Protein AF-0000000082824047 (afdb_homodimer)

InterPro domains:
  IPR000683 Gfo/Idh/MocA-like oxidoreductase, N-terminal [PF01408] (1-114)
  IPR004104 Gfo/Idh/MocA-like oxidoreductase, C-terminal [PF02894] (126-339)
  IPR036291 NAD(P)-binding domain superfamily [SSF51735] (2-194)
  IPR051317 Gfo/Idh/MocA family oxidoreductases [PTHR43708] (1-339)

Sequence (682 aa):
MLGYGLSGSVFHAPLLSVLDEFSISKVMTSRTEEVKRDFPDAEVVHELEQIIHDPDIELVIITTPSGLHYEHAIACIQAGKHVVIEKPMTATAEEGEALQKAAKEKDILLSVYHNRRWDNDFLTIKKLIEDKSLEEINTYLVSYNRYRPEVQERWREKEGIATGTLYDLGSHIIDQTLHLFGMPKAVTANVMVQRHNAEAVDYFHIMLDYGKLQAILHGGSIVPANGPRYQIHGQQSSFIKYGIDGQEDALRAGRKPEDDSWGADDPQFYGQLTTVHGADKKTETIPSVNGSYLTYYRKLAESIRKGAALPVTAEEGIDVIRIIEAAMKSSEEKRTITLEQMLGYGLSGSVFHAPLLSVLDEFSISKVMTSRTEEVKRDFPDAEVVHELEQIIHDPDIELVIITTPSGLHYEHAIACIQAGKHVVIEKPMTATAEEGEALQKAAKEKDILLSVYHNRRWDNDFLTIKKLIEDKSLEEINTYLVSYNRYRPEVQERWREKEGIATGTLYDLGSHIIDQTLHLFGMPKAVTANVMVQRHNAEAVDYFHIMLDYGKLQAILHGGSIVPANGPRYQIHGQQSSFIKYGIDGQEDALRAGRKPEDDSWGADDPQFYGQLTTVHGADKKTETIPSVNGSYLTYYRKLAESIRKGAALPVTAEEGIDVIRIIEAAMKSSEEKRTITLEQ

Structure (mmCIF, N/CA/C/O backbone):
data_AF-0000000082824047-model_v1
#
loop_
_entity.id
_entity.type
_entity.pdbx_description
1 polymer Oxidoreductase
#
loop_
_atom_site.group_PDB
_atom_site.id
_atom_site.type_symbol
_atom_site.label_atom_id
_atom_site.label_alt_id
_atom_site.label_comp_id
_atom_site.label_asym_id
_atom_site.label_entity_id
_atom_site.label_seq_id
_atom_site.pdbx_PDB_ins_code
_atom_site.Cartn_x
_atom_site.Cartn_y
_atom_site.Cartn_z
_atom_site.occupancy
_atom_site.B_iso_or_equiv
_atom_site.auth_seq_id
_atom_site.auth_comp_id
_atom_site.auth_asym_id
_atom_site.auth_atom_id
_atom_site.pdbx_PDB_model_num
ATOM 1 N N . MET A 1 1 ? -6.023 35.844 16.734 1 97.62 1 MET A N 1
ATOM 2 C CA . MET A 1 1 ? -6.484 34.625 16.094 1 97.62 1 MET A CA 1
ATOM 3 C C . MET A 1 1 ? -7.766 34.844 15.305 1 97.62 1 MET A C 1
ATOM 5 O O . MET A 1 1 ? -8.688 35.5 15.797 1 97.62 1 MET A O 1
ATOM 9 N N . LEU A 1 2 ? -7.727 34.375 14.039 1 98.19 2 LEU A N 1
ATOM 10 C CA . LEU A 1 2 ? -8.93 34.438 13.211 1 98.19 2 LEU A CA 1
ATOM 11 C C . LEU A 1 2 ? -9.672 33.125 13.227 1 98.19 2 LEU A C 1
ATOM 13 O O . LEU A 1 2 ? -9.25 32.156 12.578 1 98.19 2 LEU A O 1
ATOM 17 N N . GLY A 1 3 ? -10.805 33.125 13.898 1 96.12 3 GLY A N 1
ATOM 18 C CA . GLY A 1 3 ? -11.578 31.891 14.031 1 96.12 3 GLY A CA 1
ATOM 19 C C . GLY A 1 3 ? -11.328 31.172 15.344 1 96.12 3 GLY A C 1
ATOM 20 O O . GLY A 1 3 ? -10.195 31.141 15.844 1 96.12 3 GLY A O 1
ATOM 21 N N . TYR A 1 4 ? -12.359 30.578 15.906 1 96.38 4 TYR A N 1
ATOM 22 C CA . TYR A 1 4 ? -12.273 29.828 17.156 1 96.38 4 TYR A CA 1
ATOM 23 C C . TYR A 1 4 ? -13.195 28.609 17.109 1 96.38 4 TYR A C 1
ATOM 25 O O . TYR A 1 4 ? -13.852 28.281 18.109 1 96.38 4 TYR A O 1
ATOM 33 N N . GLY A 1 5 ? -13.281 28.047 15.906 1 93.25 5 GLY A N 1
ATOM 34 C CA . GLY A 1 5 ? -13.898 26.75 15.781 1 93.25 5 GLY A CA 1
ATOM 35 C C . GLY A 1 5 ? -13.023 25.625 16.312 1 93.25 5 GLY A C 1
ATOM 36 O O . GLY A 1 5 ? -12.234 25.828 17.234 1 93.25 5 GLY A O 1
ATOM 37 N N . LEU A 1 6 ? -13.219 24.469 15.75 1 90.69 6 LEU A N 1
ATOM 38 C CA . LEU A 1 6 ? -12.477 23.297 16.188 1 90.69 6 LEU A CA 1
ATOM 39 C C . LEU A 1 6 ? -10.977 23.531 16.141 1 90.69 6 LEU A C 1
ATOM 41 O O . LEU A 1 6 ? -10.258 23.266 17.094 1 90.69 6 LEU A O 1
ATOM 45 N N . SER A 1 7 ? -10.508 24 15.023 1 93.06 7 SER A N 1
ATOM 46 C CA . SER A 1 7 ? -9.07 24.234 14.859 1 93.06 7 SER A CA 1
ATOM 47 C C . SER A 1 7 ? -8.555 25.234 15.891 1 93.06 7 SER A C 1
ATOM 49 O O . SER A 1 7 ? -7.582 24.953 16.594 1 93.06 7 SER A O 1
ATOM 51 N N . GLY A 1 8 ? -9.18 26.391 16.031 1 94.75 8 GLY A N 1
ATOM 52 C CA . GLY A 1 8 ? -8.734 27.406 16.953 1 94.75 8 GLY A CA 1
ATOM 53 C C . GLY A 1 8 ? -8.781 26.953 18.406 1 94.75 8 GLY A C 1
ATOM 54 O O . GLY A 1 8 ? -7.797 27.078 19.141 1 94.75 8 GLY A O 1
ATOM 55 N N . SER A 1 9 ? -9.906 26.344 18.781 1 95.06 9 SER A N 1
ATOM 56 C CA . SER A 1 9 ? -10.164 26.062 20.188 1 95.06 9 SER A CA 1
ATOM 57 C C . SER A 1 9 ? -9.469 24.781 20.641 1 95.06 9 SER A C 1
ATOM 59 O O . SER A 1 9 ? -9.102 24.641 21.797 1 95.06 9 SER A O 1
ATOM 61 N N . VAL A 1 10 ? -9.195 23.844 19.656 1 94.25 10 VAL A N 1
ATOM 62 C CA . VAL A 1 10 ? -8.68 22.547 20.047 1 94.25 10 VAL A CA 1
ATOM 63 C C . VAL A 1 10 ? -7.215 22.422 19.641 1 94.25 10 VAL A C 1
ATOM 65 O O . VAL A 1 10 ? -6.383 21.953 20.438 1 94.25 10 VAL A O 1
ATOM 68 N N . PHE A 1 11 ? -6.848 22.891 18.516 1 94.81 11 PHE A N 1
ATOM 69 C CA . PHE A 1 11 ? -5.527 22.578 17.984 1 94.81 11 PHE A CA 1
ATOM 70 C C . PHE A 1 11 ? -4.539 23.703 18.25 1 94.81 11 PHE A C 1
ATOM 72 O O . PHE A 1 11 ? -3.326 23.484 18.219 1 94.81 11 PHE A O 1
ATOM 79 N N . HIS A 1 12 ? -5.055 24.922 18.531 1 97.31 12 HIS A N 1
ATOM 80 C CA . HIS A 1 12 ? -4.145 26.047 18.719 1 97.31 12 HIS A CA 1
ATOM 81 C C . HIS A 1 12 ? -4.211 26.594 20.141 1 97.31 12 HIS A C 1
ATOM 83 O O . HIS A 1 12 ? -3.186 26.672 20.828 1 97.31 12 HIS A O 1
ATOM 89 N N . ALA A 1 13 ? -5.371 26.859 20.703 1 96.06 13 ALA A N 1
ATOM 90 C CA . ALA A 1 13 ? -5.566 27.578 21.953 1 96.06 13 ALA A CA 1
ATOM 91 C C . ALA A 1 13 ? -4.906 26.844 23.109 1 96.06 13 ALA A C 1
ATOM 93 O O . ALA A 1 13 ? -4.176 27.453 23.906 1 96.06 13 ALA A O 1
ATOM 94 N N . PRO A 1 14 ? -5.09 25.516 23.219 1 96.12 14 PRO A N 1
ATOM 95 C CA . PRO A 1 14 ? -4.48 24.812 24.344 1 96.12 14 PRO A CA 1
ATOM 96 C C . PRO A 1 14 ? -2.955 24.891 24.344 1 96.12 14 PRO A C 1
ATOM 98 O O . PRO A 1 14 ? -2.33 24.953 25.406 1 96.12 14 PRO A O 1
ATOM 101 N N . LEU A 1 15 ? -2.334 24.906 23.172 1 96.81 15 LEU A N 1
ATOM 102 C CA . LEU A 1 15 ? -0.884 25 23.062 1 96.81 15 LEU A CA 1
ATOM 103 C C . LEU A 1 15 ? -0.407 26.406 23.453 1 96.81 15 LEU A C 1
ATOM 105 O O . LEU A 1 15 ? 0.546 26.547 24.219 1 96.81 15 LEU A O 1
ATOM 109 N N . LEU A 1 16 ? -1.094 27.391 22.969 1 96.25 16 LEU A N 1
ATOM 110 C CA . LEU A 1 16 ? -0.714 28.781 23.203 1 96.25 16 LEU A CA 1
ATOM 111 C C . LEU A 1 16 ? -0.908 29.156 24.672 1 96.25 16 LEU A C 1
ATOM 113 O O . LEU A 1 16 ? -0.172 30 25.203 1 96.25 16 LEU A O 1
ATOM 117 N N . SER A 1 17 ? -1.855 28.516 25.328 1 94.69 17 SER A N 1
ATOM 118 C CA . SER A 1 17 ? -2.203 28.844 26.703 1 94.69 17 SER A CA 1
ATOM 119 C C . SER A 1 17 ? -1.107 28.406 27.672 1 94.69 17 SER A C 1
ATOM 121 O O . SER A 1 17 ? -1.04 28.891 28.812 1 94.69 17 SER A O 1
ATOM 123 N N . VAL A 1 18 ? -0.229 27.484 27.281 1 94.88 18 VAL A N 1
ATOM 124 C CA . VAL A 1 18 ? 0.768 26.969 28.203 1 94.88 18 VAL A CA 1
ATOM 125 C C . VAL A 1 18 ? 2.148 27.516 27.844 1 94.88 18 VAL A C 1
ATOM 127 O O . VAL A 1 18 ? 3.158 27.078 28.406 1 94.88 18 VAL A O 1
ATOM 130 N N . LEU A 1 19 ? 2.203 28.391 26.844 1 95.44 19 LEU A N 1
ATOM 131 C CA . LEU A 1 19 ? 3.469 28.969 26.406 1 95.44 19 LEU A CA 1
ATOM 132 C C . LEU A 1 19 ? 3.582 30.422 26.828 1 95.44 19 LEU A C 1
ATOM 134 O O . LEU A 1 19 ? 2.738 31.25 26.469 1 95.44 19 LEU A O 1
ATOM 138 N N . ASP A 1 20 ? 4.668 30.75 27.453 1 95.44 20 ASP A N 1
ATOM 139 C CA . ASP A 1 20 ? 4.875 32.125 27.953 1 95.44 20 ASP A CA 1
ATOM 140 C C . ASP A 1 20 ? 5.242 33.062 26.828 1 95.44 20 ASP A C 1
ATOM 142 O O . ASP A 1 20 ? 5.133 34.281 26.969 1 95.44 20 ASP A O 1
ATOM 146 N N . GLU A 1 21 ? 5.672 32.469 25.766 1 96.44 21 GLU A N 1
ATOM 147 C CA . GLU A 1 21 ? 6.145 33.281 24.641 1 96.44 21 GLU A CA 1
ATOM 148 C C . GLU A 1 21 ? 4.984 33.969 23.922 1 96.44 21 GLU A C 1
ATOM 150 O O . GLU A 1 21 ? 5.191 34.875 23.125 1 96.44 21 GLU A O 1
ATOM 155 N N . PHE A 1 22 ? 3.742 33.562 24.297 1 96.94 22 PHE A N 1
ATOM 156 C CA . PHE A 1 22 ? 2.6 34.094 23.547 1 96.94 22 PHE A CA 1
ATOM 157 C C . PHE A 1 22 ? 1.551 34.656 24.5 1 96.94 22 PHE A C 1
ATOM 159 O O . PHE A 1 22 ? 1.351 34.125 25.594 1 96.94 22 PHE A O 1
ATOM 166 N N . SER A 1 23 ? 0.909 35.688 24.109 1 95.94 23 SER A N 1
ATOM 167 C CA . SER A 1 23 ? -0.286 36.25 24.75 1 95.94 23 SER A CA 1
ATOM 168 C C . SER A 1 23 ? -1.379 36.5 23.719 1 95.94 23 SER A C 1
ATOM 170 O O . SER A 1 23 ? -1.17 37.281 22.766 1 95.94 23 SER A O 1
ATOM 172 N N . ILE A 1 24 ? -2.512 35.906 23.844 1 96.56 24 ILE A N 1
ATOM 173 C CA . ILE A 1 24 ? -3.631 36.094 22.938 1 96.56 24 ILE A CA 1
ATOM 174 C C . ILE A 1 24 ? -4.383 37.375 23.312 1 96.56 24 ILE A C 1
ATOM 176 O O . ILE A 1 24 ? -4.996 37.438 24.391 1 96.56 24 ILE A O 1
ATOM 180 N N . SER A 1 25 ? -4.359 38.312 22.453 1 96.81 25 SER A N 1
ATOM 181 C CA . SER A 1 25 ? -4.945 39.625 22.766 1 96.81 25 SER A CA 1
ATOM 182 C C . SER A 1 25 ? -6.336 39.75 22.156 1 96.81 25 SER A C 1
ATOM 184 O O . SER A 1 25 ? -7.23 40.344 22.781 1 96.81 25 SER A O 1
ATOM 186 N N . LYS A 1 26 ? -6.441 39.25 20.891 1 98.12 26 LYS A N 1
ATOM 187 C CA . LYS A 1 26 ? -7.723 39.375 20.203 1 98.12 26 LYS A CA 1
ATOM 188 C C . LYS A 1 26 ? -8.078 38.062 19.484 1 98.12 26 LYS A C 1
ATOM 190 O O . LYS A 1 26 ? -7.207 37.406 18.938 1 98.12 26 LYS A O 1
ATOM 195 N N . VAL A 1 27 ? -9.367 37.75 19.516 1 98.38 27 VAL A N 1
ATOM 196 C CA . VAL A 1 27 ? -9.906 36.625 18.766 1 98.38 27 VAL A CA 1
ATOM 197 C C . VAL A 1 27 ? -11.141 37.062 17.984 1 98.38 27 VAL A C 1
ATOM 199 O O . VAL A 1 27 ? -12.07 37.656 18.547 1 98.38 27 VAL A O 1
ATOM 202 N N . MET A 1 28 ? -11.078 36.875 16.688 1 98.31 28 MET A N 1
ATOM 203 C CA . MET A 1 28 ? -12.234 37.156 15.852 1 98.31 28 MET A CA 1
ATOM 204 C C . MET A 1 28 ? -13.148 35.938 15.75 1 98.31 28 MET A C 1
ATOM 206 O O . MET A 1 28 ? -12.805 34.938 15.078 1 98.31 28 MET A O 1
ATOM 210 N N . THR A 1 29 ? -14.273 35.938 16.344 1 97.44 29 THR A N 1
ATOM 211 C CA . THR A 1 29 ? -15.188 34.812 16.375 1 97.44 29 THR A CA 1
ATOM 212 C C . THR A 1 29 ? -16.547 35.219 16.922 1 97.44 29 THR A C 1
ATOM 214 O O . THR A 1 29 ? -16.703 36.344 17.453 1 97.44 29 THR A O 1
ATOM 217 N N . SER A 1 30 ? -17.531 34.438 16.625 1 95.19 30 SER A N 1
ATOM 218 C CA . SER A 1 30 ? -18.812 34.625 17.281 1 95.19 30 SER A CA 1
ATOM 219 C C . SER A 1 30 ? -18.875 33.875 18.609 1 95.19 30 SER A C 1
ATOM 221 O O . SER A 1 30 ? -19.781 34.094 19.422 1 95.19 30 SER A O 1
ATOM 223 N N . ARG A 1 31 ? -17.891 33.062 18.906 1 94.88 31 ARG A N 1
ATOM 224 C CA . ARG A 1 31 ? -17.875 32.188 20.078 1 94.88 31 ARG A CA 1
ATOM 225 C C . ARG A 1 31 ? -17.234 32.906 21.266 1 94.88 31 ARG A C 1
ATOM 227 O O . ARG A 1 31 ? -16.281 32.375 21.859 1 94.88 31 ARG A O 1
ATOM 234 N N . THR A 1 32 ? -17.875 33.938 21.781 1 95.25 32 THR A N 1
ATOM 235 C CA . THR A 1 32 ? -17.328 34.812 22.781 1 95.25 32 THR A CA 1
ATOM 236 C C . THR A 1 32 ? -17.094 34.062 24.094 1 95.25 32 THR A C 1
ATOM 238 O O . THR A 1 32 ? -16.031 34.188 24.703 1 95.25 32 THR A O 1
ATOM 241 N N . GLU A 1 33 ? -18.031 33.312 24.5 1 95.38 33 GLU A N 1
ATOM 242 C CA . GLU A 1 33 ? -17.969 32.656 25.797 1 95.38 33 GLU A CA 1
ATOM 243 C C . GLU A 1 33 ? -16.812 31.641 25.844 1 95.38 33 GLU A C 1
ATOM 245 O O . GLU A 1 33 ? -16.109 31.547 26.844 1 95.38 33 GLU A O 1
ATOM 250 N N . GLU A 1 34 ? -16.672 30.875 24.766 1 94.88 34 GLU A N 1
ATOM 251 C CA . GLU A 1 34 ? -15.586 29.906 24.688 1 94.88 34 GLU A CA 1
ATOM 252 C C . GLU A 1 34 ? -14.219 30.594 24.766 1 94.88 34 GLU A C 1
ATOM 254 O O . GLU A 1 34 ? -13.32 30.125 25.469 1 94.88 34 GLU A O 1
ATOM 259 N N . VAL A 1 35 ? -14.109 31.688 24.062 1 96.38 35 VAL A N 1
ATOM 260 C CA . VAL A 1 35 ? -12.852 32.438 24.047 1 96.38 35 VAL A CA 1
ATOM 261 C C . VAL A 1 35 ? -12.555 32.969 25.453 1 96.38 35 VAL A C 1
ATOM 263 O O . VAL A 1 35 ? -11.43 32.844 25.938 1 96.38 35 VAL A O 1
ATOM 266 N N . LYS A 1 36 ? -13.555 33.562 26.109 1 95.81 36 LYS A N 1
ATOM 267 C CA . LYS A 1 36 ? -13.367 34.156 27.422 1 95.81 36 LYS A CA 1
ATOM 268 C C . LYS A 1 36 ? -13.023 33.094 28.469 1 95.81 36 LYS A C 1
ATOM 270 O O . LYS A 1 36 ? -12.273 33.375 29.422 1 95.81 36 LYS A O 1
ATOM 275 N N . ARG A 1 37 ? -13.531 31.953 28.25 1 94.12 37 ARG A N 1
ATOM 276 C CA . ARG A 1 37 ? -13.18 30.828 29.125 1 94.12 37 ARG A CA 1
ATOM 277 C C . ARG A 1 37 ? -11.711 30.469 28.984 1 94.12 37 ARG A C 1
ATOM 279 O O . ARG A 1 37 ? -11.023 30.266 29.984 1 94.12 37 ARG A O 1
ATOM 286 N N . ASP A 1 38 ? -11.188 30.391 27.797 1 93.25 38 ASP A N 1
ATOM 287 C CA . ASP A 1 38 ? -9.828 29.938 27.531 1 93.25 38 ASP A CA 1
ATOM 288 C C . ASP A 1 38 ? -8.82 31.062 27.719 1 93.25 38 ASP A C 1
ATOM 290 O O . ASP A 1 38 ? -7.688 30.828 28.156 1 93.25 38 ASP A O 1
ATOM 294 N N . PHE A 1 39 ? -9.234 32.25 27.281 1 95.44 39 PHE A N 1
ATOM 295 C CA . PHE A 1 39 ? -8.398 33.438 27.344 1 95.44 39 PHE A CA 1
ATOM 296 C C . PHE A 1 39 ? -9.195 34.625 27.906 1 95.44 39 PHE A C 1
ATOM 298 O O . PHE A 1 39 ? -9.578 35.531 27.156 1 95.44 39 PHE A O 1
ATOM 305 N N . PRO A 1 40 ? -9.227 34.719 29.188 1 95.44 40 PRO A N 1
ATOM 306 C CA . PRO A 1 40 ? -10.062 35.719 29.828 1 95.44 40 PRO A CA 1
ATOM 307 C C . PRO A 1 40 ? -9.656 37.156 29.453 1 95.44 40 PRO A C 1
ATOM 309 O O . PRO A 1 40 ? -10.5 38.031 29.406 1 95.44 40 PRO A O 1
ATOM 312 N N . ASP A 1 41 ? -8.422 37.375 29.188 1 95.44 41 ASP A N 1
ATOM 313 C CA . ASP A 1 41 ? -7.926 38.719 28.938 1 95.44 41 ASP A CA 1
ATOM 314 C C . ASP A 1 41 ? -8.031 39.094 27.453 1 95.44 41 ASP A C 1
ATOM 316 O O . ASP A 1 41 ? -7.793 40.219 27.062 1 95.44 41 ASP A O 1
ATOM 320 N N . ALA A 1 42 ? -8.375 38.125 26.641 1 97.38 42 ALA A N 1
ATOM 321 C CA . ALA A 1 42 ? -8.445 38.375 25.203 1 97.38 42 ALA A CA 1
ATOM 322 C C . ALA A 1 42 ? -9.719 39.125 24.844 1 97.38 42 ALA A C 1
ATOM 324 O O . ALA A 1 42 ? -10.781 38.875 25.406 1 97.38 42 ALA A O 1
ATOM 325 N N . GLU A 1 43 ? -9.578 40.094 24 1 98.06 43 GLU A N 1
ATOM 326 C CA . GLU A 1 43 ? -10.742 40.781 23.453 1 98.06 43 GLU A CA 1
ATOM 327 C C . GLU A 1 43 ? -11.344 40 22.281 1 98.06 43 GLU A C 1
ATOM 329 O O . GLU A 1 43 ? -10.625 39.531 21.391 1 98.06 43 GLU A O 1
ATOM 334 N N . VAL A 1 44 ? -12.672 39.75 22.359 1 98.25 44 VAL A N 1
ATOM 335 C CA . VAL A 1 44 ? -13.367 39.125 21.234 1 98.25 44 VAL A CA 1
ATOM 336 C C . VAL A 1 44 ? -13.867 40.188 20.266 1 98.25 44 VAL A C 1
ATOM 338 O O . VAL A 1 44 ? -14.516 41.156 20.672 1 98.25 44 VAL A O 1
ATOM 341 N N . VAL A 1 45 ? -13.523 40.062 19.031 1 98.19 45 VAL A N 1
ATOM 342 C CA . VAL A 1 45 ? -13.914 41.031 18 1 98.19 45 VAL A CA 1
ATOM 343 C C . VAL A 1 45 ? -14.664 40.312 16.891 1 98.19 45 VAL A C 1
ATOM 345 O O . VAL A 1 45 ? -14.711 39.062 16.859 1 98.19 45 VAL A O 1
ATOM 348 N N . HIS A 1 46 ? -15.195 41.062 15.906 1 96.94 46 HIS A N 1
ATOM 349 C CA . HIS A 1 46 ? -16.062 40.438 14.922 1 96.94 46 HIS A CA 1
ATOM 350 C C . HIS A 1 46 ? -15.688 40.844 13.508 1 96.94 46 HIS A C 1
ATOM 352 O O . HIS A 1 46 ? -16.266 40.344 12.531 1 96.94 46 HIS A O 1
ATOM 358 N N . GLU A 1 47 ? -14.688 41.688 13.5 1 96.81 47 GLU A N 1
ATOM 359 C CA . GLU A 1 47 ? -14.219 42.156 12.195 1 96.81 47 GLU A CA 1
ATOM 360 C C . GLU A 1 47 ? -12.703 42.031 12.078 1 96.81 47 GLU A C 1
ATOM 362 O O . GLU A 1 47 ? -11.977 42.281 13.039 1 96.81 47 GLU A O 1
ATOM 367 N N . LEU A 1 48 ? -12.312 41.656 10.859 1 98.06 48 LEU A N 1
ATOM 368 C CA . LEU A 1 48 ? -10.891 41.469 10.586 1 98.06 48 LEU A CA 1
ATOM 369 C C . LEU A 1 48 ? -10.109 42.75 10.836 1 98.06 48 LEU A C 1
ATOM 371 O O . LEU A 1 48 ? -8.992 42.719 11.344 1 98.06 48 LEU A O 1
ATOM 375 N N . GLU A 1 49 ? -10.688 43.875 10.57 1 97.75 49 GLU A N 1
ATOM 376 C CA . GLU A 1 49 ? -10.047 45.188 10.68 1 97.75 49 GLU A CA 1
ATOM 377 C C . GLU A 1 49 ? -9.633 45.469 12.117 1 97.75 49 GLU A C 1
ATOM 379 O O . GLU A 1 49 ? -8.641 46.156 12.359 1 97.75 49 GLU A O 1
ATOM 384 N N . GLN A 1 50 ? -10.383 44.938 13.023 1 97.81 50 GLN A N 1
ATOM 385 C CA . GLN A 1 50 ? -10.102 45.156 14.438 1 97.81 50 GLN A CA 1
ATOM 386 C C . GLN A 1 50 ? -8.828 44.438 14.867 1 97.81 50 GLN A C 1
ATOM 388 O O . GLN A 1 50 ? -8.242 44.781 15.898 1 97.81 50 GLN A O 1
ATOM 393 N N . ILE A 1 51 ? -8.43 43.531 14.102 1 97.94 51 ILE A N 1
ATOM 394 C CA . ILE A 1 51 ? -7.188 42.812 14.383 1 97.94 51 ILE A CA 1
ATOM 395 C C . ILE A 1 51 ? -6.043 43.406 13.578 1 97.94 51 ILE A C 1
ATOM 397 O O . ILE A 1 51 ? -5.012 43.781 14.141 1 97.94 51 ILE A O 1
ATOM 401 N N . ILE A 1 52 ? -6.199 43.625 12.273 1 97.44 52 ILE A N 1
ATOM 402 C CA . ILE A 1 52 ? -5.082 44 11.422 1 97.44 52 ILE A CA 1
ATOM 403 C C . ILE A 1 52 ? -4.699 45.469 11.68 1 97.44 52 ILE A C 1
ATOM 405 O O . ILE A 1 52 ? -3.568 45.875 11.414 1 97.44 52 ILE A O 1
ATOM 409 N N . HIS A 1 53 ? -5.598 46.312 12.297 1 97.19 53 HIS A N 1
ATOM 410 C CA . HIS A 1 53 ? -5.293 47.719 12.562 1 97.19 53 HIS A CA 1
ATOM 411 C C . HIS A 1 53 ? -4.77 47.906 13.977 1 97.19 53 HIS A C 1
ATOM 413 O O . HIS A 1 53 ? -4.371 49.031 14.352 1 97.19 53 HIS A O 1
ATOM 419 N N . ASP A 1 54 ? -4.816 46.906 14.773 1 97.81 54 ASP A N 1
ATOM 420 C CA . ASP A 1 54 ? -4.266 47 16.125 1 97.81 54 ASP A CA 1
ATOM 421 C C . ASP A 1 54 ? -2.742 46.906 16.094 1 97.81 54 ASP A C 1
ATOM 423 O O . ASP A 1 54 ? -2.18 45.844 15.812 1 97.81 54 ASP A O 1
ATOM 427 N N . PRO A 1 55 ? -2.088 48 16.422 1 96.62 55 PRO A N 1
ATOM 428 C CA . PRO A 1 55 ? -0.625 48 16.312 1 96.62 55 PRO A CA 1
ATOM 429 C C . PRO A 1 55 ? 0.038 47.062 17.328 1 96.62 55 PRO A C 1
ATOM 431 O O . PRO A 1 55 ? 1.219 46.75 17.188 1 96.62 55 PRO A O 1
ATOM 434 N N . ASP A 1 56 ? -0.737 46.625 18.312 1 96.44 56 ASP A N 1
ATOM 435 C CA . ASP A 1 56 ? -0.158 45.781 19.359 1 96.44 56 ASP A CA 1
ATOM 436 C C . ASP A 1 56 ? -0.123 44.312 18.938 1 96.44 56 ASP A C 1
ATOM 438 O O . ASP A 1 56 ? 0.549 43.5 19.578 1 96.44 56 ASP A O 1
ATOM 442 N N . ILE A 1 57 ? -0.79 43.969 17.891 1 97.94 57 ILE A N 1
ATOM 443 C CA . ILE A 1 57 ? -0.802 42.594 17.391 1 97.94 57 ILE A CA 1
ATOM 444 C C . ILE A 1 57 ? 0.375 42.375 16.453 1 97.94 57 ILE A C 1
ATOM 446 O O . ILE A 1 57 ? 0.513 43.062 15.445 1 97.94 57 ILE A O 1
ATOM 450 N N . GLU A 1 58 ? 1.178 41.438 16.781 1 97.69 58 GLU A N 1
ATOM 451 C CA . GLU A 1 58 ? 2.365 41.125 15.992 1 97.69 58 GLU A CA 1
ATOM 452 C C . GLU A 1 58 ? 2.139 39.938 15.086 1 97.69 58 GLU A C 1
ATOM 454 O O . GLU A 1 58 ? 2.658 39.875 13.969 1 97.69 58 GLU A O 1
ATOM 459 N N . LEU A 1 59 ? 1.434 38.938 15.555 1 98.62 59 LEU A N 1
ATOM 460 C CA . LEU A 1 59 ? 1.191 37.656 14.891 1 98.62 59 LEU A CA 1
ATOM 461 C C . LEU A 1 59 ? -0.304 37.375 14.789 1 98.62 59 LEU A C 1
ATOM 463 O O . LEU A 1 59 ? -1.051 37.594 15.742 1 98.62 59 LEU A O 1
ATOM 467 N N . VAL A 1 60 ? -0.697 36.938 13.617 1 98.81 60 VAL A N 1
ATOM 468 C CA . VAL A 1 60 ? -2.076 36.5 13.445 1 98.81 60 VAL A CA 1
ATOM 469 C C . VAL A 1 60 ? -2.098 35.031 13.055 1 98.81 60 VAL A C 1
ATOM 471 O O . VAL A 1 60 ? -1.395 34.594 12.133 1 98.81 60 VAL A O 1
ATOM 474 N N . ILE A 1 61 ? -2.857 34.188 13.758 1 98.69 61 ILE A N 1
ATOM 475 C CA . ILE A 1 61 ? -3.1 32.781 13.461 1 98.69 61 ILE A CA 1
ATOM 476 C C . ILE A 1 61 ? -4.457 32.625 12.781 1 98.69 61 ILE A C 1
ATOM 478 O O . ILE A 1 61 ? -5.496 32.906 13.383 1 98.69 61 ILE A O 1
ATOM 482 N N . ILE A 1 62 ? -4.414 32.156 11.586 1 98.38 62 ILE A N 1
ATOM 483 C CA . ILE A 1 62 ? -5.621 32.031 10.781 1 98.38 62 ILE A CA 1
ATOM 484 C C . ILE A 1 62 ? -6.16 30.609 10.859 1 98.38 62 ILE A C 1
ATOM 486 O O . ILE A 1 62 ? -5.559 29.672 10.32 1 98.38 62 ILE A O 1
ATOM 490 N N . THR A 1 63 ? -7.328 30.438 11.477 1 96.81 63 THR A N 1
ATOM 491 C CA . THR A 1 63 ? -7.941 29.125 11.633 1 96.81 63 THR A CA 1
ATOM 492 C C . THR A 1 63 ? -9.344 29.109 11.023 1 96.81 63 THR A C 1
ATOM 494 O O . THR A 1 63 ? -10.172 28.281 11.391 1 96.81 63 THR A O 1
ATOM 497 N N . THR A 1 64 ? -9.656 30.125 10.148 1 94.06 64 THR A N 1
ATOM 498 C CA . THR A 1 64 ? -10.922 30.172 9.43 1 94.06 64 THR A CA 1
ATOM 499 C C . THR A 1 64 ? -11.008 29.062 8.391 1 94.06 64 THR A C 1
ATOM 501 O O . THR A 1 64 ? -10.016 28.375 8.117 1 94.06 64 THR A O 1
ATOM 504 N N . PRO A 1 65 ? -12.188 28.828 7.828 1 88.81 65 PRO A N 1
ATOM 505 C CA . PRO A 1 65 ? -12.289 27.812 6.781 1 88.81 65 PRO A CA 1
ATOM 506 C C . PRO A 1 65 ? -11.32 28.047 5.629 1 88.81 65 PRO A C 1
ATOM 508 O O . PRO A 1 65 ? -11.008 29.188 5.309 1 88.81 65 PRO A O 1
ATOM 511 N N . SER A 1 66 ? -10.969 26.984 4.996 1 88.19 66 SER A N 1
ATOM 512 C CA . SER A 1 66 ? -9.875 26.984 4.027 1 88.19 66 SER A CA 1
ATOM 513 C C . SER A 1 66 ? -10.141 27.969 2.896 1 88.19 66 SER A C 1
ATOM 515 O O . SER A 1 66 ? -9.211 28.578 2.365 1 88.19 66 SER A O 1
ATOM 517 N N . GLY A 1 67 ? -11.359 28.141 2.578 1 88.38 67 GLY A N 1
ATOM 518 C CA . GLY A 1 67 ? -11.703 29.047 1.492 1 88.38 67 GLY A CA 1
ATOM 519 C C . GLY A 1 67 ? -11.375 30.5 1.798 1 88.38 67 GLY A C 1
ATOM 520 O O . GLY A 1 67 ? -11.297 31.328 0.889 1 88.38 67 GLY A O 1
ATOM 521 N N . LEU A 1 68 ? -11.086 30.812 3.057 1 92.81 68 LEU A N 1
ATOM 522 C CA . LEU A 1 68 ? -10.852 32.188 3.479 1 92.81 68 LEU A CA 1
ATOM 523 C C . LEU A 1 68 ? -9.375 32.438 3.777 1 92.81 68 LEU A C 1
ATOM 525 O O . LEU A 1 68 ? -8.977 33.531 4.098 1 92.81 68 LEU A O 1
ATOM 529 N N . HIS A 1 69 ? -8.562 31.391 3.604 1 96.12 69 HIS A N 1
ATOM 530 C CA . HIS A 1 69 ? -7.16 31.484 3.98 1 96.12 69 HIS A CA 1
ATOM 531 C C . HIS A 1 69 ? -6.449 32.594 3.213 1 96.12 69 HIS A C 1
ATOM 533 O O . HIS A 1 69 ? -5.773 33.438 3.811 1 96.12 69 HIS A O 1
ATOM 539 N N . TYR A 1 70 ? -6.676 32.562 1.921 1 97.12 70 TYR A N 1
ATOM 540 C CA . TYR A 1 70 ? -5.949 33.531 1.099 1 97.12 70 TYR A CA 1
ATOM 541 C C . TYR A 1 70 ? -6.328 34.938 1.47 1 97.12 70 TYR A C 1
ATOM 543 O O . TYR A 1 70 ? -5.457 35.781 1.757 1 97.12 70 TYR A O 1
ATOM 551 N N . GLU A 1 71 ? -7.609 35.188 1.509 1 97.31 71 GLU A N 1
ATOM 552 C CA . GLU A 1 71 ? -8.125 36.531 1.773 1 97.31 71 GLU A CA 1
ATOM 553 C C . GLU A 1 71 ? -7.664 37.031 3.137 1 97.31 71 GLU A C 1
ATOM 555 O O . GLU A 1 71 ? -7.207 38.156 3.256 1 97.31 71 GLU A O 1
ATOM 560 N N . HIS A 1 72 ? -7.75 36.25 4.133 1 98.31 72 HIS A N 1
ATOM 561 C CA . HIS A 1 72 ? -7.363 36.656 5.48 1 98.31 72 HIS A CA 1
ATOM 562 C C . HIS A 1 72 ? -5.852 36.812 5.586 1 98.31 72 HIS A C 1
ATOM 564 O O . HIS A 1 72 ? -5.379 37.781 6.223 1 98.31 72 HIS A O 1
ATOM 570 N N . ALA A 1 73 ? -5.133 35.969 4.957 1 98.62 73 ALA A N 1
ATOM 571 C CA . ALA A 1 73 ? -3.676 36 5.043 1 98.62 73 ALA A CA 1
ATOM 572 C C . ALA A 1 73 ? -3.135 37.25 4.359 1 98.62 73 ALA A C 1
ATOM 574 O O . ALA A 1 73 ? -2.279 37.969 4.91 1 98.62 73 ALA A O 1
ATOM 575 N N . ILE A 1 74 ? -3.641 37.531 3.146 1 98.5 74 ILE A N 1
ATOM 576 C CA . ILE A 1 74 ? -3.133 38.656 2.391 1 98.5 74 ILE A CA 1
ATOM 577 C C . ILE A 1 74 ? -3.412 39.969 3.154 1 98.5 74 ILE A C 1
ATOM 579 O O . ILE A 1 74 ? -2.574 40.875 3.188 1 98.5 74 ILE A O 1
ATOM 583 N N . ALA A 1 75 ? -4.602 40.094 3.744 1 98.5 75 ALA A N 1
ATOM 584 C CA . ALA A 1 75 ? -4.953 41.25 4.535 1 98.5 75 ALA A CA 1
ATOM 585 C C . ALA A 1 75 ? -3.996 41.438 5.715 1 98.5 75 ALA A C 1
ATOM 587 O O . ALA A 1 75 ? -3.543 42.562 5.996 1 98.5 75 ALA A O 1
ATOM 588 N N . CYS A 1 76 ? -3.678 40.375 6.41 1 98.75 76 CYS A N 1
ATOM 589 C CA . CYS A 1 76 ? -2.777 40.406 7.559 1 98.75 76 CYS A CA 1
ATOM 590 C C . CYS A 1 76 ? -1.363 40.781 7.129 1 98.75 76 CYS A C 1
ATOM 592 O O . CYS A 1 76 ? -0.703 41.594 7.789 1 98.75 76 CYS A O 1
ATOM 594 N N . ILE A 1 77 ? -0.914 40.219 6.035 1 98.62 77 ILE A N 1
ATOM 595 C CA . ILE A 1 77 ? 0.42 40.469 5.512 1 98.62 77 ILE A CA 1
ATOM 596 C C . ILE A 1 77 ? 0.542 41.969 5.152 1 98.62 77 ILE A C 1
ATOM 598 O O . ILE A 1 77 ? 1.506 42.625 5.539 1 98.62 77 ILE A O 1
ATOM 602 N N . GLN A 1 78 ? -0.468 42.469 4.473 1 98.12 78 GLN A N 1
ATOM 603 C CA . GLN A 1 78 ? -0.454 43.875 4.051 1 98.12 78 GLN A CA 1
ATOM 604 C C . GLN A 1 78 ? -0.447 44.812 5.254 1 98.12 78 GLN A C 1
ATOM 606 O O . GLN A 1 78 ? 0.115 45.906 5.191 1 98.12 78 GLN A O 1
ATOM 611 N N . ALA A 1 79 ? -0.994 44.375 6.336 1 98.31 79 ALA A N 1
ATOM 612 C CA . ALA A 1 79 ? -1.048 45.156 7.566 1 98.31 79 ALA A CA 1
ATOM 613 C C . ALA A 1 79 ? 0.239 45 8.367 1 98.31 79 ALA A C 1
ATOM 615 O O . ALA A 1 79 ? 0.379 45.594 9.445 1 98.31 79 ALA A O 1
ATOM 616 N N . GLY A 1 80 ? 1.151 44.25 7.91 1 97.94 80 GLY A N 1
ATOM 617 C CA . GLY A 1 80 ? 2.463 44.094 8.531 1 97.94 80 GLY A CA 1
ATOM 618 C C . GLY A 1 80 ? 2.482 43.125 9.68 1 97.94 80 GLY A C 1
ATOM 619 O O . GLY A 1 80 ? 3.293 43.25 10.602 1 97.94 80 GLY A O 1
ATOM 620 N N . LYS A 1 81 ? 1.577 42.156 9.68 1 98.5 81 LYS A N 1
ATOM 621 C CA . LYS A 1 81 ? 1.514 41.156 10.734 1 98.5 81 LYS A CA 1
ATOM 622 C C . LYS A 1 81 ? 2.174 39.844 10.297 1 98.5 81 LYS A C 1
ATOM 624 O O . LYS A 1 81 ? 2.018 39.438 9.148 1 98.5 81 LYS A O 1
ATOM 629 N N . HIS A 1 82 ? 3.018 39.188 11.172 1 98.69 82 HIS A N 1
ATOM 630 C CA . HIS A 1 82 ? 3.383 37.781 10.914 1 98.69 82 HIS A CA 1
ATOM 631 C C . HIS A 1 82 ? 2.148 36.906 10.867 1 98.69 82 HIS A C 1
ATOM 633 O O . HIS A 1 82 ? 1.134 37.188 11.5 1 98.69 82 HIS A O 1
ATOM 639 N N . VAL A 1 83 ? 2.232 35.812 10.062 1 98.88 83 VAL A N 1
ATOM 640 C CA . VAL A 1 83 ? 1.022 35.031 9.836 1 98.88 83 VAL A CA 1
ATOM 641 C C . VAL A 1 83 ? 1.338 33.531 9.977 1 98.88 83 VAL A C 1
ATOM 643 O O . VAL A 1 83 ? 2.359 33.062 9.477 1 98.88 83 VAL A O 1
ATOM 646 N N . VAL A 1 84 ? 0.521 32.844 10.695 1 98.81 84 VAL A N 1
ATOM 647 C CA . VAL A 1 84 ? 0.404 31.375 10.648 1 98.81 84 VAL A CA 1
ATOM 648 C C . VAL A 1 84 ? -0.932 30.984 10.016 1 98.81 84 VAL A C 1
ATOM 650 O O . VAL A 1 84 ? -1.988 31.453 10.453 1 98.81 84 VAL A O 1
ATOM 653 N N . ILE A 1 85 ? -0.855 30.203 8.992 1 98.19 85 ILE A N 1
ATOM 654 C CA . ILE A 1 85 ? -2.074 29.734 8.344 1 98.19 85 ILE A CA 1
ATOM 655 C C . ILE A 1 85 ? -2.287 28.25 8.672 1 98.19 85 ILE A C 1
ATOM 657 O O . ILE A 1 85 ? -1.354 27.453 8.594 1 98.19 85 ILE A O 1
ATOM 661 N N . GLU A 1 86 ? -3.48 27.938 9.039 1 96.31 86 GLU A N 1
ATOM 662 C CA . GLU A 1 86 ? -3.855 26.547 9.164 1 96.31 86 GLU A CA 1
ATOM 663 C C . GLU A 1 86 ? -3.717 25.812 7.836 1 96.31 86 GLU A C 1
ATOM 665 O O . GLU A 1 86 ? -3.818 26.422 6.77 1 96.31 86 GLU A O 1
ATOM 670 N N . LYS A 1 87 ? -3.484 24.484 7.898 1 94.69 87 LYS A N 1
ATOM 671 C CA . LYS A 1 87 ? -3.467 23.688 6.676 1 94.69 87 LYS A CA 1
ATOM 672 C C . LYS A 1 87 ? -4.883 23.359 6.211 1 94.69 87 LYS A C 1
ATOM 674 O O . LYS A 1 87 ? -5.801 23.25 7.027 1 94.69 87 LYS A O 1
ATOM 679 N N . PRO A 1 88 ? -5.137 23.156 5.004 1 93.88 88 PRO A N 1
ATOM 680 C CA . PRO A 1 88 ? -4.191 23.438 3.922 1 93.88 88 PRO A CA 1
ATOM 681 C C . PRO A 1 88 ? -3.912 24.922 3.744 1 93.88 88 PRO A C 1
ATOM 683 O O . PRO A 1 88 ? -4.801 25.75 3.957 1 93.88 88 PRO A O 1
ATOM 686 N N . MET A 1 89 ? -2.723 25.25 3.295 1 95.88 89 MET A N 1
ATOM 687 C CA . MET A 1 89 ? -2.277 26.641 3.246 1 95.88 89 MET A CA 1
ATOM 688 C C . MET A 1 89 ? -3.215 27.484 2.389 1 95.88 89 MET A C 1
ATOM 690 O O . MET A 1 89 ? -3.684 28.547 2.824 1 95.88 89 MET A O 1
ATOM 694 N N . THR A 1 90 ? -3.439 27.047 1.188 1 95.5 90 THR A N 1
ATOM 695 C CA . THR A 1 90 ? -4.336 27.656 0.215 1 95.5 90 THR A CA 1
ATOM 696 C C . THR A 1 90 ? -4.988 26.594 -0.666 1 95.5 90 THR A C 1
ATOM 698 O O . THR A 1 90 ? -4.605 25.422 -0.623 1 95.5 90 THR A O 1
ATOM 701 N N . ALA A 1 91 ? -5.953 27.031 -1.393 1 93.06 91 ALA A N 1
ATOM 702 C CA . ALA A 1 91 ? -6.629 26.094 -2.291 1 93.06 91 ALA A CA 1
ATOM 703 C C . ALA A 1 91 ? -5.754 25.75 -3.492 1 93.06 91 ALA A C 1
ATOM 705 O O . ALA A 1 91 ? -5.82 24.641 -4.02 1 93.06 91 ALA A O 1
ATOM 706 N N . THR A 1 92 ? -4.953 26.75 -3.916 1 96 92 THR A N 1
ATOM 707 C CA . THR A 1 92 ? -4.07 26.531 -5.055 1 96 92 THR A CA 1
ATOM 708 C C . THR A 1 92 ? -2.643 26.953 -4.719 1 96 92 THR A C 1
ATOM 710 O O . THR A 1 92 ? -2.434 27.812 -3.854 1 96 92 THR A O 1
ATOM 713 N N . ALA A 1 93 ? -1.762 26.344 -5.438 1 97.06 93 ALA A N 1
ATOM 714 C CA . ALA A 1 93 ? -0.361 26.734 -5.273 1 97.06 93 ALA A CA 1
ATOM 715 C C . ALA A 1 93 ? -0.138 28.188 -5.68 1 97.06 93 ALA A C 1
ATOM 717 O O . ALA A 1 93 ? 0.68 28.891 -5.078 1 97.06 93 ALA A O 1
ATOM 718 N N . GLU A 1 94 ? -0.838 28.609 -6.68 1 97.88 94 GLU A N 1
ATOM 719 C CA . GLU A 1 94 ? -0.729 29.984 -7.16 1 97.88 94 GLU A CA 1
ATOM 720 C C . GLU A 1 94 ? -1.068 30.984 -6.059 1 97.88 94 GLU A C 1
ATOM 722 O O . GLU A 1 94 ? -0.366 31.984 -5.879 1 97.88 94 GLU A O 1
ATOM 727 N N . GLU A 1 95 ? -2.102 30.703 -5.312 1 97.81 95 GLU A N 1
ATOM 728 C CA . GLU A 1 95 ? -2.471 31.547 -4.18 1 97.81 95 GLU A CA 1
ATOM 729 C C . GLU A 1 95 ? -1.362 31.578 -3.133 1 97.81 95 GLU A C 1
ATOM 731 O O . GLU A 1 95 ? -1.055 32.625 -2.576 1 97.81 95 GLU A O 1
ATOM 736 N N . GLY A 1 96 ? -0.817 30.422 -2.842 1 98.31 96 GLY A N 1
ATOM 737 C CA . GLY A 1 96 ? 0.28 30.344 -1.891 1 98.31 96 GLY A CA 1
ATOM 738 C C . GLY A 1 96 ? 1.49 31.156 -2.312 1 98.31 96 GLY A C 1
ATOM 739 O O . GLY A 1 96 ? 2.1 31.844 -1.491 1 98.31 96 GLY A O 1
ATOM 740 N N . GLU A 1 97 ? 1.81 31.062 -3.562 1 98.56 97 GLU A N 1
ATOM 741 C CA . GLU A 1 97 ? 2.938 31.812 -4.109 1 98.56 97 GLU A CA 1
ATOM 742 C C . GLU A 1 97 ? 2.709 33.312 -3.99 1 98.56 97 GLU A C 1
ATOM 744 O O . GLU A 1 97 ? 3.639 34.062 -3.695 1 98.56 97 GLU A O 1
ATOM 749 N N . ALA A 1 98 ? 1.525 33.688 -4.27 1 98.62 98 ALA A N 1
ATOM 750 C CA . ALA A 1 98 ? 1.182 35.094 -4.129 1 98.62 98 ALA A CA 1
ATOM 751 C C . ALA A 1 98 ? 1.365 35.562 -2.688 1 98.62 98 ALA A C 1
ATOM 753 O O . ALA A 1 98 ? 1.891 36.656 -2.445 1 98.62 98 ALA A O 1
ATOM 754 N N . LEU A 1 99 ? 0.938 34.781 -1.777 1 98.75 99 LEU A N 1
ATOM 755 C CA . LEU A 1 99 ? 1.094 35.125 -0.366 1 98.75 99 LEU A CA 1
ATOM 756 C C . LEU A 1 99 ? 2.568 35.188 0.016 1 98.75 99 LEU A C 1
ATOM 758 O O . LEU A 1 99 ? 2.982 36.094 0.745 1 98.75 99 LEU A O 1
ATOM 762 N N . GLN A 1 100 ? 3.301 34.188 -0.412 1 98.75 100 GLN A N 1
ATOM 763 C CA . GLN A 1 100 ? 4.73 34.156 -0.114 1 98.75 100 GLN A CA 1
ATOM 764 C C . GLN A 1 100 ? 5.426 35.406 -0.631 1 98.75 100 GLN A C 1
ATOM 766 O O . GLN A 1 100 ? 6.258 36 0.064 1 98.75 100 GLN A O 1
ATOM 771 N N . LYS A 1 101 ? 5.125 35.781 -1.847 1 98.62 101 LYS A N 1
ATOM 772 C CA . LYS A 1 101 ? 5.699 36.969 -2.443 1 98.62 101 LYS A CA 1
ATOM 773 C C . LYS A 1 101 ? 5.363 38.219 -1.619 1 98.62 101 LYS A C 1
ATOM 775 O O . LYS A 1 101 ? 6.242 39.031 -1.322 1 98.62 101 LYS A O 1
ATOM 780 N N . ALA A 1 102 ? 4.125 38.375 -1.306 1 98.62 102 ALA A N 1
ATOM 781 C CA . ALA A 1 102 ? 3.682 39.531 -0.513 1 98.62 102 ALA A CA 1
ATOM 782 C C . ALA A 1 102 ? 4.395 39.562 0.835 1 98.62 102 ALA A C 1
ATOM 784 O O . ALA A 1 102 ? 4.797 40.625 1.297 1 98.62 102 ALA A O 1
ATOM 785 N N . ALA A 1 103 ? 4.531 38.438 1.487 1 98.75 103 ALA A N 1
ATOM 786 C CA . ALA A 1 103 ? 5.191 38.344 2.787 1 98.75 103 ALA A CA 1
ATOM 787 C C . ALA A 1 103 ? 6.652 38.781 2.684 1 98.75 103 ALA A C 1
ATOM 789 O O . ALA A 1 103 ? 7.156 39.5 3.545 1 98.75 103 ALA A O 1
ATOM 790 N N . LYS A 1 104 ? 7.277 38.281 1.653 1 98.25 104 LYS A N 1
ATOM 791 C CA . LYS A 1 104 ? 8.672 38.656 1.428 1 98.25 104 LYS A CA 1
ATOM 792 C C . LYS A 1 104 ? 8.82 40.156 1.215 1 98.25 104 LYS A C 1
ATOM 794 O O . LYS A 1 104 ? 9.727 40.781 1.767 1 98.25 104 LYS A O 1
ATOM 799 N N . GLU A 1 105 ? 7.984 40.719 0.464 1 97.94 105 GLU A N 1
ATOM 800 C CA . GLU A 1 105 ? 8.023 42.156 0.161 1 97.94 105 GLU A CA 1
ATOM 801 C C . GLU A 1 105 ? 7.828 42.969 1.422 1 97.94 105 GLU A C 1
ATOM 803 O O . GLU A 1 105 ? 8.391 44.062 1.542 1 97.94 105 GLU A O 1
ATOM 808 N N . LYS A 1 106 ? 7.113 42.531 2.338 1 97.44 106 LYS A N 1
ATOM 809 C CA . LYS A 1 106 ? 6.789 43.281 3.549 1 97.44 106 LYS A CA 1
ATOM 810 C C . LYS A 1 106 ? 7.691 42.875 4.707 1 97.44 106 LYS A C 1
ATOM 812 O O . LYS A 1 106 ? 7.566 43.406 5.816 1 97.44 106 LYS A O 1
ATOM 817 N N . ASP A 1 107 ? 8.633 41.906 4.418 1 97.06 107 ASP A N 1
ATOM 818 C CA . ASP A 1 107 ? 9.516 41.344 5.441 1 97.06 107 ASP A CA 1
ATOM 819 C C . ASP A 1 107 ? 8.711 40.812 6.613 1 97.06 107 ASP A C 1
ATOM 821 O O . ASP A 1 107 ? 8.969 41.125 7.77 1 97.06 107 ASP A O 1
ATOM 825 N N . ILE A 1 108 ? 7.68 40.094 6.27 1 97.12 108 ILE A N 1
ATOM 826 C CA . ILE A 1 108 ? 6.789 39.438 7.227 1 97.12 108 ILE A CA 1
ATOM 827 C C . ILE A 1 108 ? 7.016 37.938 7.191 1 97.12 108 ILE A C 1
ATOM 829 O O . ILE A 1 108 ? 7.227 37.344 6.125 1 97.12 108 ILE A O 1
ATOM 833 N N . LEU A 1 109 ? 6.984 37.25 8.383 1 98.69 109 LEU A N 1
ATOM 834 C CA . LEU A 1 109 ? 7.078 35.781 8.477 1 98.69 109 LEU A CA 1
ATOM 835 C C . LEU A 1 109 ? 5.734 35.156 8.164 1 98.69 109 LEU A C 1
ATOM 837 O O . LEU A 1 109 ? 4.699 35.562 8.688 1 98.69 109 LEU A O 1
ATOM 841 N N . LEU A 1 110 ? 5.715 34.25 7.234 1 98.88 110 LEU A N 1
ATOM 842 C CA . LEU A 1 110 ? 4.551 33.469 6.836 1 98.88 110 LEU A CA 1
ATOM 843 C C . LEU A 1 110 ? 4.812 31.984 7.016 1 98.88 110 LEU A C 1
ATOM 845 O O . LEU A 1 110 ? 5.711 31.438 6.387 1 98.88 110 LEU A O 1
ATOM 849 N N . SER A 1 111 ? 4.055 31.375 7.898 1 98.81 111 SER A N 1
ATOM 850 C CA . SER A 1 111 ? 4.23 29.953 8.203 1 98.81 111 SER A CA 1
ATOM 851 C C . SER A 1 111 ? 2.916 29.203 8.086 1 98.81 111 SER A C 1
ATOM 853 O O . SER A 1 111 ? 1.842 29.797 8.062 1 98.81 111 SER A O 1
ATOM 855 N N . VAL A 1 112 ? 2.996 27.906 7.863 1 98.69 112 VAL A N 1
ATOM 856 C CA . VAL A 1 112 ? 1.839 27.031 7.754 1 98.69 112 VAL A CA 1
ATOM 857 C C . VAL A 1 112 ? 1.854 26.016 8.891 1 98.69 112 VAL A C 1
ATOM 859 O O . VAL A 1 112 ? 2.91 25.484 9.25 1 98.69 112 VAL A O 1
ATOM 862 N N . TYR A 1 113 ? 0.677 25.703 9.43 1 98.25 113 TYR A N 1
ATOM 863 C CA . TYR A 1 113 ? 0.604 24.859 10.609 1 98.25 113 TYR A CA 1
ATOM 864 C C . TYR A 1 113 ? 0.538 23.391 10.211 1 98.25 113 TYR A C 1
ATOM 866 O O . TYR A 1 113 ? -0.497 22.734 10.383 1 98.25 113 TYR A O 1
ATOM 874 N N . HIS A 1 114 ? 1.631 22.812 9.852 1 98.31 114 HIS A N 1
ATOM 875 C CA . HIS A 1 114 ? 1.796 21.359 9.695 1 98.31 114 HIS A CA 1
ATOM 876 C C . HIS A 1 114 ? 2.289 20.719 10.984 1 98.31 114 HIS A C 1
ATOM 878 O O . HIS A 1 114 ? 3.445 20.297 11.07 1 98.31 114 HIS A O 1
ATOM 884 N N . ASN A 1 115 ? 1.367 20.578 11.859 1 97.56 115 ASN A N 1
ATOM 885 C CA . ASN A 1 115 ? 1.668 20.125 13.211 1 97.56 115 ASN A CA 1
ATOM 886 C C . ASN A 1 115 ? 2.125 18.672 13.234 1 97.56 115 ASN A C 1
ATOM 888 O O . ASN A 1 115 ? 2.861 18.266 14.141 1 97.56 115 ASN A O 1
ATOM 892 N N . ARG A 1 116 ? 1.791 17.891 12.25 1 98.31 116 ARG A N 1
ATOM 893 C CA . ARG A 1 116 ? 2.02 16.453 12.328 1 98.31 116 ARG A CA 1
ATOM 894 C C . ARG A 1 116 ? 3.465 16.109 11.977 1 98.31 116 ARG A C 1
ATOM 896 O O . ARG A 1 116 ? 3.863 14.945 12.039 1 98.31 116 ARG A O 1
ATOM 903 N N . ARG A 1 117 ? 4.285 17.141 11.664 1 98.62 117 ARG A N 1
ATOM 904 C CA . ARG A 1 117 ? 5.73 16.953 11.656 1 98.62 117 ARG A CA 1
ATOM 905 C C . ARG A 1 117 ? 6.246 16.562 13.039 1 98.62 117 ARG A C 1
ATOM 907 O O . ARG A 1 117 ? 7.352 16.047 13.172 1 98.62 117 ARG A O 1
ATOM 914 N N . TRP A 1 118 ? 5.398 16.828 14.023 1 98.69 118 TRP A N 1
ATOM 915 C CA . TRP A 1 118 ? 5.828 16.578 15.391 1 98.69 118 TRP A CA 1
ATOM 916 C C . TRP A 1 118 ? 4.969 15.5 16.047 1 98.69 118 TRP A C 1
ATOM 918 O O . TRP A 1 118 ? 4.77 15.508 17.266 1 98.69 118 TRP A O 1
ATOM 928 N N . ASP A 1 119 ? 4.422 14.617 15.266 1 98.69 119 ASP A N 1
ATOM 929 C CA . ASP A 1 119 ? 3.861 13.359 15.758 1 98.69 119 ASP A CA 1
ATOM 930 C C . ASP A 1 119 ? 4.953 12.453 16.312 1 98.69 119 ASP A C 1
ATOM 932 O O . ASP A 1 119 ? 6.082 12.453 15.82 1 98.69 119 ASP A O 1
ATOM 936 N N . ASN A 1 120 ? 4.551 11.695 17.359 1 98.75 120 ASN A N 1
ATOM 937 C CA . ASN A 1 120 ? 5.52 10.789 17.953 1 98.75 120 ASN A CA 1
ATOM 938 C C . ASN A 1 120 ? 6.055 9.781 16.953 1 98.75 120 ASN A C 1
ATOM 940 O O . ASN A 1 120 ? 7.238 9.445 16.953 1 98.75 120 ASN A O 1
ATOM 944 N N . ASP A 1 121 ? 5.238 9.266 16.047 1 98.69 121 ASP A N 1
ATOM 945 C CA . ASP A 1 121 ? 5.676 8.297 15.047 1 98.69 121 ASP A CA 1
ATOM 946 C C . ASP A 1 121 ? 6.629 8.938 14.039 1 98.69 121 ASP A C 1
ATOM 948 O O . ASP A 1 121 ? 7.68 8.375 13.727 1 98.69 121 ASP A O 1
ATOM 952 N N . PHE A 1 122 ? 6.383 10.125 13.555 1 98.81 122 PHE A N 1
ATOM 953 C CA . PHE A 1 122 ? 7.207 10.789 12.547 1 98.81 122 PHE A CA 1
ATOM 954 C C . PHE A 1 122 ? 8.547 11.203 13.141 1 98.81 122 PHE A C 1
ATOM 956 O O . PHE A 1 122 ? 9.594 11.047 12.5 1 98.81 122 PHE A O 1
ATOM 963 N N . LEU A 1 123 ? 8.453 11.742 14.367 1 98.88 123 LEU A N 1
ATOM 964 C CA . LEU A 1 123 ? 9.703 12.094 15.047 1 98.88 123 LEU A CA 1
ATOM 965 C C . LEU A 1 123 ? 10.586 10.859 15.234 1 98.88 123 LEU A C 1
ATOM 967 O O . LEU A 1 123 ? 11.812 10.953 15.133 1 98.88 123 LEU A O 1
ATOM 971 N N . THR A 1 124 ? 10 9.766 15.523 1 98.88 124 THR A N 1
ATOM 972 C CA . THR A 1 124 ? 10.75 8.523 15.68 1 98.88 124 THR A CA 1
ATOM 973 C C . THR A 1 124 ? 11.398 8.117 14.359 1 98.88 124 THR A C 1
ATOM 975 O O . THR A 1 124 ? 12.57 7.73 14.336 1 98.88 124 THR A O 1
ATOM 978 N N . ILE A 1 125 ? 10.672 8.203 13.281 1 98.88 125 ILE A N 1
ATOM 979 C CA . ILE A 1 125 ? 11.195 7.895 11.961 1 98.88 125 ILE A CA 1
ATOM 980 C C . ILE A 1 125 ? 12.375 8.812 11.641 1 98.88 125 ILE A C 1
ATOM 982 O O . ILE A 1 125 ? 13.422 8.352 11.172 1 98.88 125 ILE A O 1
ATOM 986 N N . LYS A 1 126 ? 12.227 10.133 11.875 1 98.75 126 LYS A N 1
ATOM 987 C CA . LYS A 1 126 ? 13.312 11.078 11.648 1 98.75 126 LYS A CA 1
ATOM 988 C C . LYS A 1 126 ? 14.555 10.688 12.438 1 98.75 126 LYS A C 1
ATOM 990 O O . LYS A 1 126 ? 15.672 10.758 11.922 1 98.75 126 LYS A O 1
ATOM 995 N N . LYS A 1 127 ? 14.336 10.328 13.695 1 98.75 127 LYS A N 1
ATOM 996 C CA . LYS A 1 127 ? 15.445 9.906 14.547 1 98.75 127 LYS A CA 1
ATOM 997 C C . LYS A 1 127 ? 16.156 8.688 13.953 1 98.75 127 LYS A C 1
ATOM 999 O O . LYS A 1 127 ? 17.375 8.641 13.906 1 98.75 127 LYS A O 1
ATOM 1004 N N . LEU A 1 128 ? 15.398 7.668 13.523 1 98.69 128 LEU A N 1
ATOM 1005 C CA . LEU A 1 128 ? 15.953 6.441 12.961 1 98.69 128 LEU A CA 1
ATOM 1006 C C . LEU A 1 128 ? 16.75 6.738 11.695 1 98.69 128 LEU A C 1
ATOM 1008 O O . LEU A 1 128 ? 17.766 6.09 11.43 1 98.69 128 LEU A O 1
ATOM 1012 N N . ILE A 1 129 ? 16.281 7.695 10.906 1 98.5 129 ILE A N 1
ATOM 1013 C CA . ILE A 1 129 ? 16.984 8.094 9.703 1 98.5 129 ILE A CA 1
ATOM 1014 C C . ILE A 1 129 ? 18.266 8.836 10.078 1 98.5 129 ILE A C 1
ATOM 1016 O O . ILE A 1 129 ? 19.344 8.562 9.531 1 98.5 129 ILE A O 1
ATOM 1020 N N . GLU A 1 130 ? 18.188 9.773 11.008 1 97.94 130 GLU A N 1
ATOM 1021 C CA . GLU A 1 130 ? 19.312 10.594 11.438 1 97.94 130 GLU A CA 1
ATOM 1022 C C . GLU A 1 130 ? 20.422 9.727 12.039 1 97.94 130 GLU A C 1
ATOM 1024 O O . GLU A 1 130 ? 21.609 9.992 11.828 1 97.94 130 GLU A O 1
ATOM 1029 N N . ASP A 1 131 ? 20.031 8.719 12.797 1 97.44 131 ASP A N 1
ATOM 1030 C CA . ASP A 1 131 ? 21.031 7.895 13.461 1 97.44 131 ASP A CA 1
ATOM 1031 C C . ASP A 1 131 ? 21.469 6.742 12.562 1 97.44 131 ASP A C 1
ATOM 1033 O O . ASP A 1 131 ? 22.203 5.852 13 1 97.44 131 ASP A O 1
ATOM 1037 N N . LYS A 1 132 ? 20.953 6.68 11.336 1 96.88 132 LYS A N 1
ATOM 1038 C CA . LYS A 1 132 ? 21.375 5.777 10.266 1 96.88 132 LYS A CA 1
ATOM 1039 C C . LYS A 1 132 ? 20.891 4.352 10.523 1 96.88 132 LYS A C 1
ATOM 1041 O O . LYS A 1 132 ? 21.469 3.396 10 1 96.88 132 LYS A O 1
ATOM 1046 N N . SER A 1 133 ? 19.906 4.258 11.414 1 96.75 133 SER A N 1
ATOM 1047 C CA . SER A 1 133 ? 19.25 2.967 11.586 1 96.75 133 SER A CA 1
ATOM 1048 C C . SER A 1 133 ? 18.391 2.625 10.375 1 96.75 133 SER A C 1
ATOM 1050 O O . SER A 1 133 ? 18.141 1.45 10.094 1 96.75 133 SER A O 1
ATOM 1052 N N . LEU A 1 134 ? 17.891 3.555 9.68 1 96.25 134 LEU A N 1
ATOM 1053 C CA . LEU A 1 134 ? 17.203 3.467 8.398 1 96.25 134 LEU A CA 1
ATOM 1054 C C . LEU A 1 134 ? 17.953 4.227 7.312 1 96.25 134 LEU A C 1
ATOM 1056 O O . LEU A 1 134 ? 17.938 5.457 7.289 1 96.25 134 LEU A O 1
ATOM 1060 N N . GLU A 1 135 ? 18.594 3.545 6.496 1 95.5 135 GLU A N 1
ATOM 1061 C CA . GLU A 1 135 ? 19.406 4.148 5.438 1 95.5 135 GLU A CA 1
ATOM 1062 C C . GLU A 1 135 ? 19.062 3.545 4.074 1 95.5 135 GLU A C 1
ATOM 1064 O O . GLU A 1 135 ? 18.531 2.434 4 1 95.5 135 GLU A O 1
ATOM 1069 N N . GLU A 1 136 ? 19.406 4.348 3.07 1 96.56 136 GLU A N 1
ATOM 1070 C CA . GLU A 1 136 ? 19.188 3.912 1.694 1 96.56 136 GLU A CA 1
ATOM 1071 C C . GLU A 1 136 ? 17.766 3.379 1.504 1 96.56 136 GLU A C 1
ATOM 1073 O O . GLU A 1 136 ? 17.578 2.26 1.025 1 96.56 136 GLU A O 1
ATOM 1078 N N . ILE A 1 137 ? 16.844 4.203 1.967 1 98.5 137 ILE A N 1
ATOM 1079 C CA . ILE A 1 137 ? 15.438 3.846 1.907 1 98.5 137 ILE A CA 1
ATOM 1080 C C . ILE A 1 137 ? 15.008 3.678 0.451 1 98.5 137 ILE A C 1
ATOM 1082 O O . ILE A 1 137 ? 15.273 4.543 -0.385 1 98.5 137 ILE A O 1
ATOM 1086 N N . ASN A 1 138 ? 14.43 2.549 0.122 1 98.25 138 ASN A N 1
ATOM 1087 C CA . ASN A 1 138 ? 13.969 2.295 -1.239 1 98.25 138 ASN A CA 1
ATOM 1088 C C . ASN A 1 138 ? 12.445 2.398 -1.346 1 98.25 138 ASN A C 1
ATOM 1090 O O . ASN A 1 138 ? 11.914 2.66 -2.426 1 98.25 138 ASN A O 1
ATOM 1094 N N . THR A 1 139 ? 11.773 2.133 -0.28 1 98.81 139 THR A N 1
ATOM 1095 C CA . THR A 1 139 ? 10.312 2.18 -0.291 1 98.81 139 THR A CA 1
ATOM 1096 C C . THR A 1 139 ? 9.781 2.832 0.983 1 98.81 139 THR A C 1
ATOM 1098 O O . THR A 1 139 ? 10.211 2.492 2.086 1 98.81 139 THR A O 1
ATOM 1101 N N . TYR A 1 140 ? 9.023 3.818 0.885 1 98.88 140 TYR A N 1
ATOM 1102 C CA . TYR A 1 140 ? 8.305 4.516 1.946 1 98.88 140 TYR A CA 1
ATOM 1103 C C . TYR A 1 140 ? 6.797 4.438 1.727 1 98.88 140 TYR A C 1
ATOM 1105 O O . TYR A 1 140 ? 6.266 5.051 0.797 1 98.88 140 TYR A O 1
ATOM 1113 N N . LEU A 1 141 ? 6.059 3.621 2.508 1 98.81 141 LEU A N 1
ATOM 1114 C CA . LEU A 1 141 ? 4.609 3.484 2.424 1 98.81 141 LEU A CA 1
ATOM 1115 C C . LEU A 1 141 ? 3.938 4.047 3.672 1 98.81 141 LEU A C 1
ATOM 1117 O O . LEU A 1 141 ? 4.262 3.641 4.793 1 98.81 141 LEU A O 1
ATOM 1121 N N . VAL A 1 142 ? 3.072 4.965 3.496 1 98.75 142 VAL A N 1
ATOM 1122 C CA . VAL A 1 142 ? 2.354 5.551 4.621 1 98.75 142 VAL A CA 1
ATOM 1123 C C . VAL A 1 142 ? 0.856 5.57 4.324 1 98.75 142 VAL A C 1
ATOM 1125 O O . VAL A 1 142 ? 0.444 5.852 3.195 1 98.75 142 VAL A O 1
ATOM 1128 N N . SER A 1 143 ? 0.079 5.18 5.305 1 98.25 143 SER A N 1
ATOM 1129 C CA . SER A 1 143 ? -1.375 5.168 5.18 1 98.25 143 SER A CA 1
ATOM 1130 C C . SER A 1 143 ? -2.029 6.062 6.23 1 98.25 143 SER A C 1
ATOM 1132 O O . SER A 1 143 ? -1.553 6.145 7.363 1 98.25 143 SER A O 1
ATOM 1134 N N . TYR A 1 144 ? -3.029 6.734 5.883 1 98.31 144 TYR A N 1
ATOM 1135 C CA . TYR A 1 144 ? -3.906 7.504 6.758 1 98.31 144 TYR A CA 1
ATOM 1136 C C . TYR A 1 144 ? -5.371 7.254 6.418 1 98.31 144 TYR A C 1
ATOM 1138 O O . TYR A 1 144 ? -5.941 7.938 5.562 1 98.31 144 TYR A O 1
ATOM 1146 N N . ASN A 1 145 ? -5.996 6.305 7.117 1 98.06 145 ASN A N 1
ATOM 1147 C CA . ASN A 1 145 ? -7.344 5.836 6.812 1 98.06 145 ASN A CA 1
ATOM 1148 C C . ASN A 1 145 ? -8.336 6.23 7.902 1 98.06 145 ASN A C 1
ATOM 1150 O O . ASN A 1 145 ? -7.938 6.551 9.023 1 98.06 145 ASN A O 1
ATOM 1154 N N . ARG A 1 146 ? -9.539 6.281 7.523 1 96.5 146 ARG A N 1
ATOM 1155 C CA . ARG A 1 146 ? -10.656 6.473 8.438 1 96.5 146 ARG A CA 1
ATOM 1156 C C . ARG A 1 146 ? -11.766 5.457 8.164 1 96.5 146 ARG A C 1
ATOM 1158 O O . ARG A 1 146 ? -11.734 4.754 7.152 1 96.5 146 ARG A O 1
ATOM 1165 N N . TYR A 1 147 ? -12.688 5.312 9.148 1 96.5 147 TYR A N 1
ATOM 1166 C CA . TYR A 1 147 ? -13.93 4.578 8.922 1 96.5 147 TYR A CA 1
ATOM 1167 C C . TYR A 1 147 ? -15.141 5.484 9.109 1 96.5 147 TYR A C 1
ATOM 1169 O O . TYR A 1 147 ? -15.656 5.617 10.219 1 96.5 147 TYR A O 1
ATOM 1177 N N . ARG A 1 148 ? -15.453 6.027 8.008 1 93.38 148 ARG A N 1
ATOM 1178 C CA . ARG A 1 148 ? -16.641 6.879 7.871 1 93.38 148 ARG A CA 1
ATOM 1179 C C . ARG A 1 148 ? -17.484 6.457 6.676 1 93.38 148 ARG A C 1
ATOM 1181 O O . ARG A 1 148 ? -17.578 7.195 5.691 1 93.38 148 ARG A O 1
ATOM 1188 N N . PRO A 1 149 ? -18.172 5.355 6.82 1 91.44 149 PRO A N 1
ATOM 1189 C CA . PRO A 1 149 ? -18.828 4.766 5.652 1 91.44 149 PRO A CA 1
ATOM 1190 C C . PRO A 1 149 ? -20.016 5.586 5.164 1 91.44 149 PRO A C 1
ATOM 1192 O O . PRO A 1 149 ? -20.391 5.492 3.992 1 91.44 149 PRO A O 1
ATOM 1195 N N . GLU A 1 150 ? -20.578 6.379 6.07 1 87.5 150 GLU A N 1
ATOM 1196 C CA . GLU A 1 150 ? -21.75 7.164 5.695 1 87.5 150 GLU A CA 1
ATOM 1197 C C . GLU A 1 150 ? -21.391 8.641 5.535 1 87.5 150 GLU A C 1
ATOM 1199 O O . GLU A 1 150 ? -20.594 9.18 6.301 1 87.5 150 GLU A O 1
ATOM 1204 N N . VAL A 1 151 ? -22.047 9.195 4.469 1 83.38 151 VAL A N 1
ATOM 1205 C CA . VAL A 1 151 ? -21.875 10.625 4.262 1 83.38 151 VAL A CA 1
ATOM 1206 C C . VAL A 1 151 ? -22.812 11.398 5.184 1 83.38 151 VAL A C 1
ATOM 1208 O O . VAL A 1 151 ? -24 11.062 5.301 1 83.38 151 VAL A O 1
ATOM 1211 N N . GLN A 1 152 ? -22.406 12.18 6.043 1 69.06 152 GLN A N 1
ATOM 1212 C CA . GLN A 1 152 ? -23.266 12.961 6.926 1 69.06 152 GLN A CA 1
ATOM 1213 C C . GLN A 1 152 ? -24 14.055 6.152 1 69.06 152 GLN A C 1
ATOM 1215 O O . GLN A 1 152 ? -23.438 14.672 5.25 1 69.06 152 GLN A O 1
ATOM 1220 N N . GLU A 1 153 ? -25.453 13.984 6.23 1 56.84 153 GLU A N 1
ATOM 1221 C CA . GLU A 1 153 ? -26.375 14.883 5.547 1 56.84 153 GLU A CA 1
ATOM 1222 C C . GLU A 1 153 ? -25.938 16.328 5.676 1 56.84 153 GLU A C 1
ATOM 1224 O O . GLU A 1 153 ? -26.047 17.109 4.727 1 56.84 153 GLU A O 1
ATOM 1229 N N . ARG A 1 154 ? -25.969 16.875 6.945 1 50.94 154 ARG A N 1
ATOM 1230 C CA . ARG A 1 154 ? -25.859 18.328 7.055 1 50.94 154 ARG A CA 1
ATOM 1231 C C . ARG A 1 154 ? -24.781 18.875 6.133 1 50.94 154 ARG A C 1
ATOM 1233 O O . ARG A 1 154 ? -25.016 19.812 5.379 1 50.94 154 ARG A O 1
ATOM 1240 N N . TRP A 1 155 ? -23.5 18.906 6.715 1 46.41 155 TRP A N 1
ATOM 1241 C CA . TRP A 1 155 ? -22.328 19.438 6.047 1 46.41 155 TRP A CA 1
ATOM 1242 C C . TRP A 1 155 ? -21.922 18.578 4.863 1 46.41 155 TRP A C 1
ATOM 1244 O O . TRP A 1 155 ? -21.547 17.406 5.039 1 46.41 155 TRP A O 1
ATOM 1254 N N . ARG A 1 156 ? -22.891 18.062 4.133 1 48.03 156 ARG A N 1
ATOM 1255 C CA . ARG A 1 156 ? -22.562 17.359 2.889 1 48.03 156 ARG A CA 1
ATOM 1256 C C . ARG A 1 156 ? -21.109 17.578 2.508 1 48.03 156 ARG A C 1
ATOM 1258 O O . ARG A 1 156 ? -20.641 18.719 2.424 1 48.03 156 ARG A O 1
ATOM 1265 N N . GLU A 1 157 ? -20.328 16.594 3.07 1 55 157 GLU A N 1
ATOM 1266 C CA . GLU A 1 157 ? -18.969 16.703 2.518 1 55 157 GLU A CA 1
ATOM 1267 C C . GLU A 1 157 ? -19 17.375 1.144 1 55 157 GLU A C 1
ATOM 1269 O O . GLU A 1 157 ? -19.219 16.703 0.13 1 55 157 GLU A O 1
ATOM 1274 N N . LYS A 1 158 ? -19.859 18.484 1.218 1 53.97 158 LYS A N 1
ATOM 1275 C CA . LYS A 1 158 ? -20.109 19.359 0.085 1 53.97 158 LYS A CA 1
ATOM 1276 C C . LYS A 1 158 ? -18.844 19.609 -0.716 1 53.97 158 LYS A C 1
ATOM 1278 O O . LYS A 1 158 ? -17.734 19.609 -0.161 1 53.97 158 LYS A O 1
ATOM 1283 N N . GLU A 1 159 ? -19.156 19.609 -1.913 1 59.09 159 GLU A N 1
ATOM 1284 C CA . GLU A 1 159 ? -18.234 20.078 -2.939 1 59.09 159 GLU A CA 1
ATOM 1285 C C . GLU A 1 159 ? -17.75 21.5 -2.65 1 59.09 159 GLU A C 1
ATOM 1287 O O . GLU A 1 159 ? -18.562 22.375 -2.34 1 59.09 159 GLU A O 1
ATOM 1292 N N . GLY A 1 160 ? -16.641 21.703 -1.867 1 62.69 160 GLY A N 1
ATOM 1293 C CA . GLY A 1 160 ? -15.969 23 -1.752 1 62.69 160 GLY A CA 1
ATOM 1294 C C . GLY A 1 160 ? -14.539 22.969 -2.25 1 62.69 160 GLY A C 1
ATOM 1295 O O . GLY A 1 160 ? -14.047 21.938 -2.699 1 62.69 160 GLY A O 1
ATOM 1296 N N . ILE A 1 161 ? -14.094 24.141 -2.229 1 70.38 161 ILE A N 1
ATOM 1297 C CA . ILE A 1 161 ? -12.711 24.281 -2.674 1 70.38 161 ILE A CA 1
ATOM 1298 C C . ILE A 1 161 ? -11.773 23.656 -1.646 1 70.38 161 ILE A C 1
ATOM 1300 O O . ILE A 1 161 ? -11.961 23.812 -0.439 1 70.38 161 ILE A O 1
ATOM 1304 N N . ALA A 1 162 ? -10.852 22.828 -2.045 1 78.62 162 ALA A N 1
ATOM 1305 C CA . ALA A 1 162 ? -9.797 22.219 -1.233 1 78.62 162 ALA A CA 1
ATOM 1306 C C . ALA A 1 162 ? -10.398 21.328 -0.146 1 78.62 162 ALA A C 1
ATOM 1308 O O . ALA A 1 162 ? -10.016 21.422 1.022 1 78.62 162 ALA A O 1
ATOM 1309 N N . THR A 1 163 ? -11.406 20.625 -0.448 1 81.94 163 THR A N 1
ATOM 1310 C CA . THR A 1 163 ? -12.055 19.688 0.469 1 81.94 163 THR A CA 1
ATOM 1311 C C . THR A 1 163 ? -11.695 18.25 0.11 1 81.94 163 THR A C 1
ATOM 1313 O O . THR A 1 163 ? -11.039 18 -0.902 1 81.94 163 THR A O 1
ATOM 1316 N N . GLY A 1 164 ? -12.117 17.344 1.039 1 90.62 164 GLY A N 1
ATOM 1317 C CA . GLY A 1 164 ? -11.875 15.93 0.802 1 90.62 164 GLY A CA 1
ATOM 1318 C C . GLY A 1 164 ? -10.664 15.398 1.544 1 90.62 164 GLY A C 1
ATOM 1319 O O . GLY A 1 164 ? -9.844 16.172 2.043 1 90.62 164 GLY A O 1
ATOM 1320 N N . THR A 1 165 ? -10.586 14.141 1.477 1 93.88 165 THR A N 1
ATOM 1321 C CA . THR A 1 165 ? -9.586 13.461 2.293 1 93.88 165 THR A CA 1
ATOM 1322 C C . THR A 1 165 ? -8.18 13.773 1.793 1 93.88 165 THR A C 1
ATOM 1324 O O . THR A 1 165 ? -7.223 13.773 2.572 1 93.88 165 THR A O 1
ATOM 1327 N N . LEU A 1 166 ? -8.016 14.062 0.513 1 96.19 166 LEU A N 1
ATOM 1328 C CA . LEU A 1 166 ? -6.688 14.367 -0.01 1 96.19 166 LEU A CA 1
ATOM 1329 C C . LEU A 1 166 ? -6.152 15.664 0.589 1 96.19 166 LEU A C 1
ATOM 1331 O O . LEU A 1 166 ? -5 15.727 1.019 1 96.19 166 LEU A O 1
ATOM 1335 N N . TYR A 1 167 ? -6.957 16.688 0.722 1 94.44 167 TYR A N 1
ATOM 1336 C CA . TYR A 1 167 ? -6.559 17.953 1.334 1 94.44 167 TYR A CA 1
ATOM 1337 C C . TYR A 1 167 ? -6.484 17.828 2.852 1 94.44 167 TYR A C 1
ATOM 1339 O O . TYR A 1 167 ? -5.633 18.453 3.492 1 94.44 167 TYR A O 1
ATOM 1347 N N . ASP A 1 168 ? -7.32 17 3.375 1 93.25 168 ASP A N 1
ATOM 1348 C CA . ASP A 1 168 ? -7.422 16.891 4.828 1 93.25 168 ASP A CA 1
ATOM 1349 C C . ASP A 1 168 ? -6.344 15.953 5.383 1 93.25 168 ASP A C 1
ATOM 1351 O O . ASP A 1 168 ? -5.422 16.406 6.066 1 93.25 168 ASP A O 1
ATOM 1355 N N . LEU A 1 169 ? -6.438 14.703 5.02 1 96.5 169 LEU A N 1
ATOM 1356 C CA . LEU A 1 169 ? -5.496 13.711 5.523 1 96.5 169 LEU A CA 1
ATOM 1357 C C . LEU A 1 169 ? -4.25 13.648 4.648 1 96.5 169 LEU A C 1
ATOM 1359 O O . LEU A 1 169 ? -3.131 13.547 5.16 1 96.5 169 LEU A O 1
ATOM 1363 N N . GLY A 1 170 ? -4.461 13.742 3.369 1 97.94 170 GLY A N 1
ATOM 1364 C CA . GLY A 1 170 ? -3.355 13.664 2.43 1 97.94 170 GLY A CA 1
ATOM 1365 C C . GLY A 1 170 ? -2.316 14.75 2.635 1 97.94 170 GLY A C 1
ATOM 1366 O O . GLY A 1 170 ? -1.116 14.5 2.506 1 97.94 170 GLY A O 1
ATOM 1367 N N . SER A 1 171 ? -2.75 15.93 2.963 1 97.94 171 SER A N 1
ATOM 1368 C CA . SER A 1 171 ? -1.823 17.047 3.139 1 97.94 171 SER A CA 1
ATOM 1369 C C . SER A 1 171 ? -0.806 16.75 4.234 1 97.94 171 SER A C 1
ATOM 1371 O O . SER A 1 171 ? 0.358 17.141 4.133 1 97.94 171 SER A O 1
ATOM 1373 N N . HIS A 1 172 ? -1.233 16 5.277 1 98.31 172 HIS A N 1
ATOM 1374 C CA . HIS A 1 172 ? -0.331 15.68 6.375 1 98.31 172 HIS A CA 1
ATOM 1375 C C . HIS A 1 172 ? 0.772 14.727 5.918 1 98.31 172 HIS A C 1
ATOM 1377 O O . HIS A 1 172 ? 1.954 14.977 6.164 1 98.31 172 HIS A O 1
ATOM 1383 N N . ILE A 1 173 ? 0.373 13.68 5.223 1 98.62 173 ILE A N 1
ATOM 1384 C CA . ILE A 1 173 ? 1.378 12.664 4.914 1 98.62 173 ILE A CA 1
ATOM 1385 C C . ILE A 1 173 ? 2.191 13.102 3.697 1 98.62 173 ILE A C 1
ATOM 1387 O O . ILE A 1 173 ? 3.367 12.75 3.57 1 98.62 173 ILE A O 1
ATOM 1391 N N . ILE A 1 174 ? 1.629 13.953 2.85 1 98.88 174 ILE A N 1
ATOM 1392 C CA . ILE A 1 174 ? 2.424 14.578 1.799 1 98.88 174 ILE A CA 1
ATOM 1393 C C . ILE A 1 174 ? 3.486 15.477 2.424 1 98.88 174 ILE A C 1
ATOM 1395 O O . ILE A 1 174 ? 4.664 15.406 2.061 1 98.88 174 ILE A O 1
ATOM 1399 N N . ASP A 1 175 ? 3.109 16.312 3.363 1 98.88 175 ASP A N 1
ATOM 1400 C CA . ASP A 1 175 ? 4.043 17.203 4.035 1 98.88 175 ASP A CA 1
ATOM 1401 C C . ASP A 1 175 ? 5.184 16.422 4.688 1 98.88 175 ASP A C 1
ATOM 1403 O O . ASP A 1 175 ? 6.355 16.766 4.52 1 98.88 175 ASP A O 1
ATOM 1407 N N . GLN A 1 176 ? 4.828 15.391 5.445 1 98.88 176 GLN A N 1
ATOM 1408 C CA . GLN A 1 176 ? 5.836 14.57 6.102 1 98.88 176 GLN A CA 1
ATOM 1409 C C . GLN A 1 176 ? 6.789 13.953 5.082 1 98.88 176 GLN A C 1
ATOM 1411 O O . GLN A 1 176 ? 8 13.93 5.297 1 98.88 176 GLN A O 1
ATOM 1416 N N . THR A 1 177 ? 6.25 13.5 3.996 1 98.94 177 THR A N 1
ATOM 1417 C CA . THR A 1 177 ? 7.066 12.883 2.957 1 98.94 177 THR A CA 1
ATOM 1418 C C . THR A 1 177 ? 8.023 13.898 2.346 1 98.94 177 THR A C 1
ATOM 1420 O O . THR A 1 177 ? 9.211 13.609 2.176 1 98.94 177 THR A O 1
ATOM 1423 N N . LEU A 1 178 ? 7.512 15.094 2.035 1 98.81 178 LEU A N 1
ATOM 1424 C CA . LEU A 1 178 ? 8.352 16.156 1.471 1 98.81 178 LEU A CA 1
ATOM 1425 C C . LEU A 1 178 ? 9.414 16.594 2.467 1 98.81 178 LEU A C 1
ATOM 1427 O O . LEU A 1 178 ? 10.531 16.922 2.074 1 98.81 178 LEU A O 1
ATOM 1431 N N . HIS A 1 179 ? 9.062 16.594 3.713 1 98.75 179 HIS A N 1
ATOM 1432 C CA . HIS A 1 179 ? 10 16.984 4.758 1 98.75 179 HIS A CA 1
ATOM 1433 C C . HIS A 1 179 ? 11.172 16 4.824 1 98.75 179 HIS A C 1
ATOM 1435 O O . HIS A 1 179 ? 12.305 16.391 5.094 1 98.75 179 HIS A O 1
ATOM 1441 N N . LEU A 1 180 ? 10.898 14.75 4.59 1 98.56 180 LEU A N 1
ATOM 1442 C CA . LEU A 1 180 ? 11.922 13.719 4.664 1 98.56 180 LEU A CA 1
ATOM 1443 C C . LEU A 1 180 ? 12.758 13.688 3.387 1 98.56 180 LEU A C 1
ATOM 1445 O O . LEU A 1 180 ? 13.977 13.508 3.441 1 98.56 180 LEU A O 1
ATOM 1449 N N . PHE A 1 181 ? 12.102 13.852 2.186 1 98.31 181 PHE A N 1
ATOM 1450 C CA . PHE A 1 181 ? 12.789 13.445 0.967 1 98.31 181 PHE A CA 1
ATOM 1451 C C . PHE A 1 181 ? 12.836 14.586 -0.039 1 98.31 181 PHE A C 1
ATOM 1453 O O . PHE A 1 181 ? 13.469 14.469 -1.091 1 98.31 181 PHE A O 1
ATOM 1460 N N . GLY A 1 182 ? 12.188 15.734 0.246 1 98.25 182 GLY A N 1
ATOM 1461 C CA . GLY A 1 182 ? 12.102 16.828 -0.711 1 98.25 182 GLY A CA 1
ATOM 1462 C C . GLY A 1 182 ? 11.078 16.578 -1.805 1 98.25 182 GLY A C 1
ATOM 1463 O O . GLY A 1 182 ? 10.234 15.688 -1.685 1 98.25 182 GLY A O 1
ATOM 1464 N N . MET A 1 183 ? 11.109 17.438 -2.832 1 98.56 183 MET A N 1
ATOM 1465 C CA . MET A 1 183 ? 10.172 17.328 -3.947 1 98.56 183 MET A CA 1
ATOM 1466 C C . MET A 1 183 ? 10.492 16.094 -4.801 1 98.56 183 MET A C 1
ATOM 1468 O O . MET A 1 183 ? 11.664 15.836 -5.098 1 98.56 183 MET A O 1
ATOM 1472 N N . PRO A 1 184 ? 9.539 15.305 -5.176 1 98.69 184 PRO A N 1
ATOM 1473 C CA . PRO A 1 184 ? 9.773 14.188 -6.094 1 98.69 184 PRO A CA 1
ATOM 1474 C C . PRO A 1 184 ? 9.93 14.641 -7.543 1 98.69 184 PRO A C 1
ATOM 1476 O O . PRO A 1 184 ? 9.688 15.805 -7.859 1 98.69 184 PRO A O 1
ATOM 1479 N N . LYS A 1 185 ? 10.32 13.672 -8.352 1 98.38 185 LYS A N 1
ATOM 1480 C CA . LYS A 1 185 ? 10.438 13.93 -9.781 1 98.38 185 LYS A CA 1
ATOM 1481 C C . LYS A 1 185 ? 9.07 13.938 -10.461 1 98.38 185 LYS A C 1
ATOM 1483 O O . LYS A 1 185 ? 8.859 14.664 -11.43 1 98.38 185 LYS A O 1
ATOM 1488 N N . ALA A 1 186 ? 8.172 13.109 -9.969 1 98.81 186 ALA A N 1
ATOM 1489 C CA . ALA A 1 186 ? 6.875 12.961 -10.617 1 98.81 186 ALA A CA 1
ATOM 1490 C C . ALA A 1 186 ? 5.84 12.383 -9.656 1 98.81 186 ALA A C 1
ATOM 1492 O O . ALA A 1 186 ? 6.195 11.836 -8.609 1 98.81 186 ALA A O 1
ATOM 1493 N N . VAL A 1 187 ? 4.566 12.586 -10.047 1 98.88 187 VAL A N 1
ATOM 1494 C CA . VAL A 1 187 ? 3.426 12.125 -9.266 1 98.88 187 VAL A CA 1
ATOM 1495 C C . VAL A 1 187 ? 2.508 11.273 -10.141 1 98.88 187 VAL A C 1
ATOM 1497 O O . VAL A 1 187 ? 2.148 11.688 -11.25 1 98.88 187 VAL A O 1
ATOM 1500 N N . THR A 1 188 ? 2.193 10.055 -9.75 1 98.94 188 THR A N 1
ATOM 1501 C CA . THR A 1 188 ? 1.114 9.234 -10.289 1 98.94 188 THR A CA 1
ATOM 1502 C C . THR A 1 188 ? 0.065 8.953 -9.219 1 98.94 188 THR A C 1
ATOM 1504 O O . THR A 1 188 ? 0.399 8.523 -8.109 1 98.94 188 THR A O 1
ATOM 1507 N N . ALA A 1 189 ? -1.213 9.227 -9.555 1 98.81 189 ALA A N 1
ATOM 1508 C CA . ALA A 1 189 ? -2.186 9.125 -8.469 1 98.81 189 ALA A CA 1
ATOM 1509 C C . ALA A 1 189 ? -3.533 8.625 -8.992 1 98.81 189 ALA A C 1
ATOM 1511 O O . ALA A 1 189 ? -3.826 8.742 -10.18 1 98.81 189 ALA A O 1
ATOM 1512 N N . ASN A 1 190 ? -4.219 7.938 -8.195 1 98.62 190 ASN A N 1
ATOM 1513 C CA . ASN A 1 190 ? -5.645 7.66 -8.305 1 98.62 190 ASN A CA 1
ATOM 1514 C C . ASN A 1 190 ? -6.43 8.273 -7.148 1 98.62 190 ASN A C 1
ATOM 1516 O O . ASN A 1 190 ? -6.227 7.902 -5.992 1 98.62 190 ASN A O 1
ATOM 1520 N N . VAL A 1 191 ? -7.215 9.273 -7.438 1 97.81 191 VAL A N 1
ATOM 1521 C CA . VAL A 1 191 ? -8.047 10.008 -6.488 1 97.81 191 VAL A CA 1
ATOM 1522 C C . VAL A 1 191 ? -9.516 9.852 -6.867 1 97.81 191 VAL A C 1
ATOM 1524 O O . VAL A 1 191 ? -9.891 10.078 -8.023 1 97.81 191 VAL A O 1
ATOM 1527 N N . MET A 1 192 ? -10.383 9.43 -5.844 1 96.44 192 MET A N 1
ATOM 1528 C CA . MET A 1 192 ? -11.766 9.18 -6.258 1 96.44 192 MET A CA 1
ATOM 1529 C C . MET A 1 192 ? -12.711 9.25 -5.062 1 96.44 192 MET A C 1
ATOM 1531 O O . MET A 1 192 ? -12.281 9.531 -3.941 1 96.44 192 MET A O 1
ATOM 1535 N N . VAL A 1 193 ? -13.984 9.117 -5.391 1 94.5 193 VAL A N 1
ATOM 1536 C CA . VAL A 1 193 ? -15.055 8.984 -4.41 1 94.5 193 VAL A CA 1
ATOM 1537 C C . VAL A 1 193 ? -15.516 7.527 -4.344 1 94.5 193 VAL A C 1
ATOM 1539 O O . VAL A 1 193 ? -15.992 6.973 -5.34 1 94.5 193 VAL A O 1
ATOM 1542 N N . GLN A 1 194 ? -15.375 6.898 -3.166 1 94.38 194 GLN A N 1
ATOM 1543 C CA . GLN A 1 194 ? -15.766 5.504 -3.01 1 94.38 194 GLN A CA 1
ATOM 1544 C C . GLN A 1 194 ? -17.109 5.391 -2.297 1 94.38 194 GLN A C 1
ATOM 1546 O O . GLN A 1 194 ? -17.875 4.457 -2.545 1 94.38 194 GLN A O 1
ATOM 1551 N N . ARG A 1 195 ? -17.406 6.301 -1.347 1 93.75 195 ARG A N 1
ATOM 1552 C CA . ARG A 1 195 ? -18.641 6.242 -0.585 1 93.75 195 ARG A CA 1
ATOM 1553 C C . ARG A 1 195 ? -19.844 6.535 -1.478 1 93.75 195 ARG A C 1
ATOM 1555 O O . ARG A 1 195 ? -19.781 7.41 -2.346 1 93.75 195 ARG A O 1
ATOM 1562 N N . HIS A 1 196 ? -20.859 5.902 -1.1 1 88.25 196 HIS A N 1
ATOM 1563 C CA . HIS A 1 196 ? -22.094 6.176 -1.823 1 88.25 196 HIS A CA 1
ATOM 1564 C C . HIS A 1 196 ? -22.594 7.598 -1.56 1 88.25 196 HIS A C 1
ATOM 1566 O O . HIS A 1 196 ? -22.625 8.039 -0.41 1 88.25 196 HIS A O 1
ATOM 1572 N N . ASN A 1 197 ? -22.891 8.328 -2.59 1 82.38 197 ASN A N 1
ATOM 1573 C CA . ASN A 1 197 ? -23.5 9.656 -2.527 1 82.38 197 ASN A CA 1
ATOM 1574 C C . ASN A 1 197 ? -22.516 10.711 -2.039 1 82.38 197 ASN A C 1
ATOM 1576 O O . ASN A 1 197 ? -22.922 11.781 -1.584 1 82.38 197 ASN A O 1
ATOM 1580 N N . ALA A 1 198 ? -21.266 10.312 -2.062 1 83.56 198 ALA A N 1
ATOM 1581 C CA . ALA A 1 198 ? -20.266 11.312 -1.687 1 83.56 198 ALA A CA 1
ATOM 1582 C C . ALA A 1 198 ? -19.922 12.211 -2.869 1 83.56 198 ALA A C 1
ATOM 1584 O O . ALA A 1 198 ? -19.953 11.773 -4.023 1 83.56 198 ALA A O 1
ATOM 1585 N N . GLU A 1 199 ? -19.625 13.43 -2.5 1 84.56 199 GLU A N 1
ATOM 1586 C CA . GLU A 1 199 ? -19.25 14.383 -3.539 1 84.56 199 GLU A CA 1
ATOM 1587 C C . GLU A 1 199 ? -17.781 14.758 -3.436 1 84.56 199 GLU A C 1
ATOM 1589 O O . GLU A 1 199 ? -17.172 15.195 -4.418 1 84.56 199 GLU A O 1
ATOM 1594 N N . ALA A 1 200 ? -17.234 14.578 -2.303 1 88.81 200 ALA A N 1
ATOM 1595 C CA . ALA A 1 200 ? -15.836 14.93 -2.074 1 88.81 200 ALA A CA 1
ATOM 1596 C C . ALA A 1 200 ? -14.945 13.695 -2.117 1 88.81 200 ALA A C 1
ATOM 1598 O O . ALA A 1 200 ? -15.359 12.609 -1.703 1 88.81 200 ALA A O 1
ATOM 1599 N N . VAL A 1 201 ? -13.734 13.945 -2.537 1 93.75 201 VAL A N 1
ATOM 1600 C CA . VAL A 1 201 ? -12.727 12.891 -2.6 1 93.75 201 VAL A CA 1
ATOM 1601 C C . VAL A 1 201 ? -12.625 12.203 -1.242 1 93.75 201 VAL A C 1
ATOM 1603 O O . VAL A 1 201 ? -12.5 12.859 -0.209 1 93.75 201 VAL A O 1
ATOM 1606 N N . ASP A 1 202 ? -12.766 10.844 -1.263 1 96.06 202 ASP A N 1
ATOM 1607 C CA . ASP A 1 202 ? -12.672 10.125 0.004 1 96.06 202 ASP A CA 1
ATOM 1608 C C . ASP A 1 202 ? -11.727 8.938 -0.11 1 96.06 202 ASP A C 1
ATOM 1610 O O . ASP A 1 202 ? -11.727 8.055 0.751 1 96.06 202 ASP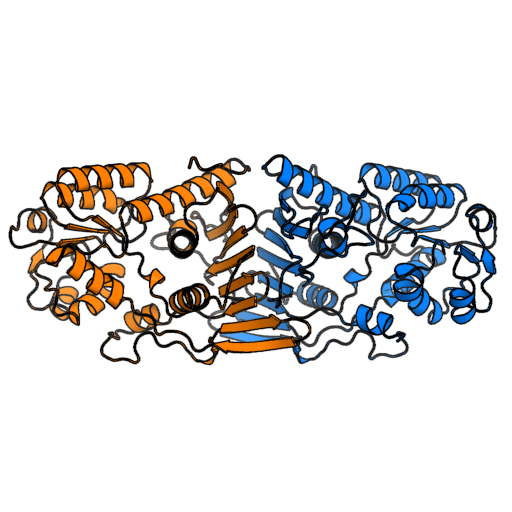 A O 1
ATOM 1614 N N . TYR A 1 203 ? -11 8.914 -1.21 1 97.75 203 TYR A N 1
ATOM 1615 C CA . TYR A 1 203 ? -9.969 7.918 -1.457 1 97.75 203 TYR A CA 1
ATOM 1616 C C . TYR A 1 203 ? -8.828 8.508 -2.273 1 97.75 203 TYR A C 1
ATOM 1618 O O . TYR A 1 203 ? -9.055 9.227 -3.246 1 97.75 203 TYR A O 1
ATOM 1626 N N . PHE A 1 204 ? -7.582 8.195 -1.853 1 98.56 204 PHE A N 1
ATOM 1627 C CA . PHE A 1 204 ? -6.445 8.547 -2.697 1 98.56 204 PHE A CA 1
ATOM 1628 C C . PHE A 1 204 ? -5.34 7.504 -2.578 1 98.56 204 PHE A C 1
ATOM 1630 O O . PHE A 1 204 ? -5.156 6.91 -1.515 1 98.56 204 PHE A O 1
ATOM 1637 N N . HIS A 1 205 ? -4.707 7.211 -3.584 1 98.88 205 HIS A N 1
ATOM 1638 C CA . HIS A 1 205 ? -3.488 6.418 -3.703 1 98.88 205 HIS A CA 1
ATOM 1639 C C . HIS A 1 205 ? -2.467 7.109 -4.602 1 98.88 205 HIS A C 1
ATOM 1641 O O . HIS A 1 205 ? -2.697 7.266 -5.805 1 98.88 205 HIS A O 1
ATOM 1647 N N . ILE A 1 206 ? -1.349 7.547 -3.977 1 98.88 206 ILE A N 1
ATOM 1648 C CA . ILE A 1 206 ? -0.394 8.414 -4.66 1 98.88 206 ILE A CA 1
ATOM 1649 C C . ILE A 1 206 ? 0.986 7.758 -4.66 1 98.88 206 ILE A C 1
ATOM 1651 O O . ILE A 1 206 ? 1.445 7.262 -3.631 1 98.88 206 ILE A O 1
ATOM 1655 N N . MET A 1 207 ? 1.608 7.699 -5.785 1 98.88 207 MET A N 1
ATOM 1656 C CA . MET A 1 207 ? 3.006 7.297 -5.93 1 98.88 207 MET A CA 1
ATOM 1657 C C . MET A 1 207 ? 3.889 8.5 -6.234 1 98.88 207 MET A C 1
ATOM 1659 O O . MET A 1 207 ? 3.664 9.211 -7.219 1 98.88 207 MET A O 1
ATOM 1663 N N . LEU A 1 208 ? 4.805 8.781 -5.371 1 98.94 208 LEU A N 1
ATOM 1664 C CA . LEU A 1 208 ? 5.809 9.82 -5.594 1 98.94 208 LEU A CA 1
ATOM 1665 C C . LEU A 1 208 ? 7.129 9.203 -6.039 1 98.94 208 LEU A C 1
ATOM 1667 O O . LEU A 1 208 ? 7.688 8.352 -5.344 1 98.94 208 LEU A O 1
ATOM 1671 N N . ASP A 1 209 ? 7.656 9.688 -7.148 1 98.69 209 ASP A N 1
ATOM 1672 C CA . ASP A 1 209 ? 8.844 9.125 -7.781 1 98.69 209 ASP A CA 1
ATOM 1673 C C . ASP A 1 209 ? 10.102 9.891 -7.363 1 98.69 209 ASP A C 1
ATOM 1675 O O . ASP A 1 209 ? 10.305 11.031 -7.77 1 98.69 209 ASP A O 1
ATOM 1679 N N . TYR A 1 210 ? 10.93 9.273 -6.59 1 98.38 210 TYR A N 1
ATOM 1680 C CA . TYR A 1 210 ? 12.211 9.844 -6.188 1 98.38 210 TYR A CA 1
ATOM 1681 C C . TYR A 1 210 ? 13.367 9.086 -6.832 1 98.38 210 TYR A C 1
ATOM 1683 O O . TYR A 1 210 ? 14.492 9.109 -6.32 1 98.38 210 TYR A O 1
ATOM 1691 N N . GLY A 1 211 ? 13.141 8.375 -7.914 1 96.38 211 GLY A N 1
ATOM 1692 C CA . GLY A 1 211 ? 14.109 7.461 -8.5 1 96.38 211 GLY A CA 1
ATOM 1693 C C . GLY A 1 211 ? 14.047 6.062 -7.91 1 96.38 211 GLY A C 1
ATOM 1694 O O . GLY A 1 211 ? 13 5.41 -7.973 1 96.38 211 GLY A O 1
ATOM 1695 N N . LYS A 1 212 ? 15.07 5.621 -7.262 1 95 212 LYS A N 1
ATOM 1696 C CA . LYS A 1 212 ? 15.039 4.305 -6.629 1 95 212 LYS A CA 1
ATOM 1697 C C . LYS A 1 212 ? 14.062 4.281 -5.453 1 95 212 LYS A C 1
ATOM 1699 O O . LYS A 1 212 ? 13.359 3.291 -5.246 1 95 212 LYS A O 1
ATOM 1704 N N . LEU A 1 213 ? 14.078 5.348 -4.754 1 98.38 213 LEU A N 1
ATOM 1705 C CA . LEU A 1 213 ? 13.109 5.484 -3.67 1 98.38 213 LEU A CA 1
ATOM 1706 C C . LEU A 1 213 ? 11.711 5.754 -4.223 1 98.38 213 LEU A C 1
ATOM 1708 O O . LEU A 1 213 ? 11.523 6.672 -5.027 1 98.38 213 LEU A O 1
ATOM 1712 N N . GLN A 1 214 ? 10.805 4.941 -3.848 1 98.69 214 GLN A N 1
ATOM 1713 C CA . GLN A 1 214 ? 9.391 5.145 -4.168 1 98.69 214 GLN A CA 1
ATOM 1714 C C . GLN A 1 214 ? 8.578 5.406 -2.904 1 98.69 214 GLN A C 1
ATOM 1716 O O . GLN A 1 214 ? 8.586 4.602 -1.971 1 98.69 214 GLN A O 1
ATOM 1721 N N . ALA A 1 215 ? 7.902 6.547 -2.855 1 98.88 215 ALA A N 1
ATOM 1722 C CA . ALA A 1 215 ? 6.992 6.84 -1.75 1 98.88 215 ALA A CA 1
ATOM 1723 C C . ALA A 1 215 ? 5.539 6.629 -2.166 1 98.88 215 ALA A C 1
ATOM 1725 O O . ALA A 1 215 ? 5.09 7.176 -3.176 1 98.88 215 ALA A O 1
ATOM 1726 N N . ILE A 1 216 ? 4.844 5.812 -1.443 1 98.88 216 ILE A N 1
ATOM 1727 C CA . ILE A 1 216 ? 3.445 5.488 -1.7 1 98.88 216 ILE A CA 1
ATOM 1728 C C . ILE A 1 216 ? 2.576 6.027 -0.566 1 98.88 216 ILE A C 1
ATOM 1730 O O . ILE A 1 216 ? 2.77 5.668 0.598 1 98.88 216 ILE A O 1
ATOM 1734 N N . LEU A 1 217 ? 1.651 6.883 -0.868 1 98.94 217 LEU A N 1
ATOM 1735 C CA . LEU A 1 217 ? 0.737 7.496 0.09 1 98.94 217 LEU A CA 1
ATOM 1736 C C . LEU A 1 217 ? -0.698 7.047 -0.163 1 98.94 217 LEU A C 1
ATOM 1738 O O . LEU A 1 217 ? -1.214 7.199 -1.272 1 98.94 217 LEU A O 1
ATOM 1742 N N . HIS A 1 218 ? -1.295 6.535 0.891 1 98.75 218 HIS A N 1
ATOM 1743 C CA . HIS A 1 218 ? -2.609 5.926 0.727 1 98.75 218 HIS A CA 1
ATOM 1744 C C . HIS A 1 218 ? -3.584 6.422 1.79 1 98.75 218 HIS A C 1
ATOM 1746 O O . HIS A 1 218 ? -3.205 6.602 2.949 1 98.75 218 HIS A O 1
ATOM 1752 N N . GLY A 1 219 ? -4.828 6.668 1.385 1 98.31 219 GLY A N 1
ATOM 1753 C CA . GLY A 1 219 ? -5.887 7 2.328 1 98.31 219 GLY A CA 1
ATOM 1754 C C . GLY A 1 219 ? -7.266 6.586 1.848 1 98.31 219 GLY A C 1
ATOM 1755 O O . GLY A 1 219 ? -7.598 6.758 0.672 1 98.31 219 GLY A O 1
ATOM 1756 N N . GLY A 1 220 ? -8.023 6.016 2.721 1 97.25 220 GLY A N 1
ATOM 1757 C CA . GLY A 1 220 ? -9.406 5.641 2.475 1 97.25 220 GLY A CA 1
ATOM 1758 C C . GLY A 1 220 ? -10.344 6.035 3.6 1 97.25 220 GLY A C 1
ATOM 1759 O O . GLY A 1 220 ? -9.914 6.23 4.738 1 97.25 220 GLY A O 1
ATOM 1760 N N . SER A 1 221 ? -11.664 6.148 3.258 1 96.75 221 SER A N 1
ATOM 1761 C CA . SER A 1 221 ? -12.648 6.582 4.242 1 96.75 221 SER A CA 1
ATOM 1762 C C . SER A 1 221 ? -13.516 5.418 4.707 1 96.75 221 SER A C 1
ATOM 1764 O O . SER A 1 221 ? -14.312 5.562 5.641 1 96.75 221 SER A O 1
ATOM 1766 N N . ILE A 1 222 ? -13.414 4.27 4.031 1 96.94 222 ILE A N 1
ATOM 1767 C CA . ILE A 1 222 ? -14.188 3.092 4.402 1 96.94 222 ILE A CA 1
ATOM 1768 C C . ILE A 1 222 ? -13.242 1.956 4.789 1 96.94 222 ILE A C 1
ATOM 1770 O O . ILE A 1 222 ? -13.18 0.933 4.105 1 96.94 222 ILE A O 1
ATOM 1774 N N . VAL A 1 223 ? -12.555 2.104 5.938 1 98.19 223 VAL A N 1
ATOM 1775 C CA . VAL A 1 223 ? -11.555 1.148 6.398 1 98.19 223 VAL A CA 1
ATOM 1776 C C . VAL A 1 223 ? -11.844 0.746 7.84 1 98.19 223 VAL A C 1
ATOM 1778 O O . VAL A 1 223 ? -11.398 1.41 8.781 1 98.19 223 VAL A O 1
ATOM 1781 N N . PRO A 1 224 ? -12.523 -0.34 8.078 1 98.19 224 PRO A N 1
ATOM 1782 C CA . PRO A 1 224 ? -12.938 -0.743 9.422 1 98.19 224 PRO A CA 1
ATOM 1783 C C . PRO A 1 224 ? -11.758 -1.035 10.344 1 98.19 224 PRO A C 1
ATOM 1785 O O . PRO A 1 224 ? -11.875 -0.891 11.562 1 98.19 224 PRO A O 1
ATOM 1788 N N . ALA A 1 225 ? -10.664 -1.491 9.797 1 98.12 225 ALA A N 1
ATOM 1789 C CA . ALA A 1 225 ? -9.445 -1.73 10.578 1 98.12 225 ALA A CA 1
ATOM 1790 C C . ALA A 1 225 ? -8.203 -1.328 9.789 1 98.12 225 ALA A C 1
ATOM 1792 O O . ALA A 1 225 ? -8.078 -1.658 8.609 1 98.12 225 ALA A O 1
ATOM 1793 N N . ASN A 1 226 ? -7.312 -0.674 10.492 1 97.62 226 ASN A N 1
ATOM 1794 C CA . ASN A 1 226 ? -6.129 -0.151 9.82 1 97.62 226 ASN A CA 1
ATOM 1795 C C . ASN A 1 226 ? -4.98 -1.154 9.844 1 97.62 226 ASN A C 1
ATOM 1797 O O . ASN A 1 226 ? -4.762 -1.829 10.852 1 97.62 226 ASN A O 1
ATOM 1801 N N . GLY A 1 227 ? -4.273 -1.325 8.664 1 97.81 227 GLY A N 1
ATOM 1802 C CA . GLY A 1 227 ? -2.939 -1.905 8.68 1 97.81 227 GLY A CA 1
ATOM 1803 C C . GLY A 1 227 ? -1.886 -0.962 9.227 1 97.81 227 GLY A C 1
ATOM 1804 O O . GLY A 1 227 ? -2.211 0.005 9.922 1 97.81 227 GLY A O 1
ATOM 1805 N N . PRO A 1 228 ? -0.61 -1.261 8.891 1 98.38 228 PRO A N 1
ATOM 1806 C CA . PRO A 1 228 ? 0.452 -0.372 9.367 1 98.38 228 PRO A CA 1
ATOM 1807 C C . PRO A 1 228 ? 0.281 1.065 8.883 1 98.38 228 PRO A C 1
ATOM 1809 O O . PRO A 1 228 ? -0.129 1.29 7.742 1 98.38 228 PRO A O 1
ATOM 1812 N N . ARG A 1 229 ? 0.586 1.952 9.797 1 98.5 229 ARG A N 1
ATOM 1813 C CA . ARG A 1 229 ? 0.625 3.367 9.445 1 98.5 229 ARG A CA 1
ATOM 1814 C C . ARG A 1 229 ? 1.824 3.674 8.547 1 98.5 229 ARG A C 1
ATOM 1816 O O . ARG A 1 229 ? 1.702 4.414 7.57 1 98.5 229 ARG A O 1
ATOM 1823 N N . TYR A 1 230 ? 2.961 3.125 8.945 1 98.75 230 TYR A N 1
ATOM 1824 C CA . TYR A 1 230 ? 4.195 3.283 8.188 1 98.75 230 TYR A CA 1
ATOM 1825 C C . TYR A 1 230 ? 4.832 1.929 7.895 1 98.75 230 TYR A C 1
ATOM 1827 O O . TYR A 1 230 ? 4.859 1.048 8.758 1 98.75 230 TYR A O 1
ATOM 1835 N N . GLN A 1 231 ? 5.25 1.668 6.703 1 98.88 231 GLN A N 1
ATOM 1836 C CA . GLN A 1 231 ? 6.172 0.626 6.27 1 98.88 231 GLN A CA 1
ATOM 1837 C C . GLN A 1 231 ? 7.34 1.22 5.484 1 98.88 231 GLN A C 1
ATOM 1839 O O . GLN A 1 231 ? 7.168 1.665 4.348 1 98.88 231 GLN A O 1
ATOM 1844 N N . ILE A 1 232 ? 8.477 1.229 6.141 1 98.94 232 ILE A N 1
ATOM 1845 C CA . ILE A 1 232 ? 9.664 1.823 5.527 1 98.94 232 ILE A CA 1
ATOM 1846 C C . ILE A 1 232 ? 10.734 0.757 5.344 1 98.94 232 ILE A C 1
ATOM 1848 O O . ILE A 1 232 ? 11.109 0.07 6.297 1 98.94 232 ILE A O 1
ATOM 1852 N N . HIS A 1 233 ? 11.18 0.615 4.121 1 98.81 233 HIS A N 1
ATOM 1853 C CA . HIS A 1 233 ? 12.188 -0.397 3.809 1 98.81 233 HIS A CA 1
ATOM 1854 C C . HIS A 1 233 ? 13.438 0.234 3.217 1 98.81 233 HIS A C 1
ATOM 1856 O O . HIS A 1 233 ? 13.359 1.036 2.283 1 98.81 233 HIS A O 1
ATOM 1862 N N . GLY A 1 234 ? 14.531 -0.048 3.768 1 97.62 234 GLY A N 1
ATOM 1863 C CA . GLY A 1 234 ? 15.836 0.31 3.236 1 97.62 234 GLY A CA 1
ATOM 1864 C C . GLY A 1 234 ? 16.688 -0.895 2.877 1 97.62 234 GLY A C 1
ATOM 1865 O O . GLY A 1 234 ? 16.188 -2.023 2.857 1 97.62 234 GLY A O 1
ATOM 1866 N N . GLN A 1 235 ? 17.906 -0.656 2.586 1 95.62 235 GLN A N 1
ATOM 1867 C CA . GLN A 1 235 ? 18.828 -1.688 2.102 1 95.62 235 GLN A CA 1
ATOM 1868 C C . GLN A 1 235 ? 18.984 -2.807 3.127 1 95.62 235 GLN A C 1
ATOM 1870 O O . GLN A 1 235 ? 19.031 -3.984 2.766 1 95.62 235 GLN A O 1
ATOM 1875 N N . GLN A 1 236 ? 19.031 -2.408 4.422 1 97.06 236 GLN A N 1
ATOM 1876 C CA . GLN A 1 236 ? 19.344 -3.42 5.43 1 97.06 236 GLN A CA 1
ATOM 1877 C C . GLN A 1 236 ? 18.359 -3.354 6.598 1 97.06 236 GLN A C 1
ATOM 1879 O O . GLN A 1 236 ? 18.578 -3.982 7.637 1 97.06 236 GLN A O 1
ATOM 1884 N N . SER A 1 237 ? 17.375 -2.553 6.457 1 98.44 237 SER A N 1
ATOM 1885 C CA . SER A 1 237 ? 16.469 -2.408 7.59 1 98.44 237 SER A CA 1
ATOM 1886 C C . SER A 1 237 ? 15.047 -2.086 7.125 1 98.44 237 SER A C 1
ATOM 1888 O O . SER A 1 237 ? 14.852 -1.567 6.023 1 98.44 237 SER A O 1
ATOM 1890 N N . SER A 1 238 ? 14.102 -2.529 7.848 1 98.88 238 SER A N 1
ATOM 1891 C CA . SER A 1 238 ? 12.703 -2.146 7.715 1 98.88 238 SER A CA 1
ATOM 1892 C C . SER A 1 238 ? 12.148 -1.627 9.039 1 98.88 238 SER A C 1
ATOM 1894 O O . SER A 1 238 ? 12.469 -2.15 10.102 1 98.88 238 SER A O 1
ATOM 1896 N N . PHE A 1 239 ? 11.453 -0.61 8.977 1 98.94 239 PHE A N 1
ATOM 1897 C CA . PHE A 1 239 ? 10.703 -0.108 10.125 1 98.94 239 PHE A CA 1
ATOM 1898 C C . PHE A 1 239 ? 9.203 -0.132 9.836 1 98.94 239 PHE A C 1
ATOM 1900 O O . PHE A 1 239 ? 8.742 0.43 8.836 1 98.94 239 PHE A O 1
ATOM 1907 N N . ILE A 1 240 ? 8.359 -0.814 10.633 1 98.88 240 ILE A N 1
ATOM 1908 C CA . ILE A 1 240 ? 6.91 -0.927 10.477 1 98.88 240 ILE A CA 1
ATOM 1909 C C . ILE A 1 240 ? 6.215 -0.497 11.766 1 98.88 240 ILE A C 1
ATOM 1911 O O . ILE A 1 240 ? 6.551 -0.981 12.852 1 98.88 240 ILE A O 1
ATOM 1915 N N . LYS A 1 241 ? 5.309 0.424 11.688 1 98.75 241 LYS A N 1
ATOM 1916 C CA . LYS A 1 241 ? 4.645 0.968 12.867 1 98.75 241 LYS A CA 1
ATOM 1917 C C . LYS A 1 241 ? 3.146 1.132 12.625 1 98.75 241 LYS A C 1
ATOM 1919 O O . LYS A 1 241 ? 2.729 1.572 11.555 1 98.75 241 LYS A O 1
ATOM 1924 N N . TYR A 1 242 ? 2.336 0.78 13.664 1 98.19 242 TYR A N 1
ATOM 1925 C CA . TYR A 1 242 ? 0.888 0.957 13.695 1 98.19 242 TYR A CA 1
ATOM 1926 C C . TYR A 1 242 ? 0.502 2.148 14.562 1 98.19 242 TYR A C 1
ATOM 1928 O O . TYR A 1 242 ? 1.356 2.748 15.219 1 98.19 242 TYR A O 1
ATOM 1936 N N . GLY A 1 243 ? -0.741 2.451 14.508 1 97.06 243 GLY A N 1
ATOM 1937 C CA . GLY A 1 243 ? -1.271 3.473 15.391 1 97.06 243 GLY A CA 1
ATOM 1938 C C . GLY A 1 243 ? -1.007 4.883 14.906 1 97.06 243 GLY A C 1
ATOM 1939 O O . GLY A 1 243 ? -0.274 5.082 13.938 1 97.06 243 GLY A O 1
ATOM 1940 N N . ILE A 1 244 ? -1.601 5.836 15.531 1 95.88 244 ILE A N 1
ATOM 1941 C CA . ILE A 1 244 ? -1.459 7.25 15.211 1 95.88 244 ILE A CA 1
ATOM 1942 C C . ILE A 1 244 ? -1.15 8.047 16.484 1 95.88 244 ILE A C 1
ATOM 1944 O O . ILE A 1 244 ? -1.539 7.645 17.578 1 95.88 244 ILE A O 1
ATOM 1948 N N . ASP A 1 245 ? -0.422 9.109 16.359 1 97.94 245 ASP A N 1
ATOM 1949 C CA . ASP A 1 245 ? -0.088 10 17.453 1 97.94 245 ASP A CA 1
ATOM 1950 C C . ASP A 1 245 ? -1.338 10.398 18.25 1 97.94 245 ASP A C 1
ATOM 1952 O O . ASP A 1 245 ? -2.379 10.695 17.656 1 97.94 245 ASP A O 1
ATOM 1956 N N . GLY A 1 246 ? -1.22 10.461 19.594 1 97.25 246 GLY A N 1
ATOM 1957 C CA . GLY A 1 246 ? -2.383 10.641 20.453 1 97.25 246 GLY A CA 1
ATOM 1958 C C . GLY A 1 246 ? -2.605 12.086 20.859 1 97.25 246 GLY A C 1
ATOM 1959 O O . GLY A 1 246 ? -3.545 12.391 21.594 1 97.25 246 GLY A O 1
ATOM 1960 N N . GLN A 1 247 ? -1.801 13.039 20.422 1 97.69 247 GLN A N 1
ATOM 1961 C CA . GLN A 1 247 ? -1.891 14.422 20.875 1 97.69 247 GLN A CA 1
ATOM 1962 C C . GLN A 1 247 ? -3.234 15.039 20.5 1 97.69 247 GLN A C 1
ATOM 1964 O O . GLN A 1 247 ? -3.838 15.758 21.297 1 97.69 247 GLN A O 1
ATOM 1969 N N . GLU A 1 248 ? -3.637 14.773 19.25 1 96.5 248 GLU A N 1
ATOM 1970 C CA . GLU A 1 248 ? -4.922 15.32 18.828 1 96.5 248 GLU A CA 1
ATOM 1971 C C . GLU A 1 248 ? -6.055 14.82 19.734 1 96.5 248 GLU A C 1
ATOM 1973 O O . GLU A 1 248 ? -6.906 15.609 20.156 1 96.5 248 GLU A O 1
ATOM 1978 N N . ASP A 1 249 ? -6.078 13.523 19.984 1 96.31 249 ASP A N 1
ATOM 1979 C CA . ASP A 1 249 ? -7.109 12.969 20.844 1 96.31 249 ASP A CA 1
ATOM 1980 C C . ASP A 1 249 ? -7.051 13.594 22.234 1 96.31 249 ASP A C 1
ATOM 1982 O O . ASP A 1 249 ? -8.094 13.852 22.844 1 96.31 249 ASP A O 1
ATOM 1986 N N . ALA A 1 250 ? -5.871 13.75 22.766 1 96.94 250 ALA A N 1
ATOM 1987 C CA . ALA A 1 250 ? -5.699 14.367 24.078 1 96.94 250 ALA A CA 1
ATOM 1988 C C . ALA A 1 250 ? -6.246 15.789 24.094 1 96.94 250 ALA A C 1
ATOM 1990 O O . ALA A 1 250 ? -6.938 16.188 25.031 1 96.94 250 ALA A O 1
ATOM 1991 N N . LEU A 1 251 ? -5.977 16.547 23.016 1 96.94 251 LEU A N 1
ATOM 1992 C CA . LEU A 1 251 ? -6.465 17.922 22.906 1 96.94 251 LEU A CA 1
ATOM 1993 C C . LEU A 1 251 ? -7.988 17.938 22.812 1 96.94 251 LEU A C 1
ATOM 1995 O O . LEU A 1 251 ? -8.641 18.75 23.484 1 96.94 251 LEU A O 1
ATOM 1999 N N . ARG A 1 252 ? -8.523 17.047 22.031 1 95.56 252 ARG A N 1
ATOM 2000 C CA . ARG A 1 252 ? -9.969 16.953 21.875 1 95.56 252 ARG A CA 1
ATOM 2001 C C . ARG A 1 252 ? -10.633 16.609 23.203 1 95.56 252 ARG A C 1
ATOM 2003 O O . ARG A 1 252 ? -11.766 17.031 23.469 1 95.56 252 ARG A O 1
ATOM 2010 N N . ALA A 1 253 ? -9.906 15.859 24.016 1 95.88 253 ALA A N 1
ATOM 2011 C CA . ALA A 1 253 ? -10.406 15.461 25.328 1 95.88 253 ALA A CA 1
ATOM 2012 C C . ALA A 1 253 ? -10.234 16.594 26.344 1 95.88 253 ALA A C 1
ATOM 2014 O O . ALA A 1 253 ? -10.555 16.422 27.531 1 95.88 253 ALA A O 1
ATOM 2015 N N . GLY A 1 254 ? -9.695 17.688 25.938 1 94.19 254 GLY A N 1
ATOM 2016 C CA . GLY A 1 254 ? -9.578 18.844 26.797 1 94.19 254 GLY A CA 1
ATOM 2017 C C . GLY A 1 254 ? -8.281 18.891 27.562 1 94.19 254 GLY A C 1
ATOM 2018 O O . GLY A 1 254 ? -8.109 19.719 28.469 1 94.19 254 GLY A O 1
ATOM 2019 N N . ARG A 1 255 ? -7.348 17.969 27.172 1 95.06 255 ARG A N 1
ATOM 2020 C CA . ARG A 1 255 ? -6.059 17.984 27.859 1 95.06 255 ARG A CA 1
ATOM 2021 C C . ARG A 1 255 ? -5.113 19 27.234 1 95.06 255 ARG A C 1
ATOM 2023 O O . ARG A 1 255 ? -5.348 19.469 26.109 1 95.06 255 ARG A O 1
ATOM 2030 N N . LYS A 1 256 ? -4.078 19.391 28 1 94.5 256 LYS A N 1
ATOM 2031 C CA . LYS A 1 256 ? -3.043 20.328 27.578 1 94.5 256 LYS A CA 1
ATOM 2032 C C . LYS A 1 256 ? -1.65 19.734 27.781 1 94.5 256 LYS A C 1
ATOM 2034 O O . LYS A 1 256 ? -1.471 18.844 28.609 1 94.5 256 LYS A O 1
ATOM 2039 N N . PRO A 1 257 ? -0.722 20.188 26.969 1 94.25 257 PRO A N 1
ATOM 2040 C CA . PRO A 1 257 ? 0.652 19.703 27.172 1 94.25 257 PRO A CA 1
ATOM 2041 C C . PRO A 1 257 ? 1.336 20.344 28.375 1 94.25 257 PRO A C 1
ATOM 2043 O O . PRO A 1 257 ? 2.094 21.312 28.219 1 94.25 257 PRO A O 1
ATOM 2046 N N . GLU A 1 258 ? 1.22 19.75 29.531 1 90.62 258 GLU A N 1
ATOM 2047 C CA . GLU A 1 258 ? 1.668 20.406 30.766 1 90.62 258 GLU A CA 1
ATOM 2048 C C . GLU A 1 258 ? 2.832 19.641 31.391 1 90.62 258 GLU A C 1
ATOM 2050 O O . GLU A 1 258 ? 3.461 20.125 32.344 1 90.62 258 GLU A O 1
ATOM 2055 N N . ASP A 1 259 ? 3.059 18.469 30.875 1 89.12 259 ASP A N 1
ATOM 2056 C CA . ASP A 1 259 ? 4.176 17.734 31.469 1 89.12 259 ASP A CA 1
ATOM 2057 C C . ASP A 1 259 ? 4.879 16.875 30.422 1 89.12 259 ASP A C 1
ATOM 2059 O O . ASP A 1 259 ? 4.508 16.891 29.25 1 89.12 259 ASP A O 1
ATOM 2063 N N . ASP A 1 260 ? 5.863 16.188 30.906 1 89.69 260 ASP A N 1
ATOM 2064 C CA . ASP A 1 260 ? 6.785 15.492 30.016 1 89.69 260 ASP A CA 1
ATOM 2065 C C . ASP A 1 260 ? 6.141 14.234 29.422 1 89.69 260 ASP A C 1
ATOM 2067 O O . ASP A 1 260 ? 6.668 13.648 28.484 1 89.69 260 ASP A O 1
ATOM 2071 N N . SER A 1 261 ? 5.035 13.859 29.906 1 92.75 261 SER A N 1
ATOM 2072 C CA . SER A 1 261 ? 4.367 12.672 29.391 1 92.75 261 SER A CA 1
ATOM 2073 C C . SER A 1 261 ? 3.564 12.984 28.141 1 92.75 261 SER A C 1
ATOM 2075 O O . SER A 1 261 ? 3.088 12.078 27.453 1 92.75 261 SER A O 1
ATOM 2077 N N . TRP A 1 262 ? 3.404 14.266 27.875 1 95.81 262 TRP A N 1
ATOM 2078 C CA . TRP A 1 262 ? 2.629 14.672 26.719 1 95.81 262 TRP A CA 1
ATOM 2079 C C . TRP A 1 262 ? 3.225 14.094 25.438 1 95.81 262 TRP A C 1
ATOM 2081 O O . TRP A 1 262 ? 4.445 14.094 25.25 1 95.81 262 TRP A O 1
ATOM 2091 N N . GLY A 1 263 ? 2.326 13.664 24.594 1 97.5 263 GLY A N 1
ATOM 2092 C CA . GLY A 1 263 ? 2.734 13.18 23.281 1 97.5 263 GLY A CA 1
ATOM 2093 C C . GLY A 1 263 ? 3.293 11.766 23.312 1 97.5 263 GLY A C 1
ATOM 2094 O O . GLY A 1 263 ? 3.783 11.266 22.297 1 97.5 263 GLY A O 1
ATOM 2095 N N . ALA A 1 264 ? 3.295 11.148 24.516 1 97.75 264 ALA A N 1
ATOM 2096 C CA . ALA A 1 264 ? 3.77 9.773 24.625 1 97.75 264 ALA A CA 1
ATOM 2097 C C . ALA A 1 264 ? 2.902 8.828 23.781 1 97.75 264 ALA A C 1
ATOM 2099 O O . ALA A 1 264 ? 1.681 8.992 23.734 1 97.75 264 ALA A O 1
ATOM 2100 N N . ASP A 1 265 ? 3.561 7.895 23.234 1 97.81 265 ASP A N 1
ATOM 2101 C CA . ASP A 1 265 ? 2.867 6.883 22.438 1 97.81 265 ASP A CA 1
ATOM 2102 C C . ASP A 1 265 ? 2.354 5.746 23.328 1 97.81 265 ASP A C 1
ATOM 2104 O O . ASP A 1 265 ? 2.848 5.547 24.438 1 97.81 265 ASP A O 1
ATOM 2108 N N . ASP A 1 266 ? 1.262 5.102 22.922 1 96.81 266 ASP A N 1
ATOM 2109 C CA . ASP A 1 266 ? 0.896 3.82 23.516 1 96.81 266 ASP A CA 1
ATOM 2110 C C . ASP A 1 266 ? 1.931 2.746 23.188 1 96.81 266 ASP A C 1
ATOM 2112 O O . ASP A 1 266 ? 2.207 2.482 22.016 1 96.81 266 ASP A O 1
ATOM 2116 N N . PRO A 1 267 ? 2.48 2.119 24.219 1 97.62 267 PRO A N 1
ATOM 2117 C CA . PRO A 1 267 ? 3.537 1.136 23.969 1 97.62 267 PRO A CA 1
ATOM 2118 C C . PRO A 1 267 ? 3.107 0.043 23 1 97.62 267 PRO A C 1
ATOM 2120 O O . PRO A 1 267 ? 3.945 -0.518 22.281 1 97.62 267 PRO A O 1
ATOM 2123 N N . GLN A 1 268 ? 1.85 -0.298 22.906 1 97 268 GLN A N 1
ATOM 2124 C CA . GLN A 1 268 ? 1.363 -1.32 21.984 1 97 268 GLN A CA 1
ATOM 2125 C C . GLN A 1 268 ? 1.576 -0.899 20.531 1 97 268 GLN A C 1
ATOM 2127 O O . GLN A 1 268 ? 1.532 -1.732 19.625 1 97 268 GLN A O 1
ATOM 2132 N N . PHE A 1 269 ? 1.801 0.395 20.312 1 97.75 269 PHE A N 1
ATOM 2133 C CA . PHE A 1 269 ? 1.931 0.901 18.953 1 97.75 269 PHE A CA 1
ATOM 2134 C C . PHE A 1 269 ? 3.379 1.262 18.641 1 97.75 269 PHE A C 1
ATOM 2136 O O . PHE A 1 269 ? 3.666 1.878 17.609 1 97.75 269 PHE A O 1
ATOM 2143 N N . TYR A 1 270 ? 4.32 0.93 19.594 1 98.75 270 TYR A N 1
ATOM 2144 C CA . TYR A 1 270 ? 5.727 1.12 19.25 1 98.75 270 TYR A CA 1
ATOM 2145 C C . TYR A 1 270 ? 6.078 0.389 17.953 1 98.75 270 TYR A C 1
ATOM 2147 O O . TYR A 1 270 ? 5.598 -0.719 17.719 1 98.75 270 TYR A O 1
ATOM 2155 N N . GLY A 1 271 ? 6.934 0.973 17.141 1 98.75 271 GLY A N 1
ATOM 2156 C CA . GLY A 1 271 ? 7.312 0.383 15.859 1 98.75 271 GLY A CA 1
ATOM 2157 C C . GLY A 1 271 ? 8.336 -0.729 16 1 98.75 271 GLY A C 1
ATOM 2158 O O . GLY A 1 271 ? 8.992 -0.854 17.031 1 98.75 271 GLY A O 1
ATOM 2159 N N . GLN A 1 272 ? 8.391 -1.55 15.023 1 98.81 272 GLN A N 1
ATOM 2160 C CA . GLN A 1 272 ? 9.375 -2.623 14.938 1 98.81 272 GLN A CA 1
ATOM 2161 C C . GLN A 1 272 ? 10.453 -2.299 13.914 1 98.81 272 GLN A C 1
ATOM 2163 O O . GLN A 1 272 ? 10.156 -2.045 12.742 1 98.81 272 GLN A O 1
ATOM 2168 N N . LEU A 1 273 ? 11.68 -2.268 14.383 1 98.81 273 LEU A N 1
ATOM 2169 C CA . LEU A 1 273 ? 12.828 -2.113 13.5 1 98.81 273 LEU A CA 1
ATOM 2170 C C . LEU A 1 273 ? 13.508 -3.453 13.258 1 98.81 273 LEU A C 1
ATOM 2172 O O . LEU A 1 273 ? 13.961 -4.105 14.203 1 98.81 273 LEU A O 1
ATOM 2176 N N . THR A 1 274 ? 13.5 -3.91 12.055 1 98.81 274 THR A N 1
ATOM 2177 C CA . THR A 1 274 ? 14.234 -5.109 11.664 1 98.81 274 THR A CA 1
ATOM 2178 C C . THR A 1 274 ? 15.508 -4.742 10.906 1 98.81 274 THR A C 1
ATOM 2180 O O . THR A 1 274 ? 15.477 -3.936 9.977 1 98.81 274 THR A O 1
ATOM 2183 N N . THR A 1 275 ? 16.609 -5.262 11.344 1 98.19 275 THR A N 1
ATOM 2184 C CA . THR A 1 275 ? 17.891 -5.047 10.68 1 98.19 275 THR A CA 1
ATOM 2185 C C . THR A 1 275 ? 18.516 -6.375 10.266 1 98.19 275 THR A C 1
ATOM 2187 O O . THR A 1 275 ? 18.328 -7.391 10.938 1 98.19 275 THR A O 1
ATOM 2190 N N . VAL A 1 276 ? 19.109 -6.352 9.117 1 97.38 276 VAL A N 1
ATOM 2191 C CA . VAL A 1 276 ? 19.797 -7.539 8.617 1 97.38 276 VAL A CA 1
ATOM 2192 C C . VAL A 1 276 ? 21.281 -7.227 8.391 1 97.38 276 VAL A C 1
ATOM 2194 O O . VAL A 1 276 ? 21.609 -6.293 7.664 1 97.38 276 VAL A O 1
ATOM 2197 N N . HIS A 1 277 ? 22.141 -7.965 8.992 1 92.81 277 HIS A N 1
ATOM 2198 C CA . HIS A 1 277 ? 23.594 -7.91 8.805 1 92.81 277 HIS A CA 1
ATOM 2199 C C . HIS A 1 277 ? 24.156 -9.289 8.508 1 92.81 277 HIS A C 1
ATOM 2201 O O . HIS A 1 277 ? 24.344 -10.102 9.422 1 92.81 277 HIS A O 1
ATOM 2207 N N . GLY A 1 278 ? 24.578 -9.461 7.238 1 87.44 278 GLY A N 1
ATOM 2208 C CA . GLY A 1 278 ? 24.953 -10.812 6.855 1 87.44 278 GLY A CA 1
ATOM 2209 C C . GLY A 1 278 ? 23.844 -11.828 7.059 1 87.44 278 GLY A C 1
ATOM 2210 O O . GLY A 1 278 ? 22.734 -11.648 6.555 1 87.44 278 GLY A O 1
ATOM 2211 N N . ALA A 1 279 ? 24.156 -12.82 7.84 1 88.25 279 ALA A N 1
ATOM 2212 C CA . ALA A 1 279 ? 23.172 -13.867 8.094 1 88.25 279 ALA A CA 1
ATOM 2213 C C . ALA A 1 279 ? 22.312 -13.531 9.32 1 88.25 279 ALA A C 1
ATOM 2215 O O . ALA A 1 279 ? 21.328 -14.219 9.609 1 88.25 279 ALA A O 1
ATOM 2216 N N . ASP A 1 280 ? 22.609 -12.445 9.945 1 94 280 ASP A N 1
ATOM 2217 C CA . ASP A 1 280 ? 21.938 -12.109 11.203 1 94 280 ASP A CA 1
ATOM 2218 C C . ASP A 1 280 ? 20.766 -11.172 10.961 1 94 280 ASP A C 1
ATOM 2220 O O . ASP A 1 280 ? 20.938 -10.086 10.406 1 94 280 ASP A O 1
ATOM 2224 N N . LYS A 1 281 ? 19.625 -11.609 11.289 1 96.5 281 LYS A N 1
ATOM 2225 C CA . LYS A 1 281 ? 18.406 -10.805 11.258 1 96.5 281 LYS A CA 1
ATOM 2226 C C . LYS A 1 281 ? 17.859 -10.578 12.664 1 96.5 281 LYS A C 1
ATOM 2228 O O . LYS A 1 281 ? 17.688 -11.531 13.43 1 96.5 281 LYS A O 1
ATOM 2233 N N . LYS A 1 282 ? 17.656 -9.312 13.023 1 97.69 282 LYS A N 1
ATOM 2234 C CA . LYS A 1 282 ? 17.156 -8.977 14.359 1 97.69 282 LYS A CA 1
ATOM 2235 C C . LYS A 1 282 ? 16.016 -7.969 14.281 1 97.69 282 LYS A C 1
ATOM 2237 O O . LYS A 1 282 ? 16.062 -7.027 13.484 1 97.69 282 LYS A O 1
ATOM 2242 N N . THR A 1 283 ? 14.969 -8.242 15.039 1 98.25 283 THR A N 1
ATOM 2243 C CA . THR A 1 283 ? 13.867 -7.301 15.148 1 98.25 283 THR A CA 1
ATOM 2244 C C . THR A 1 283 ? 13.766 -6.754 16.578 1 98.25 283 THR A C 1
ATOM 2246 O O . THR A 1 283 ? 13.781 -7.52 17.531 1 98.25 283 THR A O 1
ATOM 2249 N N . GLU A 1 284 ? 13.648 -5.441 16.688 1 98.25 284 GLU A N 1
ATOM 2250 C CA . GLU A 1 284 ? 13.539 -4.793 17.984 1 98.25 284 GLU A CA 1
ATOM 2251 C C . GLU A 1 284 ? 12.359 -3.824 18.031 1 98.25 284 GLU A C 1
ATOM 2253 O O . GLU A 1 284 ? 12.023 -3.203 17.016 1 98.25 284 GLU A O 1
ATOM 2258 N N . THR A 1 285 ? 11.742 -3.797 19.172 1 98.69 285 THR A N 1
ATOM 2259 C CA . THR A 1 285 ? 10.711 -2.793 19.406 1 98.69 285 THR A CA 1
ATOM 2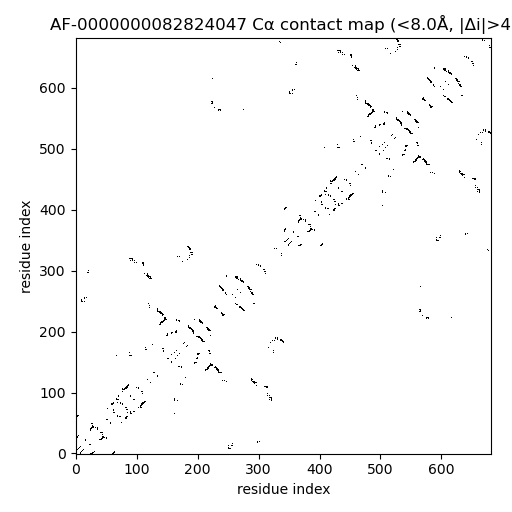260 C C . THR A 1 285 ? 11.336 -1.445 19.766 1 98.69 285 THR A C 1
ATOM 2262 O O . THR A 1 285 ? 12.164 -1.354 20.672 1 98.69 285 THR A O 1
ATOM 2265 N N . ILE A 1 286 ? 10.922 -0.383 19.062 1 98.81 286 ILE A N 1
ATOM 2266 C CA . ILE A 1 286 ? 11.516 0.937 19.234 1 98.81 286 ILE A CA 1
ATOM 2267 C C . ILE A 1 286 ? 10.539 1.842 20 1 98.81 286 ILE A C 1
ATOM 2269 O O . ILE A 1 286 ? 9.516 2.256 19.438 1 98.81 286 ILE A O 1
ATOM 2273 N N . PRO A 1 287 ? 10.852 2.168 21.219 1 98.5 287 PRO A N 1
ATOM 2274 C CA . PRO A 1 287 ? 10.023 3.176 21.891 1 98.5 287 PRO A CA 1
ATOM 2275 C C . PRO A 1 287 ? 9.938 4.48 21.094 1 98.5 287 PRO A C 1
ATOM 2277 O O . PRO A 1 287 ? 10.953 4.98 20.609 1 98.5 287 PRO A O 1
ATOM 2280 N N . SER A 1 288 ? 8.766 5.027 20.984 1 98.56 288 SER A N 1
ATOM 2281 C CA . SER A 1 288 ? 8.562 6.238 20.203 1 98.56 288 SER A CA 1
ATOM 2282 C C . SER A 1 288 ? 9.102 7.469 20.922 1 98.56 288 SER A C 1
ATOM 2284 O O . SER A 1 288 ? 9.039 7.547 22.141 1 98.56 288 SER A O 1
ATOM 2286 N N . VAL A 1 289 ? 9.633 8.406 20.141 1 98.25 289 VAL A N 1
ATOM 2287 C CA . VAL A 1 289 ? 9.859 9.758 20.641 1 98.25 289 VAL A CA 1
ATOM 2288 C C . VAL A 1 289 ? 8.523 10.414 21 1 98.25 289 VAL A C 1
ATOM 2290 O O . VAL A 1 289 ? 7.535 10.242 20.281 1 98.25 289 VAL A O 1
ATOM 2293 N N . ASN A 1 290 ? 8.5 11.102 22.109 1 98.44 290 ASN A N 1
ATOM 2294 C CA . ASN A 1 290 ? 7.258 11.805 22.422 1 98.44 290 ASN A CA 1
ATOM 2295 C C . ASN A 1 290 ? 6.934 12.867 21.375 1 98.44 290 ASN A C 1
ATOM 2297 O O . ASN A 1 290 ? 7.809 13.633 20.969 1 98.44 290 ASN A O 1
ATOM 2301 N N . GLY A 1 291 ? 5.652 12.844 20.938 1 98.38 291 GLY A N 1
ATOM 2302 C CA . GLY A 1 291 ? 5.207 13.938 20.094 1 98.38 291 GLY A CA 1
ATOM 2303 C C . GLY A 1 291 ? 5.211 15.273 20.797 1 98.38 291 GLY A C 1
ATOM 2304 O O . GLY A 1 291 ? 5.191 15.328 22.031 1 98.38 291 GLY A O 1
ATOM 2305 N N . SER A 1 292 ? 5.266 16.391 20.031 1 97.75 292 SER A N 1
ATOM 2306 C CA . SER A 1 292 ? 5.277 17.719 20.641 1 97.75 292 SER A CA 1
ATOM 2307 C C . SER A 1 292 ? 4.77 18.781 19.672 1 97.75 292 SER A C 1
ATOM 2309 O O . SER A 1 292 ? 5.559 19.531 19.109 1 97.75 292 SER A O 1
ATOM 2311 N N . TYR A 1 293 ? 3.486 18.953 19.672 1 97.75 293 TYR A N 1
ATOM 2312 C CA . TYR A 1 293 ? 2.926 20.031 18.859 1 97.75 293 TYR A CA 1
ATOM 2313 C C . TYR A 1 293 ? 3.398 21.391 19.344 1 97.75 293 TYR A C 1
ATOM 2315 O O . TYR A 1 293 ? 3.484 22.344 18.562 1 97.75 293 TYR A O 1
ATOM 2323 N N . LEU A 1 294 ? 3.803 21.453 20.609 1 97 294 LEU A N 1
ATOM 2324 C CA . LEU A 1 294 ? 4.301 22.688 21.219 1 97 294 LEU A CA 1
ATOM 2325 C C . LEU A 1 294 ? 5.547 23.188 20.5 1 97 294 LEU A C 1
ATOM 2327 O O . LEU A 1 294 ? 5.793 24.391 20.422 1 97 294 LEU A O 1
ATOM 2331 N N . THR A 1 295 ? 6.254 22.234 20 1 97.69 295 THR A N 1
ATOM 2332 C CA . THR A 1 295 ? 7.527 22.547 19.375 1 97.69 295 THR A CA 1
ATOM 2333 C C . THR A 1 295 ? 7.324 23.516 18.203 1 97.69 295 THR A C 1
ATOM 2335 O O . THR A 1 295 ? 8.148 24.406 17.969 1 97.69 295 THR A O 1
ATOM 2338 N N . TYR A 1 296 ? 6.238 23.375 17.469 1 98.38 296 TYR A N 1
ATOM 2339 C CA . TYR A 1 296 ? 5.941 24.281 16.359 1 98.38 296 TYR A CA 1
ATOM 2340 C C . TYR A 1 296 ? 5.957 25.734 16.844 1 98.38 296 TYR A C 1
ATOM 2342 O O . TYR A 1 296 ? 6.656 26.578 16.266 1 98.38 296 TYR A O 1
ATOM 2350 N N . TYR A 1 297 ? 5.227 26.031 17.891 1 98.31 297 TYR A N 1
ATOM 2351 C CA . TYR A 1 297 ? 5.062 27.406 18.359 1 98.31 297 TYR A CA 1
ATOM 2352 C C . TYR A 1 297 ? 6.328 27.906 19.047 1 98.31 297 TYR A C 1
ATOM 2354 O O . TYR A 1 297 ? 6.664 29.094 18.969 1 98.31 297 TYR A O 1
ATOM 2362 N N . ARG A 1 298 ? 7.02 26.984 19.734 1 98.19 298 ARG A N 1
ATOM 2363 C CA . ARG A 1 298 ? 8.297 27.391 20.312 1 98.19 298 ARG A CA 1
ATOM 2364 C C . ARG A 1 298 ? 9.266 27.844 19.234 1 98.19 298 ARG A C 1
ATOM 2366 O O . ARG A 1 298 ? 9.922 28.875 19.375 1 98.19 298 ARG A O 1
ATOM 2373 N N . LYS A 1 299 ? 9.312 27.094 18.188 1 98.62 299 LYS A N 1
ATOM 2374 C CA . LYS A 1 299 ? 10.18 27.469 17.078 1 98.62 299 LYS A CA 1
ATOM 2375 C C . LYS A 1 299 ? 9.711 28.75 16.406 1 98.62 299 LYS A C 1
ATOM 2377 O O . LYS A 1 299 ? 10.523 29.578 15.984 1 98.62 299 LYS A O 1
ATOM 2382 N N . LEU A 1 300 ? 8.43 28.922 16.281 1 98.69 300 LEU A N 1
ATOM 2383 C CA . LEU A 1 300 ? 7.879 30.141 15.703 1 98.69 300 LEU A CA 1
ATOM 2384 C C . LEU A 1 300 ? 8.281 31.359 16.531 1 98.69 300 LEU A C 1
ATOM 2386 O O . LEU A 1 300 ? 8.648 32.406 15.977 1 98.69 300 LEU A O 1
ATOM 2390 N N . ALA A 1 301 ? 8.203 31.234 17.844 1 98.5 301 ALA A N 1
ATOM 2391 C CA . ALA A 1 301 ? 8.617 32.312 18.734 1 98.5 301 ALA A CA 1
ATOM 2392 C C . ALA A 1 301 ? 10.086 32.656 18.531 1 98.5 301 ALA A C 1
ATOM 2394 O O . ALA A 1 301 ? 10.445 33.844 18.484 1 98.5 301 ALA A O 1
ATOM 2395 N N . GLU A 1 302 ? 10.891 31.625 18.391 1 98.5 302 GLU A N 1
ATOM 2396 C CA . GLU A 1 302 ? 12.312 31.859 18.141 1 98.5 302 GLU A CA 1
ATOM 2397 C C . GLU A 1 302 ? 12.531 32.531 16.797 1 98.5 302 GLU A C 1
ATOM 2399 O O . GLU A 1 302 ? 13.43 33.375 16.672 1 98.5 302 GLU A O 1
ATOM 2404 N N . SER A 1 303 ? 11.734 32.188 15.844 1 98.56 303 SER A N 1
ATOM 2405 C CA . SER A 1 303 ? 11.82 32.844 14.539 1 98.56 303 SER A CA 1
ATOM 2406 C C . SER A 1 303 ? 11.5 34.312 14.633 1 98.56 303 SER A C 1
ATOM 2408 O O . SER A 1 303 ? 12.188 35.156 14.047 1 98.56 303 SER A O 1
ATOM 2410 N N . ILE A 1 304 ? 10.477 34.688 15.367 1 97.94 304 ILE A N 1
ATOM 2411 C CA . ILE A 1 304 ? 10 36.062 15.477 1 97.94 304 ILE A CA 1
ATOM 2412 C C . ILE A 1 304 ? 10.969 36.875 16.328 1 97.94 304 ILE A C 1
ATOM 2414 O O . ILE A 1 304 ? 11.297 38 15.992 1 97.94 304 ILE A O 1
ATOM 2418 N N . ARG A 1 305 ? 11.531 36.312 17.406 1 97.94 305 ARG A N 1
ATOM 2419 C CA . ARG A 1 305 ? 12.297 37.031 18.391 1 97.94 305 ARG A CA 1
ATOM 2420 C C . ARG A 1 305 ? 13.781 37.062 18.047 1 97.94 305 ARG A C 1
ATOM 2422 O O . ARG A 1 305 ? 14.477 38.031 18.328 1 97.94 305 ARG A O 1
ATOM 2429 N N . LYS A 1 306 ? 14.234 35.969 17.438 1 98 306 LYS A N 1
ATOM 2430 C CA . LYS A 1 306 ? 15.68 35.812 17.297 1 98 306 LYS A CA 1
ATOM 2431 C C . LYS A 1 306 ? 16.078 35.656 15.828 1 98 306 LYS A C 1
ATOM 2433 O O . LYS A 1 306 ? 17.266 35.531 15.516 1 98 306 LYS A O 1
ATOM 2438 N N . GLY A 1 307 ? 15.148 35.562 15.047 1 97.56 307 GLY A N 1
ATOM 2439 C CA . GLY A 1 307 ? 15.461 35.438 13.641 1 97.56 307 GLY A CA 1
ATOM 2440 C C . GLY A 1 307 ? 15.828 34.031 13.242 1 97.56 307 GLY A C 1
ATOM 2441 O O . GLY A 1 307 ? 16.453 33.812 12.203 1 97.56 307 GLY A O 1
ATOM 2442 N N . ALA A 1 308 ? 15.461 33.031 14.039 1 98.06 308 ALA A N 1
ATOM 2443 C CA . ALA A 1 308 ? 15.695 31.625 13.711 1 98.06 308 ALA A CA 1
ATOM 2444 C C . ALA A 1 308 ? 14.844 31.172 12.531 1 98.06 308 ALA A C 1
ATOM 2446 O O . ALA A 1 308 ? 13.945 31.906 12.094 1 98.06 308 ALA A O 1
ATOM 2447 N N . ALA A 1 309 ? 15.188 30.078 11.992 1 97.94 309 ALA A N 1
ATOM 2448 C CA . ALA A 1 309 ? 14.438 29.531 10.867 1 97.94 309 ALA A CA 1
ATOM 2449 C C . ALA A 1 309 ? 13 29.219 11.266 1 97.94 309 ALA A C 1
ATOM 2451 O O . ALA A 1 309 ? 12.742 28.766 12.383 1 97.94 309 ALA A O 1
ATOM 2452 N N . LEU A 1 310 ? 12.055 29.391 10.359 1 98.62 310 LEU A N 1
ATOM 2453 C CA . LEU A 1 310 ? 10.656 29.031 10.586 1 98.62 310 LEU A CA 1
ATOM 2454 C C . LEU A 1 310 ? 10.5 27.531 10.758 1 98.62 310 LEU A C 1
ATOM 2456 O O . LEU A 1 310 ? 11.188 26.75 10.086 1 98.62 310 LEU A O 1
ATOM 2460 N N . PRO A 1 311 ? 9.57 27.078 11.625 1 98.5 311 PRO A N 1
ATOM 2461 C CA . PRO A 1 311 ? 9.305 25.656 11.734 1 98.5 311 PRO A CA 1
ATOM 2462 C C . PRO A 1 311 ? 8.766 25.047 10.438 1 98.5 311 PRO A C 1
ATOM 2464 O O . PRO A 1 311 ? 9.086 23.906 10.102 1 98.5 311 PRO A O 1
ATOM 2467 N N . VAL A 1 312 ? 7.918 25.766 9.727 1 98.81 312 VAL A N 1
ATOM 2468 C CA . VAL A 1 312 ? 7.391 25.422 8.414 1 98.81 312 VAL A CA 1
ATOM 2469 C C . VAL A 1 312 ? 7.348 26.672 7.535 1 98.81 312 VAL A C 1
ATOM 2471 O O . VAL A 1 312 ? 6.676 27.641 7.867 1 98.81 312 VAL A O 1
ATOM 2474 N N . THR A 1 313 ? 8.023 26.672 6.426 1 98.69 313 THR A N 1
ATOM 2475 C CA . THR A 1 313 ? 8.062 27.828 5.551 1 98.69 313 THR A CA 1
ATOM 2476 C C . THR A 1 313 ? 6.84 27.859 4.637 1 98.69 313 THR A C 1
ATOM 2478 O O . THR A 1 313 ? 6.18 26.844 4.441 1 98.69 313 THR A O 1
ATOM 2481 N N . ALA A 1 314 ? 6.562 29.031 4.137 1 98.5 314 ALA A N 1
ATOM 2482 C CA . ALA A 1 314 ? 5.5 29.156 3.145 1 98.5 314 ALA A CA 1
ATOM 2483 C C . ALA A 1 314 ? 5.777 28.266 1.93 1 98.5 314 ALA A C 1
ATOM 2485 O O . ALA A 1 314 ? 4.859 27.656 1.38 1 98.5 314 ALA A O 1
ATOM 2486 N N . GLU A 1 315 ? 7.031 28.188 1.538 1 98.38 315 GLU A N 1
ATOM 2487 C CA . GLU A 1 315 ? 7.422 27.375 0.394 1 98.38 315 GLU A CA 1
ATOM 2488 C C . GLU A 1 315 ? 7.066 25.906 0.619 1 98.38 315 GLU A C 1
ATOM 2490 O O . GLU A 1 315 ? 6.574 25.234 -0.29 1 98.38 315 GLU A O 1
ATOM 2495 N N . GLU A 1 316 ? 7.336 25.438 1.771 1 98.56 316 GLU A N 1
ATOM 2496 C CA . GLU A 1 316 ? 7.02 24.062 2.105 1 98.56 316 GLU A CA 1
ATOM 2497 C C . GLU A 1 316 ? 5.512 23.812 2.062 1 98.56 316 GLU A C 1
ATOM 2499 O O . GLU A 1 316 ? 5.066 22.75 1.642 1 98.56 316 GLU A O 1
ATOM 2504 N N . GLY A 1 317 ? 4.707 24.797 2.568 1 98.56 317 GLY A N 1
ATOM 2505 C CA . GLY A 1 317 ? 3.26 24.688 2.457 1 98.56 317 GLY A CA 1
ATOM 2506 C C . GLY A 1 317 ? 2.771 24.672 1.022 1 98.56 317 GLY A C 1
ATOM 2507 O O . GLY A 1 317 ? 1.858 23.906 0.681 1 98.56 317 GLY A O 1
ATOM 2508 N N . ILE A 1 318 ? 3.367 25.516 0.166 1 98.5 318 ILE A N 1
ATOM 2509 C CA . ILE A 1 318 ? 3.014 25.609 -1.246 1 98.5 318 ILE A CA 1
ATOM 2510 C C . ILE A 1 318 ? 3.33 24.281 -1.945 1 98.5 318 ILE A C 1
ATOM 2512 O O . ILE A 1 318 ? 2.545 23.797 -2.768 1 98.5 318 ILE A O 1
ATOM 2516 N N . ASP A 1 319 ? 4.484 23.672 -1.603 1 98.56 319 ASP A N 1
ATOM 2517 C CA . ASP A 1 319 ? 4.898 22.422 -2.213 1 98.56 319 ASP A CA 1
ATOM 2518 C C . ASP A 1 319 ? 3.879 21.312 -1.947 1 98.56 319 ASP A C 1
ATOM 2520 O O . ASP A 1 319 ? 3.633 20.469 -2.811 1 98.56 319 ASP A O 1
ATOM 2524 N N . VAL A 1 320 ? 3.299 21.297 -0.765 1 98.69 320 VAL A N 1
ATOM 2525 C CA . VAL A 1 320 ? 2.26 20.328 -0.442 1 98.69 320 VAL A CA 1
ATOM 2526 C C . VAL A 1 320 ? 1.078 20.5 -1.393 1 98.69 320 VAL A C 1
ATOM 2528 O O . VAL A 1 320 ? 0.557 19.516 -1.93 1 98.69 320 VAL A O 1
ATOM 2531 N N . ILE A 1 321 ? 0.655 21.734 -1.625 1 98 321 ILE A N 1
ATOM 2532 C CA . ILE A 1 321 ? -0.474 22.016 -2.504 1 98 321 ILE A CA 1
ATOM 2533 C C . ILE A 1 321 ? -0.122 21.625 -3.938 1 98 321 ILE A C 1
ATOM 2535 O O . ILE A 1 321 ? -0.96 21.094 -4.668 1 98 321 ILE A O 1
ATOM 2539 N N . ARG A 1 322 ? 1.124 21.891 -4.34 1 98.5 322 ARG A N 1
ATOM 2540 C CA . ARG A 1 322 ? 1.571 21.484 -5.672 1 98.5 322 ARG A CA 1
ATOM 2541 C C . ARG A 1 322 ? 1.422 19.984 -5.875 1 98.5 322 ARG A C 1
ATOM 2543 O O . ARG A 1 322 ? 0.997 19.531 -6.941 1 98.5 322 ARG A O 1
ATOM 2550 N N . ILE A 1 323 ? 1.803 19.188 -4.906 1 98.75 323 ILE A N 1
ATOM 2551 C CA . ILE A 1 323 ? 1.676 17.734 -4.992 1 98.75 323 ILE A CA 1
ATOM 2552 C C . ILE A 1 323 ? 0.201 17.359 -5.078 1 98.75 323 ILE A C 1
ATOM 2554 O O . ILE A 1 323 ? -0.173 16.469 -5.855 1 98.75 323 ILE A O 1
ATOM 2558 N N . ILE A 1 324 ? -0.653 18 -4.254 1 98.38 324 ILE A N 1
ATOM 2559 C CA . ILE A 1 324 ? -2.086 17.719 -4.289 1 98.38 324 ILE A CA 1
ATOM 2560 C C . ILE A 1 324 ? -2.629 18 -5.688 1 98.38 324 ILE A C 1
ATOM 2562 O O . ILE A 1 324 ? -3.348 17.188 -6.258 1 98.38 324 ILE A O 1
ATOM 2566 N N . GLU A 1 325 ? -2.273 19.188 -6.23 1 98 325 GLU A N 1
ATOM 2567 C CA . GLU A 1 325 ? -2.721 19.547 -7.57 1 98 325 GLU A CA 1
ATOM 2568 C C . GLU A 1 325 ? -2.225 18.547 -8.609 1 98 325 GLU A C 1
ATOM 2570 O O . GLU A 1 325 ? -2.975 18.156 -9.5 1 98 325 GLU A O 1
ATOM 2575 N N . ALA A 1 326 ? -0.979 18.156 -8.508 1 98.69 326 ALA A N 1
ATOM 2576 C CA . ALA A 1 326 ? -0.406 17.188 -9.43 1 98.69 326 ALA A CA 1
ATOM 2577 C C . ALA A 1 326 ? -1.117 15.836 -9.32 1 98.69 326 ALA A C 1
ATOM 2579 O O . ALA A 1 326 ? -1.359 15.172 -10.328 1 98.69 326 ALA A O 1
ATOM 2580 N N . ALA A 1 327 ? -1.444 15.414 -8.141 1 98.69 327 ALA A N 1
ATOM 2581 C CA . ALA A 1 327 ? -2.146 14.156 -7.918 1 98.69 327 ALA A CA 1
ATOM 2582 C C . ALA A 1 327 ? -3.531 14.18 -8.555 1 98.69 327 ALA A C 1
ATOM 2584 O O . ALA A 1 327 ? -3.928 13.219 -9.227 1 98.69 327 ALA A O 1
ATOM 2585 N N . MET A 1 328 ? -4.266 15.266 -8.32 1 97.81 328 MET A N 1
ATOM 2586 C CA . MET A 1 328 ? -5.59 15.414 -8.914 1 97.81 328 MET A CA 1
ATOM 2587 C C . MET A 1 328 ? -5.504 15.391 -10.438 1 97.81 328 MET A C 1
ATOM 2589 O O . MET A 1 328 ? -6.305 14.727 -11.102 1 97.81 328 MET A O 1
ATOM 2593 N N . LYS A 1 329 ? -4.516 16.141 -10.938 1 98.44 329 LYS A N 1
ATOM 2594 C CA . LYS A 1 329 ? -4.316 16.172 -12.383 1 98.44 329 LYS A CA 1
ATOM 2595 C C . LYS A 1 329 ? -3.957 14.797 -12.93 1 98.44 329 LYS A C 1
ATOM 2597 O O . LYS A 1 329 ? -4.477 14.383 -13.961 1 98.44 329 LYS A O 1
ATOM 2602 N N . SER A 1 330 ? -3.037 14.117 -12.25 1 98.81 330 SER A N 1
ATOM 2603 C CA . SER A 1 330 ? -2.648 12.766 -12.648 1 98.81 330 SER A CA 1
ATOM 2604 C C . SER A 1 330 ? -3.855 11.836 -12.703 1 98.81 330 SER A C 1
ATOM 2606 O O . SER A 1 330 ? -4.035 11.102 -13.68 1 98.81 330 SER A O 1
ATOM 2608 N N . SER A 1 331 ? -4.637 11.852 -11.695 1 98.5 331 SER A N 1
ATOM 2609 C CA . SER A 1 331 ? -5.832 11.023 -11.625 1 98.5 331 SER A CA 1
ATOM 2610 C C . SER A 1 331 ? -6.809 11.352 -12.742 1 98.5 331 SER A C 1
ATOM 2612 O O . SER A 1 331 ? -7.406 10.453 -13.344 1 98.5 331 SER A O 1
ATOM 2614 N N . GLU A 1 332 ? -7.02 12.586 -13.008 1 98 332 GLU A N 1
ATOM 2615 C CA . GLU A 1 332 ? -7.957 13.047 -14.031 1 98 332 GLU A CA 1
ATOM 2616 C C . GLU A 1 332 ? -7.469 12.688 -15.43 1 98 332 GLU A C 1
ATOM 2618 O O . GLU A 1 332 ? -8.242 12.18 -16.25 1 98 332 GLU A O 1
ATOM 2623 N N . GLU A 1 333 ? -6.203 12.945 -15.641 1 98.62 333 GLU A N 1
ATOM 2624 C CA . GLU A 1 333 ? -5.664 12.781 -16.984 1 98.62 333 GLU A CA 1
ATOM 2625 C C . GLU A 1 333 ? -5.148 11.359 -17.203 1 98.62 333 GLU A C 1
ATOM 2627 O O . GLU A 1 333 ? -4.75 11.008 -18.312 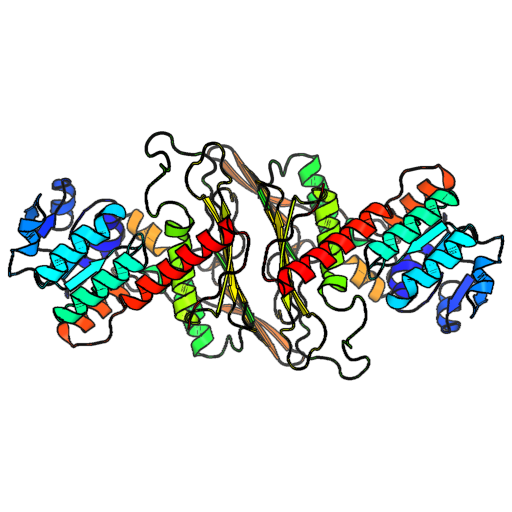1 98.62 333 GLU A O 1
ATOM 2632 N N . LYS A 1 334 ? -5.152 10.578 -16.234 1 98.56 334 LYS A N 1
ATOM 2633 C CA . LYS A 1 334 ? -4.73 9.18 -16.297 1 98.56 334 LYS A CA 1
ATOM 2634 C C . LYS A 1 334 ? -3.307 9.062 -16.828 1 98.56 334 LYS A C 1
ATOM 2636 O O . LYS A 1 334 ? -3.047 8.273 -17.75 1 98.56 334 LYS A O 1
ATOM 2641 N N . ARG A 1 335 ? -2.453 9.836 -16.203 1 98.69 335 ARG A N 1
ATOM 2642 C CA . ARG A 1 335 ? -1.04 9.805 -16.562 1 98.69 335 ARG A CA 1
ATOM 2643 C C . ARG A 1 335 ? -0.17 10.344 -15.43 1 98.69 335 ARG A C 1
ATOM 2645 O O . ARG A 1 335 ? -0.66 11.055 -14.547 1 98.69 335 ARG A O 1
ATOM 2652 N N . THR A 1 336 ? 1.086 10.055 -15.5 1 98.81 336 THR A N 1
ATOM 2653 C CA . THR A 1 336 ? 2.068 10.586 -14.562 1 98.81 336 THR A CA 1
ATOM 2654 C C . THR A 1 336 ? 2.338 12.062 -14.836 1 98.81 336 THR A C 1
ATOM 2656 O O . THR A 1 336 ? 2.471 12.469 -15.992 1 98.81 336 THR A O 1
ATOM 2659 N N . ILE A 1 337 ? 2.377 12.875 -13.781 1 98.81 337 ILE A N 1
ATOM 2660 C CA . ILE A 1 337 ? 2.682 14.297 -13.906 1 98.81 337 ILE A CA 1
ATOM 2661 C C . ILE A 1 337 ? 4.117 14.562 -13.453 1 98.81 337 ILE A C 1
ATOM 2663 O O . ILE A 1 337 ? 4.461 14.32 -12.289 1 98.81 337 ILE A O 1
ATOM 2667 N N . THR A 1 338 ? 4.934 15.008 -14.344 1 98.31 338 THR A N 1
ATOM 2668 C CA . THR A 1 338 ? 6.309 15.367 -14.023 1 98.31 338 THR A CA 1
ATOM 2669 C C . THR A 1 338 ? 6.363 16.734 -13.344 1 98.31 338 THR A C 1
ATOM 2671 O O . THR A 1 338 ? 5.684 17.672 -13.766 1 98.31 338 THR A O 1
ATOM 2674 N N . LEU A 1 339 ? 7.133 16.75 -12.273 1 96.88 339 LEU A N 1
ATOM 2675 C CA . LEU A 1 339 ? 7.266 18.016 -11.555 1 96.88 339 LEU A CA 1
ATOM 2676 C C . LEU A 1 339 ? 8.555 18.734 -11.945 1 96.88 339 LEU A C 1
ATOM 2678 O O . LEU A 1 339 ? 9.586 18.094 -12.148 1 96.88 339 LEU A O 1
ATOM 2682 N N . GLU A 1 340 ? 8.453 19.984 -12.43 1 81.38 340 GLU A N 1
ATOM 2683 C CA . GLU A 1 340 ? 9.617 20.781 -12.805 1 81.38 340 GLU A CA 1
ATOM 2684 C C . GLU A 1 340 ? 10.508 21.062 -11.594 1 81.38 340 GLU A C 1
ATOM 2686 O O . GLU A 1 340 ? 10.016 21.375 -10.508 1 81.38 340 GLU A O 1
ATOM 2691 N N . GLN A 1 341 ? 11.758 20.531 -11.586 1 66.06 341 GLN A N 1
ATOM 2692 C CA . GLN A 1 341 ? 12.695 20.812 -10.508 1 66.06 341 GLN A CA 1
ATOM 2693 C C . GLN A 1 341 ? 13.172 22.266 -10.562 1 66.06 341 GLN A C 1
ATOM 2695 O O . GLN A 1 341 ? 13.195 22.875 -11.633 1 66.06 341 GLN A O 1
ATOM 2700 N N . MET B 1 1 ? 6.484 -35.531 -18.516 1 97.62 1 MET B N 1
ATOM 2701 C CA . MET B 1 1 ? 6.941 -34.25 -17.969 1 97.62 1 MET B CA 1
ATOM 2702 C C . MET B 1 1 ? 8.156 -33.75 -18.734 1 97.62 1 MET B C 1
ATOM 2704 O O . MET B 1 1 ? 9.078 -34.5 -19.031 1 97.62 1 MET B O 1
ATOM 2708 N N . LEU B 1 2 ? 8.047 -32.469 -19.141 1 98.12 2 LEU B N 1
ATOM 2709 C CA . LEU B 1 2 ? 9.188 -31.812 -19.797 1 98.12 2 LEU B CA 1
ATOM 2710 C C . LEU B 1 2 ? 9.984 -30.969 -18.797 1 98.12 2 LEU B C 1
ATOM 2712 O O . LEU B 1 2 ? 9.547 -29.891 -18.406 1 98.12 2 LEU B O 1
ATOM 2716 N N . GLY B 1 3 ? 11.148 -31.469 -18.469 1 96.06 3 GLY B N 1
ATOM 2717 C CA . GLY B 1 3 ? 11.977 -30.781 -17.484 1 96.06 3 GLY B CA 1
ATOM 2718 C C . GLY B 1 3 ? 11.844 -31.375 -16.078 1 96.06 3 GLY B C 1
ATOM 2719 O O . GLY B 1 3 ? 10.75 -31.781 -15.68 1 96.06 3 GLY B O 1
ATOM 2720 N N . TYR B 1 4 ? 12.938 -31.422 -15.352 1 96.31 4 TYR B N 1
ATOM 2721 C CA . TYR B 1 4 ? 12.969 -31.938 -13.984 1 96.31 4 TYR B CA 1
ATOM 2722 C C . TYR B 1 4 ? 13.93 -31.125 -13.117 1 96.31 4 TYR B C 1
ATOM 2724 O O . TYR B 1 4 ? 14.656 -31.688 -12.297 1 96.31 4 TYR B O 1
ATOM 2732 N N . GLY B 1 5 ? 13.953 -29.812 -13.453 1 93.19 5 GLY B N 1
ATOM 2733 C CA . GLY B 1 5 ? 14.609 -28.891 -12.547 1 93.19 5 GLY B CA 1
ATOM 2734 C C . GLY B 1 5 ? 13.82 -28.625 -11.273 1 93.19 5 GLY B C 1
ATOM 2735 O O . GLY B 1 5 ? 13.094 -29.516 -10.805 1 93.19 5 GLY B O 1
ATOM 2736 N N . LEU B 1 6 ? 14.016 -27.484 -10.727 1 90.75 6 LEU B N 1
ATOM 2737 C CA . LEU B 1 6 ? 13.359 -27.125 -9.477 1 90.75 6 LEU B CA 1
ATOM 2738 C C . LEU B 1 6 ? 11.844 -27.281 -9.586 1 90.75 6 LEU B C 1
ATOM 2740 O O . LEU B 1 6 ? 11.219 -27.891 -8.727 1 90.75 6 LEU B O 1
ATOM 2744 N N . SER B 1 7 ? 11.273 -26.703 -10.602 1 92.94 7 SER B N 1
ATOM 2745 C CA . SER B 1 7 ? 9.828 -26.766 -10.781 1 92.94 7 SER B CA 1
ATOM 2746 C C . SER B 1 7 ? 9.344 -28.219 -10.883 1 92.94 7 SER B C 1
ATOM 2748 O O . SER B 1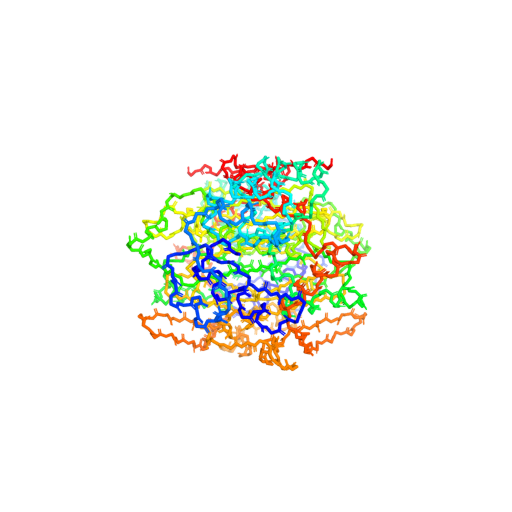 7 ? 8.445 -28.625 -10.148 1 92.94 7 SER B O 1
ATOM 2750 N N . GLY B 1 8 ? 9.922 -29 -11.75 1 94.69 8 GLY B N 1
ATOM 2751 C CA . GLY B 1 8 ? 9.508 -30.391 -11.945 1 94.69 8 GLY B CA 1
ATOM 2752 C C . GLY B 1 8 ? 9.68 -31.25 -10.703 1 94.69 8 GLY B C 1
ATOM 2753 O O . GLY B 1 8 ? 8.742 -31.922 -10.281 1 94.69 8 GLY B O 1
ATOM 2754 N N . SER B 1 9 ? 10.852 -31.125 -10.07 1 95 9 SER B N 1
ATOM 2755 C CA . SER B 1 9 ? 11.219 -32.031 -9 1 95 9 SER B CA 1
ATOM 2756 C C . SER B 1 9 ? 10.602 -31.625 -7.672 1 95 9 SER B C 1
ATOM 2758 O O . SER B 1 9 ? 10.328 -32.469 -6.816 1 95 9 SER B O 1
ATOM 2760 N N . VAL B 1 10 ? 10.297 -30.281 -7.531 1 94.25 10 VAL B N 1
ATOM 2761 C CA . VAL B 1 10 ? 9.859 -29.797 -6.223 1 94.25 10 VAL B CA 1
ATOM 2762 C C . VAL B 1 10 ? 8.375 -29.453 -6.27 1 94.25 10 VAL B C 1
ATOM 2764 O O . VAL B 1 10 ? 7.617 -29.828 -5.367 1 94.25 10 VAL B O 1
ATOM 2767 N N . PHE B 1 11 ? 7.906 -28.875 -7.316 1 94.94 11 PHE B N 1
ATOM 2768 C CA . PHE B 1 11 ? 6.566 -28.297 -7.293 1 94.94 11 PHE B CA 1
ATOM 2769 C C . PHE B 1 11 ? 5.559 -29.25 -7.938 1 94.94 11 PHE B C 1
ATOM 2771 O O . PHE B 1 11 ? 4.352 -29.125 -7.715 1 94.94 11 PHE B O 1
ATOM 2778 N N . HIS B 1 12 ? 6.055 -30.219 -8.758 1 97.31 12 HIS B N 1
ATOM 2779 C CA . HIS B 1 12 ? 5.121 -31.078 -9.469 1 97.31 12 HIS B CA 1
ATOM 2780 C C . HIS B 1 12 ? 5.266 -32.531 -9.016 1 97.31 12 HIS B C 1
ATOM 2782 O O . HIS B 1 12 ? 4.289 -33.156 -8.586 1 97.31 12 HIS B O 1
ATOM 2788 N N . ALA B 1 13 ? 6.457 -33.094 -8.977 1 96.06 13 ALA B N 1
ATOM 2789 C CA . ALA B 1 13 ? 6.707 -34.531 -8.789 1 96.06 13 ALA B CA 1
ATOM 2790 C C . ALA B 1 13 ? 6.16 -35 -7.445 1 96.06 13 ALA B C 1
ATOM 2792 O O . ALA B 1 13 ? 5.461 -36 -7.383 1 96.06 13 ALA B O 1
ATOM 2793 N N . PRO B 1 14 ? 6.395 -34.25 -6.352 1 96.12 14 PRO B N 1
ATOM 2794 C CA . PRO B 1 14 ? 5.895 -34.719 -5.062 1 96.12 14 PRO B CA 1
ATOM 2795 C C . PRO B 1 14 ? 4.371 -34.812 -5.016 1 96.12 14 PRO B C 1
ATOM 2797 O O . PRO B 1 14 ? 3.82 -35.719 -4.359 1 96.12 14 PRO B O 1
ATOM 2800 N N . LEU B 1 15 ? 3.676 -33.938 -5.688 1 96.81 15 LEU B N 1
ATOM 2801 C CA . LEU B 1 15 ? 2.219 -33.938 -5.727 1 96.81 15 LEU B CA 1
ATOM 2802 C C . LEU B 1 15 ? 1.718 -35.125 -6.555 1 96.81 15 LEU B C 1
ATOM 2804 O O . LEU B 1 15 ? 0.82 -35.844 -6.129 1 96.81 15 LEU B O 1
ATOM 2808 N N . LEU B 1 16 ? 2.326 -35.344 -7.699 1 96.25 16 LEU B N 1
ATOM 2809 C CA . LEU B 1 16 ? 1.914 -36.406 -8.617 1 96.25 16 LEU B CA 1
ATOM 2810 C C . LEU B 1 16 ? 2.195 -37.781 -8.016 1 96.25 16 LEU B C 1
ATOM 2812 O O . LEU B 1 16 ? 1.471 -38.75 -8.289 1 96.25 16 LEU B O 1
ATOM 2816 N N . SER B 1 17 ? 3.213 -37.875 -7.168 1 94.75 17 SER B N 1
ATOM 2817 C CA . SER B 1 17 ? 3.645 -39.156 -6.602 1 94.75 17 SER B CA 1
ATOM 2818 C C . SER B 1 17 ? 2.635 -39.688 -5.586 1 94.75 17 SER B C 1
ATOM 2820 O O . SER B 1 17 ? 2.631 -40.875 -5.266 1 94.75 17 SER B O 1
ATOM 2822 N N . VAL B 1 18 ? 1.764 -38.812 -5.043 1 94.94 18 VAL B N 1
ATOM 2823 C CA . VAL B 1 18 ? 0.854 -39.25 -3.992 1 94.94 18 VAL B CA 1
ATOM 2824 C C . VAL B 1 18 ? -0.568 -39.344 -4.543 1 94.94 18 VAL B C 1
ATOM 2826 O O . VAL B 1 18 ? -1.521 -39.531 -3.785 1 94.94 18 VAL B O 1
ATOM 2829 N N . LEU B 1 19 ? -0.722 -39.125 -5.844 1 95.38 19 LEU B N 1
ATOM 2830 C CA . LEU B 1 19 ? -2.037 -39.156 -6.473 1 95.38 19 LEU B CA 1
ATOM 2831 C C . LEU B 1 19 ? -2.174 -40.406 -7.348 1 95.38 19 LEU B C 1
ATOM 2833 O O . LEU B 1 19 ? -1.39 -40.594 -8.281 1 95.38 19 LEU B O 1
ATOM 2837 N N . ASP B 1 20 ? -3.229 -41.125 -7.137 1 95.38 20 ASP B N 1
ATOM 2838 C CA . ASP B 1 20 ? -3.451 -42.375 -7.879 1 95.38 20 ASP B CA 1
ATOM 2839 C C . ASP B 1 20 ? -3.928 -42.094 -9.305 1 95.38 20 ASP B C 1
ATOM 2841 O O . ASP B 1 20 ? -3.854 -42.938 -10.18 1 95.38 20 ASP B O 1
ATOM 2845 N N . GLU B 1 21 ? -4.41 -40.906 -9.469 1 96.38 21 GLU B N 1
ATOM 2846 C CA . GLU B 1 21 ? -4.988 -40.531 -10.758 1 96.38 21 GLU B CA 1
ATOM 2847 C C . GLU B 1 21 ? -3.906 -40.344 -11.82 1 96.38 21 GLU B C 1
ATOM 2849 O O . GLU B 1 21 ? -4.203 -40.312 -13.016 1 96.38 21 GLU B O 1
ATOM 2854 N N . PHE B 1 22 ? -2.631 -40.344 -11.359 1 96.88 22 PHE B N 1
ATOM 2855 C CA . PHE B 1 22 ? -1.562 -40.062 -12.312 1 96.88 22 PHE B CA 1
ATOM 2856 C C . PHE B 1 22 ? -0.473 -41.125 -12.25 1 96.88 22 PHE B C 1
ATOM 2858 O O . PHE B 1 22 ? -0.175 -41.656 -11.18 1 96.88 22 PHE B O 1
ATOM 2865 N N . SER B 1 23 ? 0.092 -41.438 -13.344 1 95.88 23 SER B N 1
ATOM 2866 C CA . SER B 1 23 ? 1.307 -42.25 -13.469 1 95.88 23 SER B CA 1
ATOM 2867 C C . SER B 1 23 ? 2.312 -41.562 -14.398 1 95.88 23 SER B C 1
ATOM 2869 O O . SER B 1 23 ? 2.006 -41.281 -15.562 1 95.88 23 SER B O 1
ATOM 2871 N N . ILE B 1 24 ? 3.482 -41.25 -13.914 1 96.5 24 ILE B N 1
ATOM 2872 C CA . ILE B 1 24 ? 4.523 -40.625 -14.727 1 96.5 24 ILE B CA 1
ATOM 2873 C C . ILE B 1 24 ? 5.254 -41.688 -15.539 1 96.5 24 ILE B C 1
ATOM 2875 O O . ILE B 1 24 ? 5.938 -42.562 -14.977 1 96.5 24 ILE B O 1
ATOM 2879 N N . SER B 1 25 ? 5.129 -41.594 -16.812 1 96.75 25 SER B N 1
ATOM 2880 C CA . SER B 1 25 ? 5.688 -42.656 -17.672 1 96.75 25 SER B CA 1
ATOM 2881 C C . SER B 1 25 ? 7.027 -42.219 -18.266 1 96.75 25 SER B C 1
ATOM 2883 O O . SER B 1 25 ? 7.941 -43.031 -18.406 1 96.75 25 SER B O 1
ATOM 2885 N N . LYS B 1 26 ? 7.07 -40.875 -18.641 1 98.12 26 LYS B N 1
ATOM 2886 C CA . LYS B 1 26 ? 8.297 -40.375 -19.25 1 98.12 26 LYS B CA 1
ATOM 2887 C C . LYS B 1 26 ? 8.648 -39 -18.719 1 98.12 26 LYS B C 1
ATOM 2889 O O . LYS B 1 26 ? 7.766 -38.188 -18.469 1 98.12 26 LYS B O 1
ATOM 2894 N N . VAL B 1 27 ? 9.945 -38.781 -18.531 1 98.38 27 VAL B N 1
ATOM 2895 C CA . VAL B 1 27 ? 10.477 -37.5 -18.141 1 98.38 27 VAL B CA 1
ATOM 2896 C C . VAL B 1 27 ? 11.625 -37.094 -19.062 1 98.38 27 VAL B C 1
ATOM 2898 O O . VAL B 1 27 ? 12.57 -37.875 -19.25 1 98.38 27 VAL B O 1
ATOM 2901 N N . MET B 1 28 ? 11.484 -35.969 -19.703 1 98.25 28 MET B N 1
ATOM 2902 C CA . MET B 1 28 ? 12.57 -35.469 -20.531 1 98.25 28 MET B CA 1
ATOM 2903 C C . MET B 1 28 ? 13.516 -34.594 -19.703 1 98.25 28 MET B C 1
ATOM 2905 O O . MET B 1 28 ? 13.164 -33.469 -19.312 1 98.25 28 MET B O 1
ATOM 2909 N N . THR B 1 29 ? 14.68 -35.031 -19.422 1 97.38 29 THR B N 1
ATOM 2910 C CA . THR B 1 29 ? 15.633 -34.344 -18.578 1 97.38 29 THR B CA 1
ATOM 2911 C C . THR B 1 29 ? 17.016 -34.969 -18.672 1 97.38 29 THR B C 1
ATOM 2913 O O . THR B 1 29 ? 17.156 -36.062 -19.219 1 97.38 29 THR B O 1
ATOM 2916 N N . SER B 1 30 ? 18 -34.219 -18.297 1 95 30 SER B N 1
ATOM 2917 C CA . SER B 1 30 ? 19.328 -34.812 -18.125 1 95 30 SER B CA 1
ATOM 2918 C C . SER B 1 30 ? 19.5 -35.406 -16.734 1 95 30 SER B C 1
ATOM 2920 O O . SER B 1 30 ? 20.453 -36.125 -16.484 1 95 30 SER B O 1
ATOM 2922 N N . ARG B 1 31 ? 18.578 -35.156 -15.836 1 94.75 31 ARG B N 1
ATOM 2923 C CA . ARG B 1 31 ? 18.672 -35.531 -14.438 1 94.75 31 ARG B CA 1
ATOM 2924 C C . ARG B 1 31 ? 18.078 -36.906 -14.203 1 94.75 31 ARG B C 1
ATOM 2926 O O . ARG B 1 31 ? 17.188 -37.094 -13.383 1 94.75 31 ARG B O 1
ATOM 2933 N N . THR B 1 32 ? 18.719 -37.938 -14.75 1 95.19 32 THR B N 1
ATOM 2934 C CA . THR B 1 32 ? 18.203 -39.312 -14.789 1 95.19 32 THR B CA 1
ATOM 2935 C C . THR B 1 32 ? 18.078 -39.875 -13.383 1 95.19 32 THR B C 1
ATOM 2937 O O . THR B 1 32 ? 17.047 -40.469 -13.023 1 95.19 32 THR B O 1
ATOM 2940 N N . GLU B 1 33 ? 19.078 -39.719 -12.602 1 95.31 33 GLU B N 1
ATOM 2941 C CA . GLU B 1 33 ? 19.109 -40.312 -11.273 1 95.31 33 GLU B CA 1
ATOM 2942 C C . GLU B 1 33 ? 18 -39.75 -10.375 1 95.31 33 GLU B C 1
ATOM 2944 O O . GLU B 1 33 ? 17.375 -40.5 -9.633 1 95.31 33 GLU B O 1
ATOM 2949 N N . GLU B 1 34 ? 17.812 -38.438 -10.438 1 94.88 34 GLU B N 1
ATOM 2950 C CA . GLU B 1 34 ? 16.766 -37.812 -9.641 1 94.88 34 GLU B CA 1
ATOM 2951 C C . GLU B 1 34 ? 15.391 -38.344 -10.031 1 94.88 34 GLU B C 1
ATOM 2953 O O . GLU B 1 34 ? 14.555 -38.625 -9.172 1 94.88 34 GLU B O 1
ATOM 2958 N N . VAL B 1 35 ? 15.188 -38.469 -11.328 1 96.38 35 VAL B N 1
ATOM 2959 C CA . VAL B 1 35 ? 13.906 -38.969 -11.828 1 96.38 35 VAL B CA 1
ATOM 2960 C C . VAL B 1 35 ? 13.688 -40.406 -11.359 1 96.38 35 VAL B C 1
ATOM 2962 O O . VAL B 1 35 ? 12.609 -40.75 -10.875 1 96.38 35 VAL B O 1
ATOM 2965 N N . LYS B 1 36 ? 14.703 -41.25 -11.477 1 95.75 36 LYS B N 1
ATOM 2966 C CA . LYS B 1 36 ? 14.578 -42.656 -11.133 1 95.75 36 LYS B CA 1
ATOM 2967 C C . LYS B 1 36 ? 14.344 -42.844 -9.633 1 95.75 36 LYS B C 1
ATOM 2969 O O . LYS B 1 36 ? 13.656 -43.781 -9.219 1 95.75 36 LYS B O 1
ATOM 2974 N N . ARG B 1 37 ? 14.883 -41.906 -8.898 1 94.12 37 ARG B N 1
ATOM 2975 C CA . ARG B 1 37 ? 14.641 -41.938 -7.461 1 94.12 37 ARG B CA 1
ATOM 2976 C C . ARG B 1 37 ? 13.172 -41.656 -7.152 1 94.12 37 ARG B C 1
ATOM 2978 O O . ARG B 1 37 ? 12.562 -42.312 -6.324 1 94.12 37 ARG B O 1
ATOM 2985 N N . ASP B 1 38 ? 12.57 -40.688 -7.793 1 93.31 38 ASP B N 1
ATOM 2986 C CA . ASP B 1 38 ? 11.211 -40.219 -7.508 1 93.31 38 ASP B CA 1
ATOM 2987 C C . ASP B 1 38 ? 10.18 -41.094 -8.211 1 93.31 38 ASP B C 1
ATOM 2989 O O . ASP B 1 38 ? 9.094 -41.344 -7.672 1 93.31 38 ASP B O 1
ATOM 2993 N N . PHE B 1 39 ? 10.516 -41.5 -9.43 1 95.5 39 PHE B N 1
ATOM 2994 C CA . PHE B 1 39 ? 9.648 -42.312 -10.273 1 95.5 39 PHE B CA 1
ATOM 2995 C C . PHE B 1 39 ? 10.438 -43.438 -10.906 1 95.5 39 PHE B C 1
ATOM 2997 O O . PHE B 1 39 ? 10.734 -43.406 -12.102 1 95.5 39 PHE B O 1
ATOM 3004 N N . PRO B 1 40 ? 10.555 -44.5 -10.172 1 95.5 40 PRO B N 1
ATOM 3005 C CA . PRO B 1 40 ? 11.406 -45.594 -10.641 1 95.5 40 PRO B CA 1
ATOM 3006 C C . PRO B 1 40 ? 10.922 -46.188 -11.961 1 95.5 40 PRO B C 1
ATOM 3008 O O . PRO B 1 40 ? 11.727 -46.688 -12.75 1 95.5 40 PRO B O 1
ATOM 3011 N N . ASP B 1 41 ? 9.672 -46.188 -12.219 1 95.38 41 ASP B N 1
ATOM 3012 C CA . ASP B 1 41 ? 9.109 -46.844 -13.398 1 95.38 41 ASP B CA 1
ATOM 3013 C C . ASP B 1 41 ? 9.094 -45.875 -14.594 1 95.38 41 ASP B C 1
ATOM 3015 O O . ASP B 1 41 ? 8.781 -46.281 -15.711 1 95.38 41 ASP B O 1
ATOM 3019 N N . ALA B 1 42 ? 9.43 -44.656 -14.367 1 97.38 42 ALA B N 1
ATOM 3020 C CA . ALA B 1 42 ? 9.391 -43.688 -15.453 1 97.38 42 ALA B CA 1
ATOM 3021 C C . ALA B 1 42 ? 10.609 -43.812 -16.359 1 97.38 42 ALA B C 1
ATOM 3023 O O . ALA B 1 42 ? 11.719 -44.062 -15.891 1 97.38 42 ALA B O 1
ATOM 3024 N N . GLU B 1 43 ? 10.383 -43.75 -17.609 1 98.06 43 GLU B N 1
ATOM 3025 C CA . GLU B 1 43 ? 11.477 -43.719 -18.578 1 98.06 43 GLU B CA 1
ATOM 3026 C C . GLU B 1 43 ? 12.023 -42.281 -18.719 1 98.06 43 GLU B C 1
ATOM 3028 O O . GLU B 1 43 ? 11.258 -41.344 -18.859 1 98.06 43 GLU B O 1
ATOM 3033 N N . VAL B 1 44 ? 13.352 -42.156 -18.609 1 98.25 44 VAL B N 1
ATOM 3034 C CA . VAL B 1 44 ? 13.992 -40.875 -18.844 1 98.25 44 VAL B CA 1
ATOM 3035 C C . VAL B 1 44 ? 14.383 -40.75 -20.312 1 98.25 44 VAL B C 1
ATOM 3037 O O . VAL B 1 44 ? 15.023 -41.625 -20.859 1 98.25 44 VAL B O 1
ATOM 3040 N N . VAL B 1 45 ? 13.953 -39.688 -20.953 1 98.12 45 VAL B N 1
ATOM 3041 C CA . VAL B 1 45 ? 14.234 -39.469 -22.359 1 98.12 45 VAL B CA 1
ATOM 3042 C C . VAL B 1 45 ? 14.938 -38.125 -22.531 1 98.12 45 VAL B C 1
ATOM 3044 O O . VAL B 1 45 ? 15.023 -37.344 -21.594 1 98.12 45 VAL B O 1
ATOM 3047 N N . HIS B 1 46 ? 15.391 -37.812 -23.766 1 96.88 46 HIS B N 1
ATOM 3048 C CA . HIS B 1 46 ? 16.203 -36.594 -23.938 1 96.88 46 HIS B CA 1
ATOM 3049 C C . HIS B 1 46 ? 15.711 -35.781 -25.125 1 96.88 46 HIS B C 1
ATOM 3051 O O . HIS B 1 46 ? 16.25 -34.688 -25.391 1 96.88 46 HIS B O 1
ATOM 3057 N N . GLU B 1 47 ? 14.672 -36.312 -25.703 1 96.75 47 GLU B N 1
ATOM 3058 C CA . GLU B 1 47 ? 14.094 -35.594 -26.844 1 96.75 47 GLU B CA 1
ATOM 3059 C C . GLU B 1 47 ? 12.586 -35.469 -26.703 1 96.75 47 GLU B C 1
ATOM 3061 O O . GLU B 1 47 ? 11.914 -36.438 -26.266 1 96.75 47 GLU B O 1
ATOM 3066 N N . LEU B 1 48 ? 12.117 -34.312 -27.141 1 98 48 LEU B N 1
ATOM 3067 C CA . LEU B 1 48 ? 10.688 -34.031 -27.047 1 98 48 LEU B CA 1
ATOM 3068 C C . LEU B 1 48 ? 9.883 -35.031 -27.859 1 98 48 LEU B C 1
ATOM 3070 O O . LEU B 1 48 ? 8.805 -35.438 -27.438 1 98 48 LEU B O 1
ATOM 3074 N N . GLU B 1 49 ? 10.406 -35.5 -28.938 1 97.69 49 GLU B N 1
ATOM 3075 C CA . GLU B 1 49 ? 9.727 -36.438 -29.859 1 97.69 49 GLU B CA 1
ATOM 3076 C C . GLU B 1 49 ? 9.406 -37.75 -29.172 1 97.69 49 GLU B C 1
ATOM 3078 O O . GLU B 1 49 ? 8.406 -38.406 -29.5 1 97.69 49 GLU B O 1
ATOM 3083 N N . GLN B 1 50 ? 10.234 -38.094 -28.234 1 97.75 50 GLN B N 1
ATOM 3084 C CA . GLN B 1 50 ? 10.039 -39.375 -27.531 1 97.75 50 GLN B CA 1
ATOM 3085 C C . GLN B 1 50 ? 8.82 -39.281 -26.609 1 97.75 50 GLN B C 1
ATOM 3087 O O . GLN B 1 50 ? 8.297 -40.312 -26.188 1 97.75 50 GLN B O 1
ATOM 3092 N N . ILE B 1 51 ? 8.414 -38.125 -26.328 1 97.88 51 ILE B N 1
ATOM 3093 C CA . ILE B 1 51 ? 7.223 -37.969 -25.5 1 97.88 51 ILE B CA 1
ATOM 3094 C C . ILE B 1 51 ? 6 -37.75 -26.391 1 97.88 51 ILE B C 1
ATOM 3096 O O . ILE B 1 51 ? 5 -38.438 -26.266 1 97.88 51 ILE B O 1
ATOM 3100 N N . ILE B 1 52 ? 6.062 -36.844 -27.375 1 97.38 52 ILE B N 1
ATOM 3101 C CA . ILE B 1 52 ? 4.875 -36.438 -28.109 1 97.38 52 ILE B CA 1
ATOM 3102 C C . ILE B 1 52 ? 4.457 -37.562 -29.062 1 97.38 52 ILE B C 1
ATOM 3104 O O . ILE B 1 52 ? 3.295 -37.625 -29.469 1 97.38 52 ILE B O 1
ATOM 3108 N N . HIS B 1 53 ? 5.359 -38.531 -29.422 1 97.12 53 HIS B N 1
ATOM 3109 C CA . HIS B 1 53 ? 5.023 -39.625 -30.344 1 97.12 53 HIS B CA 1
ATOM 3110 C C . HIS B 1 53 ? 4.59 -40.875 -29.578 1 97.12 53 HIS B C 1
ATOM 3112 O O . HIS B 1 53 ? 4.184 -41.875 -30.188 1 97.12 53 HIS B O 1
ATOM 3118 N N . ASP B 1 54 ? 4.73 -40.844 -28.297 1 97.81 54 ASP B N 1
ATOM 3119 C CA . ASP B 1 54 ? 4.27 -42 -27.5 1 97.81 54 ASP B CA 1
ATOM 3120 C C . ASP B 1 54 ? 2.75 -41.969 -27.344 1 97.81 54 ASP B C 1
ATOM 3122 O O . ASP B 1 54 ? 2.207 -41.094 -26.656 1 97.81 54 ASP B O 1
ATOM 3126 N N . PRO B 1 55 ? 2.08 -42.906 -27.953 1 96.56 55 PRO B N 1
ATOM 3127 C CA . PRO B 1 55 ? 0.616 -42.906 -27.906 1 96.56 55 PRO B CA 1
ATOM 3128 C C . PRO B 1 55 ? 0.057 -43.125 -26.516 1 96.56 55 PRO B C 1
ATOM 3130 O O . PRO B 1 55 ? -1.118 -42.844 -26.25 1 96.56 55 PRO B O 1
ATOM 3133 N N . ASP B 1 56 ? 0.916 -43.594 -25.594 1 96.38 56 ASP B N 1
ATOM 3134 C CA . ASP B 1 56 ? 0.44 -43.906 -24.25 1 96.38 56 ASP B CA 1
ATOM 3135 C C . ASP B 1 56 ? 0.432 -42.688 -23.359 1 96.38 56 ASP B C 1
ATOM 3137 O O . ASP B 1 56 ? -0.16 -42.688 -22.281 1 96.38 56 ASP B O 1
ATOM 3141 N N . ILE B 1 57 ? 1.041 -41.625 -23.797 1 97.94 57 ILE B N 1
ATOM 3142 C CA . ILE B 1 57 ? 1.071 -40.375 -23.016 1 97.94 57 ILE B CA 1
ATOM 3143 C C . ILE B 1 57 ? -0.159 -39.531 -23.344 1 97.94 57 ILE B C 1
ATOM 3145 O O . ILE B 1 57 ? -0.393 -39.188 -24.5 1 97.94 57 ILE B O 1
ATOM 3149 N N . GLU B 1 58 ? -0.91 -39.25 -22.328 1 97.69 58 GLU B N 1
ATOM 3150 C CA . GLU B 1 58 ? -2.137 -38.469 -22.5 1 97.69 58 GLU B CA 1
ATOM 3151 C C . GLU B 1 58 ? -1.924 -37 -22.125 1 97.69 58 GLU B C 1
ATOM 3153 O O . GLU B 1 58 ? -2.51 -36.094 -22.75 1 97.69 58 GLU B O 1
ATOM 3158 N N . LEU B 1 59 ? -1.142 -36.75 -21.125 1 98.62 59 LEU B N 1
ATOM 3159 C CA . LEU B 1 59 ? -0.898 -35.438 -20.547 1 98.62 59 LEU B CA 1
ATOM 3160 C C . LEU B 1 59 ? 0.595 -35.125 -20.5 1 98.62 59 LEU B C 1
ATOM 3162 O O . LEU B 1 59 ? 1.399 -36 -20.141 1 98.62 59 LEU B O 1
ATOM 3166 N N . VAL B 1 60 ? 0.918 -33.938 -20.906 1 98.81 60 VAL B N 1
ATOM 3167 C CA . VAL B 1 60 ? 2.297 -33.469 -20.766 1 98.81 60 VAL B CA 1
ATOM 3168 C C . VAL B 1 60 ? 2.348 -32.25 -19.844 1 98.81 60 VAL B C 1
ATOM 3170 O O . VAL B 1 60 ? 1.597 -31.297 -20.031 1 98.81 60 VAL B O 1
ATOM 3173 N N . ILE B 1 61 ? 3.18 -32.281 -18.812 1 98.69 61 ILE B N 1
ATOM 3174 C CA . ILE B 1 61 ? 3.451 -31.156 -17.906 1 98.69 61 ILE B CA 1
ATOM 3175 C C . ILE B 1 61 ? 4.766 -30.484 -18.297 1 98.69 61 ILE B C 1
ATOM 3177 O O . ILE B 1 61 ? 5.828 -31.094 -18.234 1 98.69 61 ILE B O 1
ATOM 3181 N N . ILE B 1 62 ? 4.656 -29.25 -18.672 1 98.38 62 ILE B N 1
ATOM 3182 C CA . ILE B 1 62 ? 5.809 -28.5 -19.156 1 98.38 62 ILE B CA 1
ATOM 3183 C C . ILE B 1 62 ? 6.402 -27.672 -18.031 1 98.38 62 ILE B C 1
ATOM 3185 O O . ILE B 1 62 ? 5.797 -26.688 -17.578 1 98.38 62 ILE B O 1
ATOM 3189 N N . THR B 1 63 ? 7.613 -28.016 -17.594 1 96.75 63 THR B N 1
ATOM 3190 C CA . THR B 1 63 ? 8.289 -27.312 -16.516 1 96.75 63 THR B CA 1
ATOM 3191 C C . THR B 1 63 ? 9.641 -26.766 -16.984 1 96.75 63 THR B C 1
ATOM 3193 O O . THR B 1 63 ? 10.531 -26.516 -16.156 1 96.75 63 THR B O 1
ATOM 3196 N N . THR B 1 64 ? 9.852 -26.688 -18.344 1 93.94 64 THR B N 1
ATOM 3197 C CA . THR B 1 64 ? 11.062 -26.125 -18.938 1 93.94 64 THR B CA 1
ATOM 3198 C C . THR B 1 64 ? 11.117 -24.609 -18.703 1 93.94 64 THR B C 1
ATOM 3200 O O . THR B 1 64 ? 10.141 -24.016 -18.266 1 93.94 64 THR B O 1
ATOM 3203 N N . PRO B 1 65 ? 12.266 -23.984 -18.938 1 88.69 65 PRO B N 1
ATOM 3204 C CA . PRO B 1 65 ? 12.336 -22.531 -18.797 1 88.69 65 PRO B CA 1
ATOM 3205 C C . PRO B 1 65 ? 11.273 -21.812 -19.625 1 88.69 65 PRO B C 1
ATOM 3207 O O . PRO B 1 65 ? 10.891 -22.281 -20.703 1 88.69 65 PRO B O 1
ATOM 3210 N N . SER B 1 66 ? 10.914 -20.672 -19.156 1 88.12 66 SER B N 1
ATOM 3211 C CA . SER B 1 66 ? 9.758 -19.938 -19.672 1 88.12 66 SER B CA 1
ATOM 3212 C C . SER B 1 66 ? 9.906 -19.656 -21.172 1 88.12 66 SER B C 1
ATOM 3214 O O . SER B 1 66 ? 8.922 -19.641 -21.906 1 88.12 66 SER B O 1
ATOM 3216 N N . GLY B 1 67 ? 11.086 -19.469 -21.578 1 88.19 67 GLY B N 1
ATOM 3217 C CA . GLY B 1 67 ? 11.32 -19.156 -22.984 1 88.19 67 GLY B CA 1
ATOM 3218 C C . GLY B 1 67 ? 10.961 -20.312 -23.906 1 88.19 67 GLY B C 1
ATOM 3219 O O . GLY B 1 67 ? 10.797 -20.109 -25.109 1 88.19 67 GLY B O 1
ATOM 3220 N N . LEU B 1 68 ? 10.758 -21.516 -23.359 1 92.69 68 LEU B N 1
ATOM 3221 C CA . LEU B 1 68 ? 10.5 -22.703 -24.156 1 92.69 68 LEU B CA 1
ATOM 3222 C C . LEU B 1 68 ? 9.039 -23.125 -24.047 1 92.69 68 LEU B C 1
ATOM 3224 O O . LEU B 1 68 ? 8.617 -24.094 -24.703 1 92.69 68 LEU B O 1
ATOM 3228 N N . HIS B 1 69 ? 8.258 -22.375 -23.297 1 96.06 69 HIS B N 1
ATOM 3229 C CA . HIS B 1 69 ? 6.879 -22.766 -23.031 1 96.06 69 HIS B CA 1
ATOM 3230 C C . HIS B 1 69 ? 6.078 -22.875 -24.312 1 96.06 69 HIS B C 1
ATOM 3232 O O . HIS B 1 69 ? 5.414 -23.891 -24.562 1 96.06 69 HIS B O 1
ATOM 3238 N N . TYR B 1 70 ? 6.211 -21.828 -25.094 1 97.12 70 TYR B N 1
ATOM 3239 C CA . TYR B 1 70 ? 5.395 -21.812 -26.312 1 97.12 70 TYR B CA 1
ATOM 3240 C C . TYR B 1 70 ? 5.746 -22.969 -27.234 1 97.12 70 TYR B C 1
ATOM 3242 O O . TYR B 1 70 ? 4.867 -23.734 -27.641 1 97.12 70 TYR B O 1
ATOM 3250 N N . GLU B 1 71 ? 7.02 -23.109 -27.484 1 97.31 71 GLU B N 1
ATOM 3251 C CA . GLU B 1 71 ? 7.504 -24.125 -28.406 1 97.31 71 GLU B CA 1
ATOM 3252 C C . GLU B 1 71 ? 7.121 -25.516 -27.938 1 97.31 71 GLU B C 1
ATOM 3254 O O . GLU B 1 71 ? 6.625 -26.328 -28.719 1 97.31 71 GLU B O 1
ATOM 3259 N N . HIS B 1 72 ? 7.305 -25.812 -26.703 1 98.31 72 HIS B N 1
ATOM 3260 C CA . HIS B 1 72 ? 6.996 -27.125 -26.172 1 98.31 72 HIS B CA 1
ATOM 3261 C C . HIS B 1 72 ? 5.492 -27.375 -26.141 1 98.31 72 HIS B C 1
ATOM 3263 O O . HIS B 1 72 ? 5.031 -28.469 -26.453 1 98.31 72 HIS B O 1
ATOM 3269 N N . ALA B 1 73 ? 4.762 -26.375 -25.797 1 98.62 73 ALA B N 1
ATOM 3270 C CA . ALA B 1 73 ? 3.314 -26.531 -25.688 1 98.62 73 ALA B CA 1
ATOM 3271 C C . ALA B 1 73 ? 2.68 -26.781 -27.047 1 98.62 73 ALA B C 1
ATOM 3273 O O . ALA B 1 73 ? 1.843 -27.672 -27.188 1 98.62 73 ALA B O 1
ATOM 3274 N N . ILE B 1 74 ? 3.096 -25.969 -28.031 1 98.5 74 ILE B N 1
ATOM 3275 C CA . ILE B 1 74 ? 2.492 -26.094 -29.344 1 98.5 74 ILE B CA 1
ATOM 3276 C C . ILE B 1 74 ? 2.777 -27.484 -29.922 1 98.5 74 ILE B C 1
ATOM 3278 O O . ILE B 1 74 ? 1.908 -28.094 -30.547 1 98.5 74 ILE B O 1
ATOM 3282 N N . ALA B 1 75 ? 4 -28 -29.734 1 98.5 75 ALA B N 1
ATOM 3283 C CA . ALA B 1 75 ? 4.359 -29.328 -30.203 1 98.5 75 ALA B CA 1
ATOM 3284 C C . ALA B 1 75 ? 3.482 -30.391 -29.547 1 98.5 75 ALA B C 1
ATOM 3286 O O . ALA B 1 75 ? 3.004 -31.312 -30.203 1 98.5 75 ALA B O 1
ATOM 3287 N N . CYS B 1 76 ? 3.25 -30.297 -28.266 1 98.75 76 CYS B N 1
ATOM 3288 C CA . CYS B 1 76 ? 2.432 -31.25 -27.516 1 98.75 76 CYS B CA 1
ATOM 3289 C C . CYS B 1 76 ? 0.978 -31.188 -27.969 1 98.75 76 CYS B C 1
ATOM 3291 O O . CYS B 1 76 ? 0.337 -32.219 -28.156 1 98.75 76 CYS B O 1
ATOM 3293 N N . ILE B 1 77 ? 0.476 -29.984 -28.156 1 98.56 77 ILE B N 1
ATOM 3294 C CA . ILE B 1 77 ? -0.9 -29.781 -28.594 1 98.56 77 ILE B CA 1
ATOM 3295 C C . ILE B 1 77 ? -1.103 -30.422 -29.969 1 98.56 77 ILE B C 1
ATOM 3297 O O . ILE B 1 77 ? -2.062 -31.172 -30.172 1 98.56 77 ILE B O 1
ATOM 3301 N N . GLN B 1 78 ? -0.157 -30.188 -30.859 1 98.06 78 GLN B N 1
ATOM 3302 C CA . GLN B 1 78 ? -0.254 -30.719 -32.219 1 98.06 78 GLN B CA 1
ATOM 3303 C C . GLN B 1 78 ? -0.213 -32.25 -32.219 1 98.06 78 GLN B C 1
ATOM 3305 O O . GLN B 1 78 ? -0.812 -32.906 -33.062 1 98.06 78 GLN B O 1
ATOM 3310 N N . ALA B 1 79 ? 0.424 -32.812 -31.234 1 98.25 79 ALA B N 1
ATOM 3311 C CA . ALA B 1 79 ? 0.533 -34.25 -31.109 1 98.25 79 ALA B CA 1
ATOM 3312 C C . ALA B 1 79 ? -0.688 -34.844 -30.406 1 98.25 79 ALA B C 1
ATOM 3314 O O . ALA B 1 79 ? -0.772 -36.031 -30.188 1 98.25 79 ALA B O 1
ATOM 3315 N N . GLY B 1 80 ? -1.601 -34.031 -30.016 1 97.94 80 GLY B N 1
ATOM 3316 C CA . GLY B 1 80 ? -2.859 -34.469 -29.438 1 97.94 80 GLY B CA 1
ATOM 3317 C C . GLY B 1 80 ? -2.762 -34.75 -27.953 1 97.94 80 GLY B C 1
ATOM 3318 O O . GLY B 1 80 ? -3.508 -35.594 -27.422 1 97.94 80 GLY B O 1
ATOM 3319 N N . LYS B 1 81 ? -1.824 -34.125 -27.266 1 98.5 81 LYS B N 1
ATOM 3320 C CA . LYS B 1 81 ? -1.65 -34.344 -25.828 1 98.5 81 LYS B CA 1
ATOM 3321 C C . LYS B 1 81 ? -2.287 -33.219 -25.031 1 98.5 81 LYS B C 1
ATOM 3323 O O . LYS B 1 81 ? -2.188 -32.031 -25.406 1 98.5 81 LYS B O 1
ATOM 3328 N N . HIS B 1 82 ? -3.041 -33.5 -23.906 1 98.69 82 HIS B N 1
ATOM 3329 C CA . HIS B 1 82 ? -3.371 -32.469 -22.953 1 98.69 82 HIS B CA 1
ATOM 3330 C C . HIS B 1 82 ? -2.111 -31.828 -22.375 1 98.69 82 HIS B C 1
ATOM 3332 O O . HIS B 1 82 ? -1.065 -32.469 -22.281 1 98.69 82 HIS B O 1
ATOM 3338 N N . VAL B 1 83 ? -2.211 -30.531 -22 1 98.88 83 VAL B N 1
ATOM 3339 C CA . VAL B 1 83 ? -0.993 -29.828 -21.609 1 98.88 83 VAL B CA 1
ATOM 3340 C C . VAL B 1 83 ? -1.243 -29.031 -20.344 1 98.88 83 VAL B C 1
ATOM 3342 O O . VAL B 1 83 ? -2.281 -28.375 -20.203 1 98.88 83 VAL B O 1
ATOM 3345 N N . VAL B 1 84 ? -0.357 -29.125 -19.391 1 98.81 84 VAL B N 1
ATOM 3346 C CA . VAL B 1 84 ? -0.19 -28.188 -18.281 1 98.81 84 VAL B CA 1
ATOM 3347 C C . VAL B 1 84 ? 1.112 -27.406 -18.469 1 98.81 84 VAL B C 1
ATOM 3349 O O . VAL B 1 84 ? 2.18 -28 -18.641 1 98.81 84 VAL B O 1
ATOM 3352 N N . ILE B 1 85 ? 1.001 -26.125 -18.484 1 98.19 85 ILE B N 1
ATOM 3353 C CA . ILE B 1 85 ? 2.188 -25.281 -18.594 1 98.19 85 ILE B CA 1
ATOM 3354 C C . ILE B 1 85 ? 2.477 -24.609 -17.25 1 98.19 85 ILE B C 1
ATOM 3356 O O . ILE B 1 85 ? 1.568 -24.094 -16.594 1 98.19 85 ILE B O 1
ATOM 3360 N N . GLU B 1 86 ? 3.705 -24.656 -16.859 1 96.31 86 GLU B N 1
ATOM 3361 C CA . GLU B 1 86 ? 4.141 -23.875 -15.711 1 96.31 86 GLU B CA 1
ATOM 3362 C C . GLU B 1 86 ? 3.934 -22.391 -15.945 1 96.31 86 GLU B C 1
ATOM 3364 O O . GLU B 1 86 ? 3.941 -21.922 -17.094 1 96.31 86 GLU B O 1
ATOM 3369 N N . LYS B 1 87 ? 3.744 -21.625 -14.867 1 94.62 87 LYS B N 1
ATOM 3370 C CA . LYS B 1 87 ? 3.67 -20.172 -14.992 1 94.62 87 LYS B CA 1
ATOM 3371 C C . LYS B 1 87 ? 5.062 -19.562 -15.133 1 94.62 87 LYS B C 1
ATOM 3373 O O . LYS B 1 87 ? 6.039 -20.109 -14.609 1 94.62 87 LYS B O 1
ATOM 3378 N N . PRO B 1 88 ? 5.234 -18.484 -15.727 1 93.81 88 PRO B N 1
ATOM 3379 C CA . PRO B 1 88 ? 4.199 -17.844 -16.547 1 93.81 88 PRO B CA 1
ATOM 3380 C C . PRO B 1 88 ? 3.854 -18.641 -17.797 1 93.81 88 PRO B C 1
ATOM 3382 O O . PRO B 1 88 ? 4.727 -19.281 -18.391 1 93.81 88 PRO B O 1
ATOM 3385 N N . MET B 1 89 ? 2.621 -18.531 -18.234 1 95.81 89 MET B N 1
ATOM 3386 C CA . MET B 1 89 ? 2.121 -19.359 -19.328 1 95.81 89 MET B CA 1
ATOM 3387 C C . MET B 1 89 ? 2.961 -19.188 -20.594 1 95.81 89 MET B C 1
ATOM 3389 O O . MET B 1 89 ? 3.41 -20.156 -21.188 1 95.81 89 MET B O 1
ATOM 3393 N N . THR B 1 90 ? 3.121 -17.953 -21 1 95.31 90 THR B N 1
ATOM 3394 C CA . THR B 1 90 ? 3.922 -17.531 -22.141 1 95.31 90 THR B CA 1
ATOM 3395 C C . THR B 1 90 ? 4.555 -16.172 -21.891 1 95.31 90 THR B C 1
ATOM 3397 O O . THR B 1 90 ? 4.227 -15.492 -20.922 1 95.31 90 THR B O 1
ATOM 3400 N N . ALA B 1 91 ? 5.445 -15.836 -22.766 1 93 91 ALA B N 1
ATOM 3401 C CA . ALA B 1 91 ? 6.098 -14.531 -22.641 1 93 91 ALA B CA 1
ATOM 3402 C C . ALA B 1 91 ? 5.148 -13.406 -23.031 1 93 91 ALA B C 1
ATOM 3404 O O . ALA B 1 91 ? 5.219 -12.305 -22.484 1 93 91 ALA B O 1
ATOM 3405 N N . THR B 1 92 ? 4.285 -13.711 -24.016 1 95.94 92 THR B N 1
ATOM 3406 C CA . THR B 1 92 ? 3.328 -12.711 -24.469 1 95.94 92 THR B CA 1
ATOM 3407 C C . THR B 1 92 ? 1.914 -13.281 -24.5 1 95.94 92 THR B C 1
ATOM 3409 O O . THR B 1 92 ? 1.733 -14.5 -24.609 1 95.94 92 THR B O 1
ATOM 3412 N N . ALA B 1 93 ? 1.004 -12.375 -24.406 1 97.06 93 ALA B N 1
ATOM 3413 C CA . ALA B 1 93 ? -0.395 -12.789 -24.5 1 97.06 93 ALA B CA 1
ATOM 3414 C C . ALA B 1 93 ? -0.7 -13.375 -25.875 1 97.06 93 ALA B C 1
ATOM 3416 O O . ALA B 1 93 ? -1.497 -14.312 -25.984 1 97.06 93 ALA B O 1
ATOM 3417 N N . GLU B 1 94 ? -0.083 -12.836 -26.875 1 97.88 94 GLU B N 1
ATOM 3418 C CA . GLU B 1 94 ? -0.276 -13.312 -28.234 1 97.88 94 GLU B CA 1
ATOM 3419 C C . GLU B 1 94 ? 0.105 -14.781 -28.375 1 97.88 94 GLU B C 1
ATOM 3421 O O . GLU B 1 94 ? -0.619 -15.57 -28.984 1 97.88 94 GLU B O 1
ATOM 3426 N N . GLU B 1 95 ? 1.202 -15.156 -27.766 1 97.75 95 GLU B N 1
ATOM 3427 C CA . GLU B 1 95 ? 1.619 -16.547 -27.766 1 97.75 95 GLU B CA 1
ATOM 3428 C C . GLU B 1 95 ? 0.587 -17.438 -27.062 1 97.75 95 GLU B C 1
ATOM 3430 O O . GLU B 1 95 ? 0.279 -18.531 -27.531 1 97.75 95 GLU B O 1
ATOM 3435 N N . GLY B 1 96 ? 0.101 -16.969 -25.938 1 98.31 96 GLY B N 1
ATOM 3436 C CA . GLY B 1 96 ? -0.922 -17.703 -25.203 1 98.31 96 GLY B CA 1
ATOM 3437 C C . GLY B 1 96 ? -2.188 -17.922 -26.016 1 98.31 96 GLY B C 1
ATOM 3438 O O . GLY B 1 96 ? -2.762 -19 -26.016 1 98.31 96 GLY B O 1
ATOM 3439 N N . GLU B 1 97 ? -2.588 -16.891 -26.688 1 98.56 97 GLU B N 1
ATOM 3440 C CA . GLU B 1 97 ? -3.777 -16.969 -27.531 1 98.56 97 GLU B CA 1
ATOM 3441 C C . GLU B 1 97 ? -3.596 -17.984 -28.656 1 98.56 97 GLU B C 1
ATOM 3443 O O . GLU B 1 97 ? -4.527 -18.719 -29 1 98.56 97 GLU B O 1
ATOM 3448 N N . ALA B 1 98 ? -2.453 -17.938 -29.203 1 98.62 98 ALA B N 1
ATOM 3449 C CA . ALA B 1 98 ? -2.15 -18.922 -30.25 1 98.62 98 ALA B CA 1
ATOM 3450 C C . ALA B 1 98 ? -2.25 -20.344 -29.719 1 98.62 98 ALA B C 1
ATOM 3452 O O . ALA B 1 98 ? -2.801 -21.219 -30.391 1 98.62 98 ALA B O 1
ATOM 3453 N N . LEU B 1 99 ? -1.729 -20.562 -28.578 1 98.75 99 LEU B N 1
ATOM 3454 C CA . LEU B 1 99 ? -1.796 -21.891 -27.953 1 98.75 99 LEU B CA 1
ATOM 3455 C C . LEU B 1 99 ? -3.242 -22.281 -27.672 1 98.75 99 LEU B C 1
ATOM 3457 O O . LEU B 1 99 ? -3.637 -23.422 -27.906 1 98.75 99 LEU B O 1
ATOM 3461 N N . GLN B 1 100 ? -3.969 -21.344 -27.094 1 98.75 100 GLN B N 1
ATOM 3462 C CA . GLN B 1 100 ? -5.367 -21.609 -26.781 1 98.75 100 GLN B CA 1
ATOM 3463 C C . GLN B 1 100 ? -6.145 -22 -28.031 1 98.75 100 GLN B C 1
ATOM 3465 O O . GLN B 1 100 ? -6.941 -22.938 -28 1 98.75 100 GLN B O 1
ATOM 3470 N N . LYS B 1 101 ? -5.938 -21.266 -29.094 1 98.62 101 LYS B N 1
ATOM 3471 C CA . LYS B 1 101 ? -6.598 -21.562 -30.359 1 98.62 101 LYS B CA 1
ATOM 3472 C C . LYS B 1 101 ? -6.246 -22.969 -30.844 1 98.62 101 LYS B C 1
ATOM 3474 O O . LYS B 1 101 ? -7.129 -23.734 -31.234 1 98.62 101 LYS B O 1
ATOM 3479 N N . ALA B 1 102 ? -4.992 -23.266 -30.875 1 98.62 102 ALA B N 1
ATOM 3480 C CA . ALA B 1 102 ? -4.535 -24.578 -31.312 1 98.62 102 ALA B CA 1
ATOM 3481 C C . ALA B 1 102 ? -5.148 -25.688 -30.469 1 98.62 102 ALA B C 1
ATOM 3483 O O . ALA B 1 102 ? -5.559 -26.734 -30.984 1 98.62 102 ALA B O 1
ATOM 3484 N N . ALA B 1 103 ? -5.203 -25.5 -29.156 1 98.75 103 ALA B N 1
ATOM 3485 C CA . ALA B 1 103 ? -5.766 -26.5 -28.25 1 98.75 103 ALA B CA 1
ATOM 3486 C C . ALA B 1 103 ? -7.242 -26.734 -28.547 1 98.75 103 ALA B C 1
ATOM 3488 O O . ALA B 1 103 ? -7.707 -27.875 -28.547 1 98.75 103 ALA B O 1
ATOM 3489 N N . LYS B 1 104 ? -7.926 -25.641 -28.75 1 98.25 104 LYS B N 1
ATOM 3490 C CA . LYS B 1 104 ? -9.344 -25.734 -29.078 1 98.25 104 LYS B CA 1
ATOM 3491 C C . LYS B 1 104 ? -9.555 -26.5 -30.375 1 98.25 104 LYS B C 1
ATOM 3493 O O . LYS B 1 104 ? -10.438 -27.359 -30.453 1 98.25 104 LYS B O 1
ATOM 3498 N N . GLU B 1 105 ? -8.797 -26.234 -31.344 1 97.94 105 GLU B N 1
ATOM 3499 C CA . GLU B 1 105 ? -8.906 -26.875 -32.656 1 97.94 105 GLU B CA 1
ATOM 3500 C C . GLU B 1 105 ? -8.648 -28.375 -32.531 1 97.94 105 GLU B C 1
ATOM 3502 O O . GLU B 1 105 ? -9.242 -29.172 -33.281 1 97.94 105 GLU B O 1
ATOM 3507 N N . LYS B 1 106 ? -7.848 -28.797 -31.672 1 97.38 106 LYS B N 1
ATOM 3508 C CA . LYS B 1 106 ? -7.461 -30.188 -31.547 1 97.38 106 LYS B CA 1
ATOM 3509 C C . LYS B 1 106 ? -8.273 -30.891 -30.453 1 97.38 106 LYS B C 1
ATOM 3511 O O . LYS B 1 106 ? -8.086 -32.062 -30.188 1 97.38 106 LYS B O 1
ATOM 3516 N N . ASP B 1 107 ? -9.188 -30.094 -29.812 1 97 107 ASP B N 1
ATOM 3517 C CA . ASP B 1 107 ? -9.984 -30.594 -28.688 1 97 107 ASP B CA 1
ATOM 3518 C C . ASP B 1 107 ? -9.086 -31.141 -27.578 1 97 107 ASP B C 1
ATOM 3520 O O . ASP B 1 107 ? -9.281 -32.281 -27.125 1 97 107 ASP B O 1
ATOM 3524 N N . ILE B 1 108 ? -8.062 -30.391 -27.297 1 97.06 108 ILE B N 1
ATOM 3525 C CA . ILE B 1 108 ? -7.094 -30.719 -26.25 1 97.06 108 ILE B CA 1
ATOM 3526 C C . ILE B 1 108 ? -7.258 -29.75 -25.078 1 97.06 108 ILE B C 1
ATOM 3528 O O . ILE B 1 108 ? -7.516 -28.562 -25.281 1 97.06 108 ILE B O 1
ATOM 3532 N N . LEU B 1 109 ? -7.117 -30.266 -23.812 1 98.62 109 LEU B N 1
ATOM 3533 C CA . LEU B 1 109 ? -7.152 -29.422 -22.625 1 98.62 109 LEU B CA 1
ATOM 3534 C C . LEU B 1 109 ? -5.812 -28.734 -22.391 1 98.62 109 LEU B C 1
ATOM 3536 O O . LEU B 1 109 ? -4.758 -29.375 -22.484 1 98.62 109 LEU B O 1
ATOM 3540 N N . LEU B 1 110 ? -5.824 -27.469 -22.281 1 98.81 110 LEU B N 1
ATOM 3541 C CA . LEU B 1 110 ? -4.664 -26.625 -22 1 98.81 110 LEU B CA 1
ATOM 3542 C C . LEU B 1 110 ? -4.855 -25.859 -20.703 1 98.81 110 LEU B C 1
ATOM 3544 O O . LEU B 1 110 ? -5.781 -25.047 -20.578 1 98.81 110 LEU B O 1
ATOM 3548 N N . SER B 1 111 ? -4.012 -26.141 -19.719 1 98.81 111 SER B N 1
ATOM 3549 C CA . SER B 1 111 ? -4.113 -25.516 -18.406 1 98.81 111 SER B CA 1
ATOM 3550 C C . SER B 1 111 ? -2.783 -24.906 -17.984 1 98.81 111 SER B C 1
ATOM 3552 O O . SER B 1 111 ? -1.739 -25.219 -18.562 1 98.81 111 SER B O 1
ATOM 3554 N N . VAL B 1 112 ? -2.832 -23.953 -17.094 1 98.62 112 VAL B N 1
ATOM 3555 C CA . VAL B 1 112 ? -1.655 -23.281 -16.547 1 98.62 112 VAL B CA 1
ATOM 3556 C C . VAL B 1 112 ? -1.554 -23.547 -15.047 1 98.62 112 VAL B C 1
ATOM 3558 O O . VAL B 1 112 ? -2.562 -23.531 -14.336 1 98.62 112 VAL B O 1
ATOM 3561 N N . TYR B 1 113 ? -0.332 -23.734 -14.57 1 98.25 113 TYR B N 1
ATOM 3562 C CA . TYR B 1 113 ? -0.145 -24.141 -13.18 1 98.25 113 TYR B CA 1
ATOM 3563 C C . TYR B 1 113 ? -0.057 -22.906 -12.273 1 98.25 113 TYR B C 1
ATOM 3565 O O . TYR B 1 113 ? 1.014 -22.594 -11.75 1 98.25 113 TYR B O 1
ATOM 3573 N N . HIS B 1 114 ? -1.15 -22.312 -11.953 1 98.31 114 HIS B N 1
ATOM 3574 C CA . HIS B 1 114 ? -1.275 -21.297 -10.914 1 98.31 114 HIS B CA 1
ATOM 3575 C C . HIS B 1 114 ? -1.65 -21.922 -9.57 1 98.31 114 HIS B C 1
ATOM 3577 O O . HIS B 1 114 ? -2.779 -21.766 -9.102 1 98.31 114 HIS B O 1
ATOM 3583 N N . ASN B 1 115 ? -0.671 -22.5 -8.984 1 97.5 115 ASN B N 1
ATOM 3584 C CA . ASN B 1 115 ? -0.854 -23.297 -7.777 1 97.5 115 ASN B CA 1
ATOM 3585 C C . ASN B 1 115 ? -1.256 -22.422 -6.59 1 97.5 115 ASN B C 1
ATOM 3587 O O . ASN B 1 115 ? -1.91 -22.906 -5.66 1 97.5 115 ASN B O 1
ATOM 3591 N N . ARG B 1 116 ? -0.964 -21.156 -6.625 1 98.31 116 ARG B N 1
ATOM 3592 C CA . ARG B 1 116 ? -1.136 -20.328 -5.43 1 98.31 116 ARG B CA 1
ATOM 3593 C C . ARG B 1 116 ? -2.588 -19.891 -5.273 1 98.31 116 ARG B C 1
ATOM 3595 O O . ARG B 1 116 ? -2.938 -19.234 -4.297 1 98.31 116 ARG B O 1
ATOM 3602 N N . ARG B 1 117 ? -3.461 -20.312 -6.203 1 98.62 117 ARG B N 1
ATOM 3603 C CA . ARG B 1 117 ? -4.898 -20.234 -5.957 1 98.62 117 ARG B CA 1
ATOM 3604 C C . ARG B 1 117 ? -5.297 -21.109 -4.77 1 98.62 117 ARG B C 1
ATOM 3606 O O . ARG B 1 117 ? -6.375 -20.922 -4.195 1 98.62 117 ARG B O 1
ATOM 3613 N N . TRP B 1 118 ? -4.395 -22.016 -4.438 1 98.69 118 TRP B N 1
ATOM 3614 C CA . TRP B 1 118 ? -4.715 -22.953 -3.365 1 98.69 118 TRP B CA 1
ATOM 3615 C C . TRP B 1 118 ? -3.771 -22.766 -2.18 1 98.69 118 TRP B C 1
ATOM 3617 O O . TRP B 1 118 ? -3.488 -23.719 -1.45 1 98.69 118 TRP B O 1
ATOM 3627 N N . ASP B 1 119 ? -3.252 -21.594 -1.996 1 98.69 119 ASP B N 1
ATOM 3628 C CA . ASP B 1 119 ? -2.615 -21.172 -0.749 1 98.69 119 ASP B CA 1
ATOM 3629 C C . ASP B 1 119 ? -3.633 -21.094 0.387 1 98.69 119 ASP B C 1
ATOM 3631 O O . ASP B 1 119 ? -4.793 -20.75 0.164 1 98.69 119 ASP B O 1
ATOM 3635 N N . ASN B 1 120 ? -3.137 -21.422 1.594 1 98.75 120 ASN B N 1
ATOM 3636 C CA . ASN B 1 120 ? -4.031 -21.375 2.744 1 98.75 120 ASN B CA 1
ATOM 3637 C C . ASN B 1 120 ? -4.598 -19.969 2.953 1 98.75 120 ASN B C 1
ATOM 3639 O O . ASN B 1 120 ? -5.766 -19.812 3.307 1 98.75 120 ASN B O 1
ATOM 3643 N N . ASP B 1 121 ? -3.832 -18.922 2.746 1 98.69 121 ASP B N 1
ATOM 3644 C CA . ASP B 1 121 ? -4.305 -17.547 2.928 1 98.69 121 ASP B CA 1
ATOM 3645 C C . ASP B 1 121 ? -5.352 -17.188 1.876 1 98.69 121 ASP B C 1
ATOM 3647 O O . ASP B 1 121 ? -6.402 -16.625 2.203 1 98.69 121 ASP B O 1
ATOM 3651 N N . PHE B 1 122 ? -5.176 -17.547 0.622 1 98.81 122 PHE B N 1
ATOM 3652 C CA . PHE B 1 122 ? -6.094 -17.188 -0.455 1 98.81 122 PHE B CA 1
ATOM 3653 C C . PHE B 1 122 ? -7.402 -17.953 -0.327 1 98.81 122 PHE B C 1
ATOM 3655 O O . PHE B 1 122 ? -8.484 -17.391 -0.513 1 98.81 122 PHE B O 1
ATOM 3662 N N . LEU B 1 123 ? -7.238 -19.25 -0.001 1 98.81 123 LEU B N 1
ATOM 3663 C CA . LEU B 1 123 ? -8.445 -20.047 0.227 1 98.81 123 LEU B CA 1
ATOM 3664 C C . LEU B 1 123 ? -9.266 -19.453 1.368 1 98.81 123 LEU B C 1
ATOM 3666 O O . LEU B 1 123 ? -10.5 -19.484 1.323 1 98.81 123 LEU B O 1
ATOM 3670 N N . THR B 1 124 ? -8.633 -18.984 2.367 1 98.88 124 THR B N 1
ATOM 3671 C CA . THR B 1 124 ? -9.328 -18.375 3.492 1 98.88 124 THR B CA 1
ATOM 3672 C C . THR B 1 124 ? -10.055 -17.109 3.045 1 98.88 124 THR B C 1
AT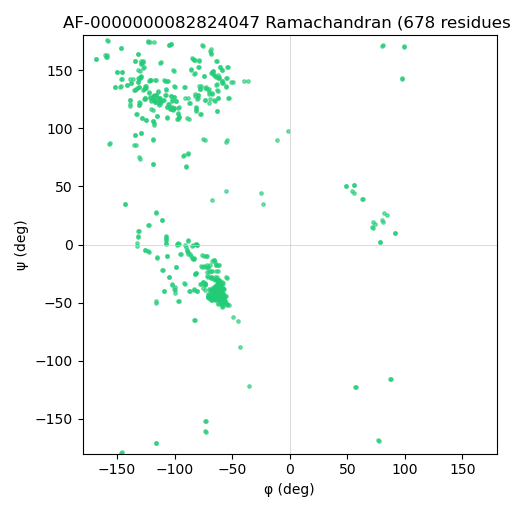OM 3674 O O . THR B 1 124 ? -11.211 -16.891 3.42 1 98.88 124 THR B O 1
ATOM 3677 N N . ILE B 1 125 ? -9.414 -16.281 2.26 1 98.88 125 ILE B N 1
ATOM 3678 C CA . ILE B 1 125 ? -10.016 -15.07 1.729 1 98.88 125 ILE B CA 1
ATOM 3679 C C . ILE B 1 125 ? -11.25 -15.43 0.898 1 98.88 125 ILE B C 1
ATOM 3681 O O . ILE B 1 125 ? -12.305 -14.812 1.049 1 98.88 125 ILE B O 1
ATOM 3685 N N . LYS B 1 126 ? -11.117 -16.422 -0.012 1 98.75 126 LYS B N 1
ATOM 3686 C CA . LYS B 1 126 ? -12.25 -16.875 -0.82 1 98.75 126 LYS B CA 1
ATOM 3687 C C . LYS B 1 126 ? -13.422 -17.297 0.061 1 98.75 126 LYS B C 1
ATOM 3689 O O . LYS B 1 126 ? -14.578 -16.969 -0.229 1 98.75 126 LYS B O 1
ATOM 3694 N N . LYS B 1 127 ? -13.102 -18.047 1.109 1 98.75 127 LYS B N 1
ATOM 3695 C CA . LYS B 1 127 ? -14.133 -18.5 2.039 1 98.75 127 LYS B CA 1
ATOM 3696 C C . LYS B 1 127 ? -14.836 -17.312 2.686 1 98.75 127 LYS B C 1
ATOM 3698 O O . LYS B 1 127 ? -16.062 -17.281 2.777 1 98.75 127 LYS B O 1
ATOM 3703 N N . LEU B 1 128 ? -14.078 -16.312 3.164 1 98.69 128 LEU B N 1
ATOM 3704 C CA . LEU B 1 128 ? -14.641 -15.141 3.82 1 98.69 128 LEU B CA 1
ATOM 3705 C C . LEU B 1 128 ? -15.531 -14.359 2.865 1 98.69 128 LEU B C 1
ATOM 3707 O O . LEU B 1 128 ? -16.547 -13.781 3.283 1 98.69 128 LEU B O 1
ATOM 3711 N N . ILE B 1 129 ? -15.148 -14.305 1.594 1 98.5 129 ILE B N 1
ATOM 3712 C CA . ILE B 1 129 ? -15.961 -13.625 0.591 1 98.5 129 ILE B CA 1
ATOM 3713 C C . ILE B 1 129 ? -17.234 -14.422 0.329 1 98.5 129 ILE B C 1
ATOM 3715 O O . ILE B 1 129 ? -18.328 -13.867 0.29 1 98.5 129 ILE B O 1
ATOM 3719 N N . GLU B 1 130 ? -17.109 -15.734 0.162 1 97.94 130 GLU B N 1
ATOM 3720 C CA . GLU B 1 130 ? -18.234 -16.609 -0.135 1 97.94 130 GLU B CA 1
ATOM 3721 C C . GLU B 1 130 ? -19.266 -16.609 0.994 1 97.94 130 GLU B C 1
ATOM 3723 O O . GLU B 1 130 ? -20.469 -16.641 0.744 1 97.94 130 GLU B O 1
ATOM 3728 N N . ASP B 1 131 ? -18.781 -16.562 2.227 1 97.44 131 ASP B N 1
ATOM 3729 C CA . ASP B 1 131 ? -19.703 -16.609 3.359 1 97.44 131 ASP B CA 1
ATOM 3730 C C . ASP B 1 131 ? -20.172 -15.203 3.74 1 97.44 131 ASP B C 1
ATOM 3732 O O . ASP B 1 131 ? -20.844 -15.023 4.762 1 97.44 131 ASP B O 1
ATOM 3736 N N . LYS B 1 132 ? -19.766 -14.172 2.986 1 96.88 132 LYS B N 1
ATOM 3737 C CA . LYS B 1 132 ? -20.219 -12.789 3.061 1 96.88 132 LYS B CA 1
ATOM 3738 C C . LYS B 1 132 ? -19.688 -12.094 4.305 1 96.88 132 LYS B C 1
ATOM 3740 O O . LYS B 1 132 ? -20.266 -11.117 4.781 1 96.88 132 LYS B O 1
ATOM 3745 N N . SER B 1 133 ? -18.609 -12.695 4.855 1 96.75 133 SER B N 1
ATOM 3746 C CA . SER B 1 133 ? -17.906 -12.008 5.922 1 96.75 133 SER B CA 1
ATOM 3747 C C . SER B 1 133 ? -17.125 -10.812 5.383 1 96.75 133 SER B C 1
ATOM 3749 O O . SER B 1 133 ? -16.844 -9.859 6.117 1 96.75 133 SER B O 1
ATOM 3751 N N . LEU B 1 134 ? -16.719 -10.82 4.184 1 96.31 134 LEU B N 1
ATOM 3752 C CA . LEU B 1 134 ? -16.109 -9.742 3.414 1 96.31 134 LEU B CA 1
ATOM 3753 C C . LEU B 1 134 ? -16.969 -9.383 2.209 1 96.31 134 LEU B C 1
ATOM 3755 O O . LEU B 1 134 ? -17 -10.117 1.222 1 96.31 134 LEU B O 1
ATOM 3759 N N . GLU B 1 135 ? -17.656 -8.344 2.303 1 95.5 135 GLU B N 1
ATOM 3760 C CA . GLU B 1 135 ? -18.562 -7.906 1.237 1 95.5 135 GLU B CA 1
ATOM 3761 C C . GLU B 1 135 ? -18.297 -6.457 0.845 1 95.5 135 GLU B C 1
ATOM 3763 O O . GLU B 1 135 ? -17.734 -5.688 1.633 1 95.5 135 GLU B O 1
ATOM 3768 N N . GLU B 1 136 ? -18.734 -6.176 -0.387 1 96.56 136 GLU B N 1
ATOM 3769 C CA . GLU B 1 136 ? -18.594 -4.82 -0.91 1 96.56 136 GLU B CA 1
ATOM 3770 C C . GLU B 1 136 ? -17.172 -4.293 -0.705 1 96.56 136 GLU B C 1
ATOM 3772 O O . GLU B 1 136 ? -16.984 -3.217 -0.134 1 96.56 136 GLU B O 1
ATOM 3777 N N . ILE B 1 137 ? -16.234 -5.141 -1.129 1 98.5 137 ILE B N 1
ATOM 3778 C CA . ILE B 1 137 ? -14.828 -4.82 -0.983 1 98.5 137 ILE B CA 1
ATOM 3779 C C . ILE B 1 137 ? -14.492 -3.561 -1.78 1 98.5 137 ILE B C 1
ATOM 3781 O O . ILE B 1 137 ? -14.852 -3.453 -2.957 1 98.5 137 ILE B O 1
ATOM 3785 N N . ASN B 1 138 ? -13.898 -2.58 -1.133 1 98.31 138 ASN B N 1
ATOM 3786 C CA . ASN B 1 138 ? -13.531 -1.339 -1.807 1 98.31 138 ASN B CA 1
ATOM 3787 C C . ASN B 1 138 ? -12.023 -1.267 -2.062 1 98.31 138 ASN B C 1
ATOM 3789 O O . ASN B 1 138 ? -11.578 -0.566 -2.975 1 98.31 138 ASN B O 1
ATOM 3793 N N . THR B 1 139 ? -11.273 -1.912 -1.249 1 98.81 139 THR B N 1
ATOM 3794 C CA . THR B 1 139 ? -9.82 -1.882 -1.395 1 98.81 139 THR B CA 1
ATOM 3795 C C . THR B 1 139 ? -9.227 -3.268 -1.159 1 98.81 139 THR B C 1
ATOM 3797 O O . THR B 1 139 ? -9.57 -3.939 -0.184 1 98.81 139 THR B O 1
ATOM 3800 N N . TYR B 1 140 ? -8.508 -3.771 -2.049 1 98.88 140 TYR B N 1
ATOM 3801 C CA . TYR B 1 140 ? -7.738 -5.008 -1.993 1 98.88 140 TYR B CA 1
ATOM 3802 C C . TYR B 1 140 ? -6.25 -4.734 -2.172 1 98.88 140 TYR B C 1
ATOM 3804 O O . TYR B 1 140 ? -5.809 -4.371 -3.264 1 98.88 140 TYR B O 1
ATOM 3812 N N . LEU B 1 141 ? -5.434 -4.816 -1.098 1 98.81 141 LEU B N 1
ATOM 3813 C CA . LEU B 1 141 ? -3.988 -4.613 -1.143 1 98.81 141 LEU B CA 1
ATOM 3814 C C . LEU B 1 141 ? -3.248 -5.914 -0.862 1 98.81 141 LEU B C 1
ATOM 3816 O O . LEU B 1 141 ? -3.471 -6.551 0.171 1 98.81 141 LEU B O 1
ATOM 3820 N N . VAL B 1 142 ? -2.43 -6.316 -1.757 1 98.75 142 VAL B N 1
ATOM 3821 C CA . VAL B 1 142 ? -1.654 -7.539 -1.576 1 98.75 142 VAL B CA 1
ATOM 3822 C C . VAL B 1 142 ? -0.183 -7.27 -1.881 1 98.75 142 VAL B C 1
ATOM 3824 O O . VAL B 1 142 ? 0.139 -6.543 -2.824 1 98.75 142 VAL B O 1
ATOM 3827 N N . SER B 1 143 ? 0.671 -7.781 -1.025 1 98.19 143 SER B N 1
ATOM 3828 C CA . SER B 1 143 ? 2.111 -7.625 -1.197 1 98.19 143 SER B CA 1
ATOM 3829 C C . SER B 1 143 ? 2.807 -8.977 -1.299 1 98.19 143 SER B C 1
ATOM 3831 O O . SER B 1 143 ? 2.408 -9.938 -0.637 1 98.19 143 SER B O 1
ATOM 3833 N N . TYR B 1 144 ? 3.758 -9.078 -2.111 1 98.31 144 TYR B N 1
ATOM 3834 C CA . TYR B 1 144 ? 4.668 -10.211 -2.24 1 98.31 144 TYR B CA 1
ATOM 3835 C C . TYR B 1 144 ? 6.113 -9.742 -2.354 1 98.31 144 TYR B C 1
ATOM 3837 O O . TYR B 1 144 ? 6.594 -9.461 -3.453 1 98.31 144 TYR B O 1
ATOM 3845 N N . ASN B 1 145 ? 6.82 -9.688 -1.218 1 98 145 ASN B N 1
ATOM 3846 C CA . ASN B 1 145 ? 8.156 -9.109 -1.129 1 98 145 ASN B CA 1
ATOM 3847 C C . ASN B 1 145 ? 9.211 -10.172 -0.833 1 98 145 ASN B C 1
ATOM 3849 O O . ASN B 1 145 ? 8.883 -11.266 -0.363 1 98 145 ASN B O 1
ATOM 3853 N N . ARG B 1 146 ? 10.375 -9.875 -1.187 1 96.44 146 ARG B N 1
ATOM 3854 C CA . ARG B 1 146 ? 11.555 -10.672 -0.854 1 96.44 146 ARG B CA 1
ATOM 3855 C C . ARG B 1 146 ? 12.672 -9.789 -0.306 1 96.44 146 ARG B C 1
ATOM 3857 O O . ARG B 1 146 ? 12.602 -8.562 -0.378 1 96.44 146 ARG B O 1
ATOM 3864 N N . TYR B 1 147 ? 13.672 -10.445 0.337 1 96.5 147 TYR B N 1
ATOM 3865 C CA . TYR B 1 147 ? 14.914 -9.773 0.688 1 96.5 147 TYR B CA 1
ATOM 3866 C C . TYR B 1 147 ? 16.109 -10.438 0.004 1 96.5 147 TYR B C 1
ATOM 3868 O O . TYR B 1 147 ? 16.703 -11.375 0.549 1 96.5 147 TYR B O 1
ATOM 3876 N N . ARG B 1 148 ? 16.328 -9.898 -1.121 1 93.25 148 ARG B N 1
ATOM 3877 C CA . ARG B 1 148 ? 17.469 -10.281 -1.954 1 93.25 148 ARG B CA 1
ATOM 3878 C C . ARG B 1 148 ? 18.234 -9.047 -2.42 1 93.25 148 ARG B C 1
ATOM 3880 O O . ARG B 1 148 ? 18.25 -8.727 -3.609 1 93.25 148 ARG B O 1
ATOM 3887 N N . PRO B 1 149 ? 18.984 -8.469 -1.508 1 91.25 149 PRO B N 1
ATOM 3888 C CA . PRO B 1 149 ? 19.562 -7.164 -1.811 1 91.25 149 PRO B CA 1
ATOM 3889 C C . PRO B 1 149 ? 20.688 -7.25 -2.836 1 91.25 149 PRO B C 1
ATOM 3891 O O . PRO B 1 149 ? 21 -6.262 -3.51 1 91.25 149 PRO B O 1
ATOM 3894 N N . GLU B 1 150 ? 21.297 -8.43 -2.939 1 87.25 150 GLU B N 1
ATOM 3895 C CA . GLU B 1 150 ? 22.406 -8.586 -3.869 1 87.25 150 GLU B CA 1
ATOM 3896 C C . GLU B 1 150 ? 22 -9.383 -5.102 1 87.25 150 GLU B C 1
ATOM 3898 O O . GLU B 1 150 ? 21.219 -10.336 -5 1 87.25 150 GLU B O 1
ATOM 3903 N N . VAL B 1 151 ? 22.562 -8.875 -6.227 1 83.25 151 VAL B N 1
ATOM 3904 C CA . VAL B 1 151 ? 22.328 -9.602 -7.473 1 83.25 151 VAL B CA 1
ATOM 3905 C C . VAL B 1 151 ? 23.297 -10.773 -7.578 1 83.25 151 VAL B C 1
ATOM 3907 O O . VAL B 1 151 ? 24.484 -10.625 -7.324 1 83.25 151 VAL B O 1
ATOM 3910 N N . GLN B 1 152 ? 22.953 -11.961 -7.617 1 69.12 152 GLN B N 1
ATOM 3911 C CA . GLN B 1 152 ? 23.828 -13.117 -7.746 1 69.12 152 GLN B CA 1
ATOM 3912 C C . GLN B 1 152 ? 24.453 -13.18 -9.141 1 69.12 152 GLN B C 1
ATOM 3914 O O . GLN B 1 152 ? 23.812 -12.852 -10.133 1 69.12 152 GLN B O 1
ATOM 3919 N N . GLU B 1 153 ? 25.969 -13.258 -9.141 1 56.94 153 GLU B N 1
ATOM 3920 C CA . GLU B 1 153 ? 26.781 -13.289 -10.344 1 56.94 153 GLU B CA 1
ATOM 3921 C C . GLU B 1 153 ? 26.266 -14.328 -11.336 1 56.94 153 GLU B C 1
ATOM 3923 O O . GLU B 1 153 ? 26.328 -14.125 -12.555 1 56.94 153 GLU B O 1
ATOM 3928 N N . ARG B 1 154 ? 26.281 -15.68 -10.898 1 50.97 154 ARG B N 1
ATOM 3929 C CA . ARG B 1 154 ? 26.094 -16.688 -11.93 1 50.97 154 ARG B CA 1
ATOM 3930 C C . ARG B 1 154 ? 25.125 -16.219 -13 1 50.97 154 ARG B C 1
ATOM 3932 O O . ARG B 1 154 ? 25.531 -15.695 -14.039 1 50.97 154 ARG B O 1
ATOM 3939 N N . TRP B 1 155 ? 23.922 -17.125 -13.172 1 45.22 155 TRP B N 1
ATOM 3940 C CA . TRP B 1 155 ? 22.844 -16.922 -14.133 1 45.22 155 TRP B CA 1
ATOM 3941 C C . TRP B 1 155 ? 22.219 -15.547 -13.977 1 45.22 155 TRP B C 1
ATOM 3943 O O . TRP B 1 155 ? 21.797 -15.172 -12.883 1 45.22 155 TRP B O 1
ATOM 3953 N N . ARG B 1 156 ? 22.938 -14.43 -13.859 1 46.78 156 ARG B N 1
ATOM 3954 C CA . ARG B 1 156 ? 22.625 -13 -13.852 1 46.78 156 ARG B CA 1
ATOM 3955 C C . ARG B 1 156 ? 21.141 -12.766 -14.062 1 46.78 156 ARG B C 1
ATOM 3957 O O . ARG B 1 156 ? 20.531 -13.352 -14.961 1 46.78 156 ARG B O 1
ATOM 3964 N N . GLU B 1 157 ? 20.375 -12.539 -12.867 1 54.25 157 GLU B N 1
ATOM 3965 C CA . GLU B 1 157 ? 19.016 -12.094 -13.117 1 54.25 157 GLU B CA 1
ATOM 3966 C C . GLU B 1 157 ? 18.891 -11.438 -14.492 1 54.25 157 GLU B C 1
ATOM 3968 O O . GLU B 1 157 ? 19.156 -10.242 -14.641 1 54.25 157 GLU B O 1
ATOM 3973 N N . LYS B 1 158 ? 19.766 -12.125 -15.383 1 52.94 158 LYS B N 1
ATOM 3974 C CA . LYS B 1 158 ? 19.922 -11.789 -16.797 1 52.94 158 LYS B CA 1
ATOM 3975 C C . LYS B 1 158 ? 18.594 -11.352 -17.406 1 52.94 158 LYS B C 1
ATOM 3977 O O . LYS B 1 158 ? 17.531 -11.797 -16.984 1 52.94 158 LYS B O 1
ATOM 3982 N N . GLU B 1 159 ? 18.828 -10.406 -18.172 1 58.47 159 GLU B N 1
ATOM 3983 C CA . GLU B 1 159 ? 17.844 -9.922 -19.125 1 58.47 159 GLU B CA 1
ATOM 3984 C C . GLU B 1 159 ? 17.344 -11.055 -20.016 1 58.47 159 GLU B C 1
ATOM 3986 O O . GLU B 1 159 ? 18.125 -11.836 -20.547 1 58.47 159 GLU B O 1
ATOM 3991 N N . GLY B 1 160 ? 16.25 -11.789 -19.641 1 62.12 160 GLY B N 1
ATOM 3992 C CA . GLY B 1 160 ? 15.555 -12.703 -20.531 1 62.12 160 GLY B CA 1
ATOM 3993 C C . GLY B 1 160 ? 14.086 -12.352 -20.719 1 62.12 160 GLY B C 1
ATOM 3994 O O . GLY B 1 160 ? 13.609 -11.359 -20.156 1 62.12 160 GLY B O 1
ATOM 3995 N N . ILE B 1 161 ? 13.609 -13.109 -21.578 1 69.94 161 ILE B N 1
ATOM 3996 C CA . ILE B 1 161 ? 12.195 -12.898 -21.859 1 69.94 161 ILE B CA 1
ATOM 3997 C C . ILE B 1 161 ? 11.352 -13.344 -20.672 1 69.94 161 ILE B C 1
ATOM 3999 O O . ILE B 1 161 ? 11.617 -14.383 -20.078 1 69.94 161 ILE B O 1
ATOM 4003 N N . ALA B 1 162 ? 10.445 -12.547 -20.188 1 78.5 162 ALA B N 1
ATOM 4004 C CA . ALA B 1 162 ? 9.477 -12.836 -19.141 1 78.5 162 ALA B CA 1
ATOM 4005 C C . ALA B 1 162 ? 10.172 -13.125 -17.812 1 78.5 162 ALA B C 1
ATOM 4007 O O . ALA B 1 162 ? 9.859 -14.109 -17.141 1 78.5 162 ALA B O 1
ATOM 4008 N N . THR B 1 163 ? 11.188 -12.414 -17.516 1 81.75 163 THR B N 1
ATOM 4009 C CA . THR B 1 163 ? 11.922 -12.539 -16.25 1 81.75 163 THR B CA 1
ATOM 4010 C C . THR B 1 163 ? 11.594 -11.375 -15.32 1 81.75 163 THR B C 1
ATOM 4012 O O . THR B 1 163 ? 10.883 -10.445 -15.703 1 81.75 163 THR B O 1
ATOM 4015 N N . GLY B 1 164 ? 12.109 -11.531 -14.078 1 90.5 164 GLY B N 1
ATOM 4016 C CA . GLY B 1 164 ? 11.906 -10.477 -13.094 1 90.5 164 GLY B CA 1
ATOM 4017 C C . GLY B 1 164 ? 10.766 -10.773 -12.133 1 90.5 164 GLY B C 1
ATOM 4018 O O . GLY B 1 164 ? 9.961 -11.672 -12.375 1 90.5 164 GLY B O 1
ATOM 4019 N N . THR B 1 165 ? 10.734 -9.953 -11.18 1 93.75 165 THR B N 1
ATOM 4020 C CA . THR B 1 165 ? 9.82 -10.203 -10.07 1 93.75 165 THR B CA 1
ATOM 4021 C C . THR B 1 165 ? 8.367 -10.047 -10.523 1 93.75 165 THR B C 1
ATOM 4023 O O . THR B 1 165 ? 7.473 -10.695 -9.977 1 93.75 165 THR B O 1
ATOM 4026 N N . LEU B 1 166 ? 8.102 -9.234 -11.531 1 96.19 166 LEU B N 1
ATOM 4027 C CA . LEU B 1 166 ? 6.73 -9.062 -11.992 1 96.19 166 LEU B CA 1
ATOM 4028 C C . LEU B 1 166 ? 6.195 -10.352 -12.602 1 96.19 166 LEU B C 1
ATOM 4030 O O . LEU B 1 166 ? 5.078 -10.773 -12.305 1 96.19 166 LEU B O 1
ATOM 4034 N N . TYR B 1 167 ? 6.973 -11.055 -13.391 1 94.31 167 TYR B N 1
ATOM 4035 C CA . TYR B 1 167 ? 6.574 -12.328 -13.969 1 94.31 167 TYR B CA 1
ATOM 4036 C C . TYR B 1 167 ? 6.617 -13.445 -12.93 1 94.31 167 TYR B C 1
ATOM 4038 O O . TYR B 1 167 ? 5.789 -14.352 -12.953 1 94.31 167 TYR B O 1
ATOM 4046 N N . ASP B 1 168 ? 7.523 -13.32 -12.031 1 93.12 168 ASP B N 1
ATOM 4047 C CA . ASP B 1 168 ? 7.734 -14.391 -11.055 1 93.12 168 ASP B CA 1
ATOM 4048 C C . ASP B 1 168 ? 6.734 -14.289 -9.906 1 93.12 168 ASP B C 1
ATOM 4050 O O . ASP B 1 168 ? 5.855 -15.141 -9.766 1 93.12 168 ASP B O 1
ATOM 4054 N N . LEU B 1 169 ? 6.836 -13.219 -9.148 1 96.5 169 LEU B N 1
ATOM 4055 C CA . LEU B 1 169 ? 5.973 -13.031 -7.988 1 96.5 169 LEU B CA 1
ATOM 4056 C C . LEU B 1 169 ? 4.668 -12.352 -8.391 1 96.5 169 LEU B C 1
ATOM 4058 O O . LEU B 1 169 ? 3.592 -12.734 -7.914 1 96.5 169 LEU B O 1
ATOM 4062 N N . GLY B 1 170 ? 4.781 -11.398 -9.266 1 97.94 170 GLY B N 1
ATOM 4063 C CA . GLY B 1 170 ? 3.613 -10.641 -9.695 1 97.94 170 GLY B CA 1
ATOM 4064 C C . GLY B 1 170 ? 2.555 -11.508 -10.352 1 97.94 170 GLY B C 1
ATOM 4065 O O . GLY B 1 170 ? 1.357 -11.297 -10.148 1 97.94 170 GLY B O 1
ATOM 4066 N N . SER B 1 171 ? 2.969 -12.484 -11.102 1 97.94 171 SER B N 1
ATOM 4067 C CA . SER B 1 171 ? 2.018 -13.336 -11.805 1 97.94 171 SER B CA 1
ATOM 4068 C C . SER B 1 171 ? 1.093 -14.055 -10.828 1 97.94 171 SER B C 1
ATOM 4070 O O . SER B 1 171 ? -0.089 -14.258 -11.117 1 97.94 171 SER B O 1
ATOM 4072 N N . HIS B 1 172 ? 1.618 -14.406 -9.633 1 98.31 172 HIS B N 1
ATOM 4073 C CA . HIS B 1 172 ? 0.808 -15.094 -8.641 1 98.31 172 HIS B CA 1
ATOM 4074 C C . HIS B 1 172 ? -0.292 -14.188 -8.094 1 98.31 172 HIS B C 1
ATOM 4076 O O . HIS B 1 172 ? -1.461 -14.578 -8.055 1 98.31 172 HIS B O 1
ATOM 4082 N N . ILE B 1 173 ? 0.092 -12.977 -7.723 1 98.62 173 ILE B N 1
ATOM 4083 C CA . ILE B 1 173 ? -0.899 -12.148 -7.051 1 98.62 173 ILE B CA 1
ATOM 4084 C C . ILE B 1 173 ? -1.811 -11.492 -8.086 1 98.62 173 ILE B C 1
ATOM 4086 O O . ILE B 1 173 ? -2.979 -11.211 -7.805 1 98.62 173 ILE B O 1
ATOM 4090 N N . ILE B 1 174 ? -1.338 -11.328 -9.312 1 98.88 174 ILE B N 1
ATOM 4091 C CA . ILE B 1 174 ? -2.229 -10.922 -10.391 1 98.88 174 ILE B CA 1
ATOM 4092 C C . ILE B 1 174 ? -3.273 -12.008 -10.641 1 98.88 174 ILE B C 1
ATOM 4094 O O . ILE B 1 174 ? -4.469 -11.719 -10.719 1 98.88 174 ILE B O 1
ATOM 4098 N N . ASP B 1 175 ? -2.857 -13.242 -10.734 1 98.81 175 ASP B N 1
ATOM 4099 C CA . ASP B 1 175 ? -3.771 -14.352 -10.961 1 98.81 175 ASP B CA 1
ATOM 4100 C C . ASP B 1 175 ? -4.832 -14.422 -9.859 1 98.81 175 ASP B C 1
ATOM 4102 O O . ASP B 1 175 ? -6.023 -14.547 -10.148 1 98.81 175 ASP B O 1
ATOM 4106 N N . GLN B 1 176 ? -4.387 -14.375 -8.617 1 98.88 176 GLN B N 1
ATOM 4107 C CA . GLN B 1 176 ? -5.316 -14.414 -7.492 1 98.88 176 GLN B CA 1
ATOM 4108 C C . GLN B 1 176 ? -6.32 -13.266 -7.57 1 98.88 176 GLN B C 1
ATOM 4110 O O . GLN B 1 176 ? -7.516 -13.461 -7.336 1 98.88 176 GLN B O 1
ATOM 4115 N N . THR B 1 177 ? -5.852 -12.109 -7.922 1 98.94 177 THR B N 1
ATOM 4116 C CA . THR B 1 177 ? -6.719 -10.938 -8.016 1 98.94 177 THR B CA 1
ATOM 4117 C C . THR B 1 177 ? -7.754 -11.125 -9.125 1 98.94 177 THR B C 1
ATOM 4119 O O . THR B 1 177 ? -8.938 -10.859 -8.914 1 98.94 177 THR B O 1
ATOM 4122 N N . LEU B 1 178 ? -7.305 -11.602 -10.289 1 98.81 178 LEU B N 1
ATOM 4123 C CA . LEU B 1 178 ? -8.211 -11.844 -11.406 1 98.81 178 LEU B CA 1
ATOM 4124 C C . LEU B 1 178 ? -9.219 -12.938 -11.055 1 98.81 178 LEU B C 1
ATOM 4126 O O . LEU B 1 178 ? -10.375 -12.883 -11.492 1 98.81 178 LEU B O 1
ATOM 4130 N N . HIS B 1 179 ? -8.766 -13.914 -10.32 1 98.75 179 HIS B N 1
ATOM 4131 C CA . HIS B 1 179 ? -9.648 -15 -9.906 1 98.75 179 HIS B CA 1
ATOM 4132 C C . HIS B 1 179 ? -10.773 -14.484 -9.016 1 98.75 179 HIS B C 1
ATOM 4134 O O . HIS B 1 179 ? -11.898 -14.992 -9.078 1 98.75 179 HIS B O 1
ATOM 4140 N N . LEU B 1 180 ? -10.477 -13.516 -8.203 1 98.56 180 LEU B N 1
ATOM 4141 C CA . LEU B 1 180 ? -11.461 -12.969 -7.277 1 98.56 180 LEU B CA 1
ATOM 4142 C C . LEU B 1 180 ? -12.383 -11.984 -7.984 1 98.56 180 LEU B C 1
ATOM 4144 O O . LEU B 1 180 ? -13.586 -11.953 -7.723 1 98.56 180 LEU B O 1
ATOM 4148 N N . PHE B 1 181 ? -11.82 -11.117 -8.906 1 98.31 181 PHE B N 1
ATOM 4149 C CA . PHE B 1 181 ? -12.578 -9.93 -9.289 1 98.31 181 PHE B CA 1
ATOM 4150 C C . PHE B 1 181 ? -12.734 -9.852 -10.797 1 98.31 181 PHE B C 1
ATOM 415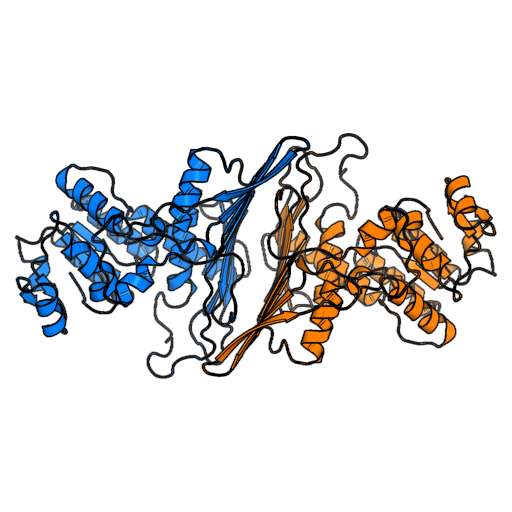2 O O . PHE B 1 181 ? -13.43 -8.969 -11.312 1 98.31 181 PHE B O 1
ATOM 4159 N N . GLY B 1 182 ? -12.109 -10.758 -11.57 1 98.25 182 GLY B N 1
ATOM 4160 C CA . GLY B 1 182 ? -12.125 -10.68 -13.016 1 98.25 182 GLY B CA 1
ATOM 4161 C C . GLY B 1 182 ? -11.18 -9.633 -13.57 1 98.25 182 GLY B C 1
ATOM 4162 O O . GLY B 1 182 ? -10.297 -9.148 -12.859 1 98.25 182 GLY B O 1
ATOM 4163 N N . MET B 1 183 ? -11.328 -9.352 -14.875 1 98.56 183 MET B N 1
ATOM 4164 C CA . MET B 1 183 ? -10.469 -8.367 -15.539 1 98.56 183 MET B CA 1
ATOM 4165 C C . MET B 1 183 ? -10.812 -6.957 -15.086 1 98.56 183 MET B C 1
ATOM 4167 O O . MET B 1 183 ? -11.984 -6.602 -14.969 1 98.56 183 MET B O 1
ATOM 4171 N N . PRO B 1 184 ? -9.859 -6.137 -14.758 1 98.69 184 PRO B N 1
ATOM 4172 C CA . PRO B 1 184 ? -10.109 -4.73 -14.43 1 98.69 184 PRO B CA 1
ATOM 4173 C C . PRO B 1 184 ? -10.391 -3.877 -15.664 1 98.69 184 PRO B C 1
ATOM 4175 O O . PRO B 1 184 ? -10.211 -4.344 -16.797 1 98.69 184 PRO B O 1
ATOM 4178 N N . LYS B 1 185 ? -10.797 -2.658 -15.375 1 98.38 185 LYS B N 1
ATOM 4179 C CA . LYS B 1 185 ? -11.031 -1.701 -16.453 1 98.38 185 LYS B CA 1
ATOM 4180 C C . LYS B 1 185 ? -9.711 -1.129 -16.969 1 98.38 185 LYS B C 1
ATOM 4182 O O . LYS B 1 185 ? -9.594 -0.804 -18.156 1 98.38 185 LYS B O 1
ATOM 4187 N N . ALA B 1 186 ? -8.758 -0.975 -16.078 1 98.81 186 ALA B N 1
ATOM 4188 C CA . ALA B 1 186 ? -7.504 -0.327 -16.453 1 98.81 186 ALA B CA 1
ATOM 4189 C C . ALA B 1 186 ? -6.383 -0.693 -15.484 1 98.81 186 ALA B C 1
ATOM 4191 O O . ALA B 1 186 ? -6.645 -1.188 -14.383 1 98.81 186 ALA B O 1
ATOM 4192 N N . VAL B 1 187 ? -5.145 -0.462 -15.969 1 98.88 187 VAL B N 1
ATOM 4193 C CA . VAL B 1 187 ? -3.936 -0.75 -15.203 1 98.88 187 VAL B CA 1
ATOM 4194 C C . VAL B 1 187 ? -3.053 0.495 -15.148 1 98.88 187 VAL B C 1
ATOM 4196 O O . VAL B 1 187 ? -2.789 1.124 -16.172 1 98.88 187 VAL B O 1
ATOM 4199 N N . THR B 1 188 ? -2.68 0.951 -13.961 1 98.94 188 THR B N 1
ATOM 4200 C CA . THR B 1 188 ? -1.613 1.919 -13.727 1 98.94 188 THR B CA 1
ATOM 4201 C C . THR B 1 188 ? -0.481 1.292 -12.922 1 98.94 188 THR B C 1
ATOM 4203 O O . THR B 1 188 ? -0.72 0.68 -11.883 1 98.94 188 THR B O 1
ATOM 4206 N N . ALA B 1 189 ? 0.77 1.43 -13.445 1 98.81 189 ALA B N 1
ATOM 4207 C CA . ALA B 1 189 ? 1.82 0.678 -12.758 1 98.81 189 ALA B CA 1
ATOM 4208 C C . ALA B 1 189 ? 3.143 1.438 -12.781 1 98.81 189 ALA B C 1
ATOM 4210 O O . ALA B 1 189 ? 3.346 2.318 -13.625 1 98.81 189 ALA B O 1
ATOM 4211 N N . ASN B 1 190 ? 3.904 1.264 -11.797 1 98.62 190 ASN B N 1
ATOM 4212 C CA . ASN B 1 190 ? 5.328 1.574 -11.75 1 98.62 190 ASN B CA 1
ATOM 4213 C C . ASN B 1 190 ? 6.172 0.314 -11.57 1 98.62 190 ASN B C 1
ATOM 4215 O O . ASN B 1 190 ? 6.062 -0.375 -10.555 1 98.62 190 ASN B O 1
ATOM 4219 N N . VAL B 1 191 ? 6.902 -0.059 -12.594 1 97.81 191 VAL B N 1
ATOM 4220 C CA . VAL B 1 191 ? 7.773 -1.229 -12.641 1 97.81 191 VAL B CA 1
ATOM 4221 C C . VAL B 1 191 ? 9.219 -0.789 -12.859 1 97.81 191 VAL B C 1
ATOM 4223 O O . VAL B 1 191 ? 9.508 -0.009 -13.773 1 97.81 191 VAL B O 1
ATOM 4226 N N . MET B 1 192 ? 10.164 -1.293 -11.953 1 96.38 192 MET B N 1
ATOM 4227 C CA . MET B 1 192 ? 11.523 -0.769 -12.109 1 96.38 192 MET B CA 1
ATOM 4228 C C . MET B 1 192 ? 12.547 -1.718 -11.492 1 96.38 192 MET B C 1
ATOM 4230 O O . MET B 1 192 ? 12.188 -2.779 -10.984 1 96.38 192 MET B O 1
ATOM 4234 N N . VAL B 1 193 ? 13.805 -1.347 -11.695 1 94.44 193 VAL B N 1
ATOM 4235 C CA . VAL B 1 193 ? 14.953 -1.991 -11.055 1 94.44 193 VAL B CA 1
ATOM 4236 C C . VAL B 1 193 ? 15.461 -1.125 -9.906 1 94.44 193 VAL B C 1
ATOM 4238 O O . VAL B 1 193 ? 15.875 0.015 -10.117 1 94.44 193 VAL B O 1
ATOM 4241 N N . GLN B 1 194 ? 15.422 -1.666 -8.672 1 94.38 194 GLN B N 1
ATOM 4242 C CA . GLN B 1 194 ? 15.875 -0.91 -7.512 1 94.38 194 GLN B CA 1
ATOM 4243 C C . GLN B 1 194 ? 17.266 -1.352 -7.082 1 94.38 194 GLN B C 1
ATOM 4245 O O . GLN B 1 194 ? 18.047 -0.551 -6.559 1 94.38 194 GLN B O 1
ATOM 4250 N N . ARG B 1 195 ? 17.594 -2.648 -7.223 1 93.62 195 ARG B N 1
ATOM 4251 C CA . ARG B 1 195 ? 18.891 -3.168 -6.797 1 93.62 195 ARG B CA 1
ATOM 4252 C C . ARG B 1 195 ? 20.016 -2.609 -7.664 1 93.62 195 ARG B C 1
ATOM 4254 O O . ARG B 1 195 ? 19.859 -2.469 -8.883 1 93.62 195 ARG B O 1
ATOM 4261 N N . HIS B 1 196 ? 21.078 -2.484 -7.008 1 88.06 196 HIS B N 1
ATOM 4262 C CA . HIS B 1 196 ? 22.25 -2.047 -7.758 1 88.06 196 HIS B CA 1
ATOM 4263 C C . HIS B 1 196 ? 22.703 -3.115 -8.75 1 88.06 196 HIS B C 1
ATOM 4265 O O . HIS B 1 196 ? 22.812 -4.293 -8.391 1 88.06 196 HIS B O 1
ATOM 4271 N N . ASN B 1 197 ? 22.922 -2.748 -9.977 1 82.19 197 ASN B N 1
ATOM 4272 C CA . ASN B 1 197 ? 23.484 -3.594 -11.023 1 82.19 197 ASN B CA 1
ATOM 4273 C C . ASN B 1 197 ? 22.5 -4.66 -11.484 1 82.19 197 ASN B C 1
ATOM 4275 O O . ASN B 1 197 ? 22.891 -5.668 -12.07 1 82.19 197 ASN B O 1
ATOM 4279 N N . ALA B 1 198 ? 21.266 -4.438 -11.102 1 83.19 198 ALA B N 1
ATOM 4280 C CA . ALA B 1 198 ? 20.266 -5.383 -11.586 1 83.19 198 ALA B CA 1
ATOM 4281 C C . ALA B 1 198 ? 19.797 -5.02 -12.992 1 83.19 198 ALA B C 1
ATOM 4283 O O . ALA B 1 198 ? 19.766 -3.842 -13.352 1 83.19 198 ALA B O 1
ATOM 4284 N N . GLU B 1 199 ? 19.5 -6.059 -13.703 1 84.12 199 GLU B N 1
ATOM 4285 C CA . GLU B 1 199 ? 19 -5.84 -15.062 1 84.12 199 GLU B CA 1
ATOM 4286 C C . GLU B 1 199 ? 17.531 -6.203 -15.188 1 84.12 199 GLU B C 1
ATOM 4288 O O . GLU B 1 199 ? 16.828 -5.711 -16.078 1 84.12 199 GLU B O 1
ATOM 4293 N N . ALA B 1 200 ? 17.078 -7.02 -14.312 1 88.56 200 ALA B N 1
ATOM 4294 C CA . ALA B 1 200 ? 15.695 -7.469 -14.352 1 88.56 200 ALA B CA 1
ATOM 4295 C C . ALA B 1 200 ? 14.836 -6.703 -13.344 1 88.56 200 ALA B C 1
ATOM 4297 O O . ALA B 1 200 ? 15.312 -6.348 -12.258 1 88.56 200 ALA B O 1
ATOM 4298 N N . VAL B 1 201 ? 13.594 -6.566 -13.719 1 93.62 201 VAL B N 1
ATOM 4299 C CA . VAL B 1 201 ? 12.617 -5.898 -12.852 1 93.62 201 VAL B CA 1
ATOM 4300 C C . VAL B 1 201 ? 12.633 -6.543 -11.469 1 93.62 201 VAL B C 1
ATOM 4302 O O . VAL B 1 201 ? 12.562 -7.766 -11.352 1 93.62 201 VAL B O 1
ATOM 4305 N N . ASP B 1 202 ? 12.82 -5.684 -10.43 1 96 202 ASP B N 1
ATOM 4306 C CA . ASP B 1 202 ? 12.844 -6.238 -9.078 1 96 202 ASP B CA 1
ATOM 4307 C C . ASP B 1 202 ? 11.938 -5.441 -8.141 1 96 202 ASP B C 1
ATOM 4309 O O . ASP B 1 202 ? 12.023 -5.578 -6.922 1 96 202 ASP B O 1
ATOM 4313 N N . TYR B 1 203 ? 11.141 -4.59 -8.75 1 97.69 203 TYR B N 1
ATOM 4314 C CA . TYR B 1 203 ? 10.125 -3.816 -8.047 1 97.69 203 TYR B CA 1
ATOM 4315 C C . TYR B 1 203 ? 8.906 -3.582 -8.93 1 97.69 203 TYR B C 1
ATOM 4317 O O . TYR B 1 203 ? 9.047 -3.256 -10.117 1 97.69 203 TYR B O 1
ATOM 4325 N N . PHE B 1 204 ? 7.707 -3.758 -8.336 1 98.56 204 PHE B N 1
ATOM 4326 C CA . PHE B 1 204 ? 6.5 -3.352 -9.055 1 98.56 204 PHE B CA 1
ATOM 4327 C C . PHE B 1 204 ? 5.441 -2.84 -8.086 1 98.56 204 PHE B C 1
ATOM 4329 O O . PHE B 1 204 ? 5.355 -3.309 -6.949 1 98.56 204 PHE B O 1
ATOM 4336 N N . HIS B 1 205 ? 4.742 -1.892 -8.438 1 98.88 205 HIS B N 1
ATOM 4337 C CA . HIS B 1 205 ? 3.547 -1.35 -7.801 1 98.88 205 HIS B CA 1
ATOM 4338 C C . HIS B 1 205 ? 2.443 -1.106 -8.82 1 98.88 205 HIS B C 1
ATOM 4340 O O . HIS B 1 205 ? 2.584 -0.257 -9.703 1 98.88 205 HIS B O 1
ATOM 4346 N N . ILE B 1 206 ? 1.363 -1.905 -8.695 1 98.88 206 ILE B N 1
ATOM 4347 C CA . ILE B 1 206 ? 0.333 -1.938 -9.727 1 98.88 206 ILE B CA 1
ATOM 4348 C C . ILE B 1 206 ? -1.021 -1.582 -9.117 1 98.88 206 ILE B C 1
ATOM 4350 O O . ILE B 1 206 ? -1.386 -2.098 -8.062 1 98.88 206 ILE B O 1
ATOM 4354 N N . MET B 1 207 ? -1.722 -0.686 -9.727 1 98.88 207 MET B N 1
ATOM 4355 C CA . MET B 1 207 ? -3.109 -0.374 -9.406 1 98.88 207 MET B CA 1
ATOM 4356 C C . MET B 1 207 ? -4.055 -0.91 -10.477 1 98.88 207 MET B C 1
ATOM 4358 O O . MET B 1 207 ? -3.926 -0.567 -11.648 1 98.88 207 MET B O 1
ATOM 4362 N N . LEU B 1 208 ? -4.914 -1.787 -10.094 1 98.94 208 LEU B N 1
ATOM 4363 C CA . LEU B 1 208 ? -5.969 -2.289 -10.969 1 98.94 208 LEU B CA 1
ATOM 4364 C C . LEU B 1 208 ? -7.297 -1.607 -10.672 1 98.94 208 LEU B C 1
ATOM 4366 O O . LEU B 1 208 ? -7.773 -1.641 -9.531 1 98.94 208 LEU B O 1
ATOM 4370 N N . ASP B 1 209 ? -7.914 -1.059 -11.703 1 98.69 209 ASP B N 1
ATOM 4371 C CA . ASP B 1 209 ? -9.125 -0.254 -11.562 1 98.69 209 ASP B CA 1
ATOM 4372 C C . ASP B 1 209 ? -10.375 -1.094 -11.812 1 98.69 209 ASP B C 1
ATOM 4374 O O . ASP B 1 209 ? -10.648 -1.481 -12.953 1 98.69 209 ASP B O 1
ATOM 4378 N N . TYR B 1 210 ? -11.125 -1.351 -10.797 1 98.31 210 TYR B N 1
ATOM 4379 C CA . TYR B 1 210 ? -12.391 -2.061 -10.914 1 98.31 210 TYR B CA 1
ATOM 4380 C C . TYR B 1 210 ? -13.562 -1.128 -10.633 1 98.31 210 TYR B C 1
ATOM 4382 O O . TYR B 1 210 ? -14.648 -1.579 -10.258 1 98.31 210 TYR B O 1
ATOM 4390 N N . GLY B 1 211 ? -13.391 0.17 -10.75 1 96.44 211 GLY B N 1
ATOM 4391 C CA . GLY B 1 211 ? -14.367 1.161 -10.328 1 96.44 211 GLY B CA 1
ATOM 4392 C C . GLY B 1 211 ? -14.211 1.565 -8.875 1 96.44 211 GLY B C 1
ATOM 4393 O O . GLY B 1 211 ? -13.148 2.057 -8.469 1 96.44 211 GLY B O 1
ATOM 4394 N N . LYS B 1 212 ? -15.172 1.296 -8.047 1 95.12 212 LYS B N 1
ATOM 4395 C CA . LYS B 1 212 ? -15.047 1.611 -6.629 1 95.12 212 LYS B CA 1
ATOM 4396 C C . LYS B 1 212 ? -13.992 0.737 -5.957 1 95.12 212 LYS B C 1
ATOM 4398 O O . LYS B 1 212 ? -13.242 1.209 -5.102 1 95.12 212 LYS B O 1
ATOM 4403 N N . LEU B 1 2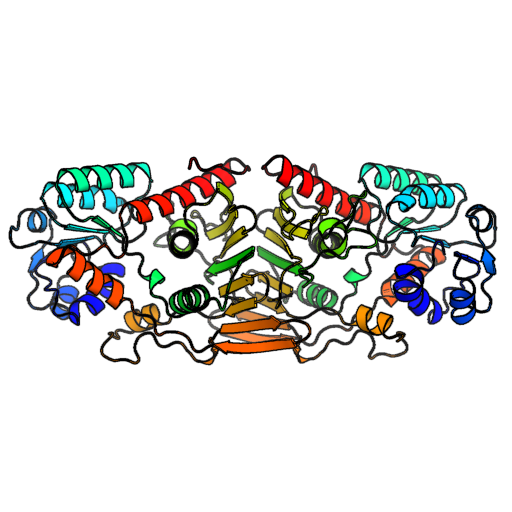13 ? -13.992 -0.479 -6.363 1 98.38 213 LEU B N 1
ATOM 4404 C CA . LEU B 1 213 ? -12.953 -1.379 -5.875 1 98.38 213 LEU B CA 1
ATOM 4405 C C . LEU B 1 213 ? -11.609 -1.064 -6.527 1 98.38 213 LEU B C 1
ATOM 4407 O O . LEU B 1 213 ? -11.516 -0.998 -7.754 1 98.38 213 LEU B O 1
ATOM 4411 N N . GLN B 1 214 ? -10.656 -0.816 -5.715 1 98.69 214 GLN B N 1
ATOM 4412 C CA . GLN B 1 214 ? -9.281 -0.642 -6.172 1 98.69 214 GLN B CA 1
ATOM 4413 C C . GLN B 1 214 ? -8.383 -1.767 -5.66 1 98.69 214 GLN B C 1
ATOM 4415 O O . GLN B 1 214 ? -8.305 -2.004 -4.453 1 98.69 214 GLN B O 1
ATOM 4420 N N . ALA B 1 215 ? -7.742 -2.484 -6.574 1 98.88 215 ALA B N 1
ATOM 4421 C CA . ALA B 1 215 ? -6.766 -3.502 -6.188 1 98.88 215 ALA B CA 1
ATOM 4422 C C . ALA B 1 215 ? -5.34 -2.998 -6.383 1 98.88 215 ALA B C 1
ATOM 4424 O O . ALA B 1 215 ? -4.98 -2.539 -7.469 1 98.88 215 ALA B O 1
ATOM 4425 N N . ILE B 1 216 ? -4.574 -3.031 -5.34 1 98.88 216 ILE B N 1
ATOM 4426 C CA . ILE B 1 216 ? -3.186 -2.584 -5.344 1 98.88 216 ILE B CA 1
ATOM 4427 C C . ILE B 1 216 ? -2.258 -3.777 -5.129 1 98.88 216 ILE B C 1
ATOM 4429 O O . ILE B 1 216 ? -2.357 -4.477 -4.117 1 98.88 216 ILE B O 1
ATOM 4433 N N . LEU B 1 217 ? -1.388 -4.039 -6.047 1 98.94 217 LEU B N 1
ATOM 4434 C CA . LEU B 1 217 ? -0.43 -5.141 -6 1 98.94 217 LEU B CA 1
ATOM 4435 C C . LEU B 1 217 ? 0.998 -4.613 -5.906 1 98.94 217 LEU B C 1
ATOM 4437 O O . LEU B 1 217 ? 1.431 -3.82 -6.746 1 98.94 217 LEU B O 1
ATOM 4441 N N . HIS B 1 218 ? 1.684 -5.102 -4.898 1 98.75 218 HIS B N 1
ATOM 4442 C CA . HIS B 1 218 ? 3.004 -4.551 -4.613 1 98.75 218 HIS B CA 1
ATOM 4443 C C . HIS B 1 218 ? 4.035 -5.66 -4.418 1 98.75 218 HIS B C 1
ATOM 4445 O O . HIS B 1 218 ? 3.734 -6.691 -3.818 1 98.75 218 HIS B O 1
ATOM 4451 N N . GLY B 1 219 ? 5.238 -5.449 -4.949 1 98.25 219 GLY B N 1
ATOM 4452 C CA . GLY B 1 219 ? 6.348 -6.355 -4.707 1 98.25 219 GLY B CA 1
ATOM 4453 C C . GLY B 1 219 ? 7.703 -5.68 -4.777 1 98.25 219 GLY B C 1
ATOM 4454 O O . GLY B 1 219 ? 7.945 -4.848 -5.652 1 98.25 219 GLY B O 1
ATOM 4455 N N . GLY B 1 220 ? 8.547 -5.988 -3.84 1 97.12 220 GLY B N 1
ATOM 4456 C CA . GLY B 1 220 ? 9.922 -5.516 -3.795 1 97.12 220 GLY B CA 1
ATOM 4457 C C . GLY B 1 220 ? 10.922 -6.613 -3.479 1 97.12 220 GLY B C 1
ATOM 4458 O O . GLY B 1 220 ? 10.562 -7.641 -2.9 1 97.12 220 GLY B O 1
ATOM 4459 N N . SER B 1 221 ? 12.219 -6.367 -3.867 1 96.69 221 SER B N 1
ATOM 4460 C CA . SER B 1 221 ? 13.258 -7.375 -3.674 1 96.69 221 SER B CA 1
ATOM 4461 C C . SER B 1 221 ? 14.195 -6.988 -2.537 1 96.69 221 SER B C 1
ATOM 4463 O O . SER B 1 221 ? 15.055 -7.777 -2.139 1 96.69 221 SER B O 1
ATOM 4465 N N . ILE B 1 222 ? 14.07 -5.754 -2.045 1 96.88 222 ILE B N 1
ATOM 4466 C CA . ILE B 1 222 ? 14.906 -5.289 -0.943 1 96.88 222 ILE B CA 1
ATOM 4467 C C . ILE B 1 222 ? 14.031 -4.926 0.252 1 96.88 222 ILE B C 1
ATOM 4469 O O . ILE B 1 222 ? 13.945 -3.754 0.632 1 96.88 222 ILE B O 1
ATOM 4473 N N . VAL B 1 223 ? 13.43 -5.938 0.889 1 98.19 223 VAL B N 1
ATOM 4474 C CA . VAL B 1 223 ? 12.492 -5.742 1.992 1 98.19 223 VAL B CA 1
ATOM 4475 C C . VAL B 1 223 ? 12.898 -6.621 3.174 1 98.19 223 VAL B C 1
ATOM 4477 O O . VAL B 1 223 ? 12.492 -7.785 3.256 1 98.19 223 VAL B O 1
ATOM 4480 N N . PRO B 1 224 ? 13.625 -6.109 4.133 1 98.12 224 PRO B N 1
ATOM 4481 C CA . PRO B 1 224 ? 14.148 -6.906 5.246 1 98.12 224 PRO B CA 1
ATOM 4482 C C . PRO B 1 224 ? 13.047 -7.488 6.125 1 98.12 224 PRO B C 1
ATOM 4484 O O . PRO B 1 224 ? 13.234 -8.531 6.754 1 98.12 224 PRO B O 1
ATOM 4487 N N . ALA B 1 225 ? 11.93 -6.82 6.227 1 98.12 225 ALA B N 1
ATOM 4488 C CA . ALA B 1 225 ? 10.781 -7.324 6.977 1 98.12 225 ALA B CA 1
ATOM 4489 C C . ALA B 1 225 ? 9.477 -7 6.262 1 98.12 225 ALA B C 1
ATOM 4491 O O . ALA B 1 225 ? 9.273 -5.871 5.801 1 98.12 225 ALA B O 1
ATOM 4492 N N . ASN B 1 226 ? 8.609 -7.977 6.25 1 97.62 226 ASN B N 1
ATOM 4493 C CA . ASN B 1 226 ? 7.363 -7.812 5.504 1 97.62 226 ASN B CA 1
ATOM 4494 C C . ASN B 1 226 ? 6.25 -7.258 6.387 1 97.62 226 ASN B C 1
ATOM 4496 O O . ASN B 1 226 ? 6.121 -7.645 7.547 1 97.62 226 ASN B O 1
ATOM 4500 N N . GLY B 1 227 ? 5.473 -6.246 5.844 1 97.81 227 GLY B N 1
ATOM 4501 C CA . GLY B 1 227 ? 4.164 -5.945 6.398 1 97.81 227 GLY B CA 1
ATOM 4502 C C . GLY B 1 227 ? 3.119 -6.996 6.07 1 97.81 227 GLY B C 1
ATOM 4503 O O . GLY B 1 227 ? 3.459 -8.125 5.707 1 97.81 227 GLY B O 1
ATOM 4504 N N . PRO B 1 228 ? 1.834 -6.598 6.199 1 98.38 228 PRO B N 1
ATOM 4505 C CA . PRO B 1 228 ? 0.779 -7.559 5.871 1 98.38 228 PRO B CA 1
ATOM 4506 C C . PRO B 1 228 ? 0.862 -8.055 4.426 1 98.38 228 PRO B C 1
ATOM 4508 O O . PRO B 1 228 ? 1.181 -7.273 3.521 1 98.38 228 PRO B O 1
ATOM 4511 N N . ARG B 1 229 ? 0.593 -9.328 4.312 1 98.44 229 ARG B N 1
ATOM 4512 C CA . ARG B 1 229 ? 0.481 -9.922 2.98 1 98.44 229 ARG B CA 1
ATOM 4513 C C . ARG B 1 229 ? -0.787 -9.445 2.277 1 98.44 229 ARG B C 1
ATOM 4515 O O . ARG B 1 229 ? -0.76 -9.117 1.09 1 98.44 229 ARG B O 1
ATOM 4522 N N . TYR B 1 230 ? -1.875 -9.469 3.031 1 98.75 230 TYR B N 1
ATOM 4523 C CA . TYR B 1 230 ? -3.166 -9.008 2.529 1 98.75 230 TYR B CA 1
ATOM 4524 C C . TYR B 1 230 ? -3.771 -7.961 3.457 1 98.75 230 TYR B C 1
ATOM 4526 O O . TYR B 1 230 ? -3.705 -8.094 4.68 1 98.75 230 TYR B O 1
ATOM 4534 N N . GLN B 1 231 ? -4.262 -6.879 2.955 1 98.88 231 GLN B N 1
ATOM 4535 C CA . GLN B 1 231 ? -5.18 -5.926 3.57 1 98.88 231 GLN B CA 1
ATOM 4536 C C . GLN B 1 231 ? -6.418 -5.715 2.707 1 98.88 231 GLN B C 1
ATOM 4538 O O . GLN B 1 231 ? -6.344 -5.094 1.646 1 98.88 231 GLN B O 1
ATOM 4543 N N . ILE B 1 232 ? -7.5 -6.273 3.188 1 98.94 232 ILE B N 1
ATOM 4544 C CA . ILE B 1 232 ? -8.75 -6.207 2.43 1 98.94 232 ILE B CA 1
ATOM 4545 C C . ILE B 1 232 ? -9.797 -5.438 3.229 1 98.94 232 ILE B C 1
ATOM 4547 O O . ILE B 1 232 ? -10.07 -5.773 4.383 1 98.94 232 ILE B O 1
ATOM 4551 N N . HIS B 1 233 ? -10.328 -4.402 2.615 1 98.81 233 HIS B N 1
ATOM 4552 C CA . HIS B 1 233 ? -11.312 -3.566 3.291 1 98.81 233 HIS B CA 1
ATOM 4553 C C . HIS B 1 233 ? -12.633 -3.539 2.52 1 98.81 233 HIS B C 1
ATOM 4555 O O . HIS B 1 233 ? -12.641 -3.293 1.312 1 98.81 233 HIS B O 1
ATOM 4561 N N . GLY B 1 234 ? -13.672 -3.844 3.162 1 97.62 234 GLY B N 1
ATOM 4562 C CA . GLY B 1 234 ? -15.023 -3.699 2.648 1 97.62 234 GLY B CA 1
ATOM 4563 C C . GLY B 1 234 ? -15.852 -2.699 3.43 1 97.62 234 GLY B C 1
ATOM 4564 O O . GLY B 1 234 ? -15.328 -1.966 4.27 1 97.62 234 GLY B O 1
ATOM 4565 N N . GLN B 1 235 ? -17.094 -2.662 3.141 1 95.69 235 GLN B N 1
ATOM 4566 C CA . GLN B 1 235 ? -18.016 -1.674 3.717 1 95.69 235 GLN B CA 1
ATOM 4567 C C . GLN B 1 235 ? -18.062 -1.792 5.238 1 95.69 235 GLN B C 1
ATOM 4569 O O . GLN B 1 235 ? -18.094 -0.782 5.941 1 95.69 235 GLN B O 1
ATOM 4574 N N . GLN B 1 236 ? -18.031 -3.057 5.727 1 97.12 236 GLN B N 1
ATOM 4575 C CA . GLN B 1 236 ? -18.234 -3.23 7.16 1 97.12 236 GLN B CA 1
ATOM 4576 C C . GLN B 1 236 ? -17.172 -4.156 7.758 1 97.12 236 GLN B C 1
ATOM 4578 O O . GLN B 1 236 ? -17.297 -4.594 8.906 1 97.12 236 GLN B O 1
ATOM 4583 N N . SER B 1 237 ? -16.219 -4.5 6.977 1 98.44 237 SER B N 1
ATOM 4584 C CA . SER B 1 237 ? -15.234 -5.445 7.492 1 98.44 237 SER B CA 1
ATOM 4585 C C . SER B 1 237 ? -13.867 -5.23 6.855 1 98.44 237 SER B C 1
ATOM 4587 O O . SER B 1 237 ? -13.766 -4.672 5.762 1 98.44 237 SER B O 1
ATOM 4589 N N . SER B 1 238 ? -12.867 -5.496 7.582 1 98.88 238 SER B N 1
ATOM 4590 C CA . SER B 1 238 ? -11.492 -5.582 7.102 1 98.88 238 SER B CA 1
ATOM 4591 C C . SER B 1 238 ? -10.859 -6.918 7.465 1 98.88 238 SER B C 1
ATOM 4593 O O . SER B 1 238 ? -11.094 -7.449 8.555 1 98.88 238 SER B O 1
ATOM 4595 N N . PHE B 1 239 ? -10.203 -7.477 6.582 1 98.94 239 PHE B N 1
ATOM 4596 C CA . PHE B 1 239 ? -9.391 -8.656 6.836 1 98.94 239 PHE B CA 1
ATOM 4597 C C . PHE B 1 239 ? -7.918 -8.367 6.574 1 98.94 239 PHE B C 1
ATOM 4599 O O . PHE B 1 239 ? -7.551 -7.922 5.484 1 98.94 239 PHE B O 1
ATOM 4606 N N . ILE B 1 240 ? -6.988 -8.547 7.539 1 98.88 240 ILE B N 1
ATOM 4607 C CA . ILE B 1 240 ? -5.555 -8.305 7.43 1 98.88 240 ILE B CA 1
ATOM 4608 C C . ILE B 1 240 ? -4.785 -9.562 7.836 1 98.88 240 ILE B C 1
ATOM 4610 O O . ILE B 1 240 ? -5.027 -10.125 8.906 1 98.88 240 ILE B O 1
ATOM 4614 N N . LYS B 1 241 ? -3.918 -10.031 6.996 1 98.75 241 LYS B N 1
ATOM 4615 C CA . LYS B 1 241 ? -3.189 -11.273 7.25 1 98.75 241 LYS B CA 1
ATOM 4616 C C . LYS B 1 241 ? -1.72 -11.133 6.867 1 98.75 241 LYS B C 1
ATOM 4618 O O . LYS B 1 241 ? -1.396 -10.547 5.828 1 98.75 241 LYS B O 1
ATOM 4623 N N . TYR B 1 242 ? -0.832 -11.703 7.723 1 98.19 242 TYR B N 1
ATOM 4624 C CA . TYR B 1 242 ? 0.607 -11.789 7.496 1 98.19 242 TYR B CA 1
ATOM 4625 C C . TYR B 1 242 ? 1.013 -13.195 7.066 1 98.19 242 TYR B C 1
ATOM 4627 O O . TYR B 1 242 ? 0.189 -14.109 7.062 1 98.19 242 TYR B O 1
ATOM 4635 N N . GLY B 1 243 ? 2.24 -13.289 6.711 1 97 243 GLY B N 1
ATOM 4636 C CA . GLY B 1 243 ? 2.795 -14.602 6.418 1 97 243 GLY B CA 1
ATOM 4637 C C . GLY B 1 243 ? 2.461 -15.094 5.023 1 97 243 GLY B C 1
ATOM 4638 O O . GLY B 1 243 ? 1.673 -14.469 4.312 1 97 243 GLY B O 1
ATOM 4639 N N . ILE B 1 244 ? 3.057 -16.172 4.633 1 95.81 244 ILE B N 1
ATOM 4640 C CA . ILE B 1 244 ? 2.852 -16.797 3.328 1 95.81 244 ILE B CA 1
ATOM 4641 C C . ILE B 1 244 ? 2.604 -18.281 3.506 1 95.81 244 ILE B C 1
ATOM 4643 O O . ILE B 1 244 ? 3.076 -18.891 4.473 1 95.81 244 ILE B O 1
ATOM 4647 N N . ASP B 1 245 ? 1.845 -18.875 2.631 1 97.94 245 ASP B N 1
ATOM 4648 C CA . ASP B 1 245 ? 1.558 -20.297 2.635 1 97.94 245 ASP B CA 1
ATOM 4649 C C . ASP B 1 245 ? 2.844 -21.125 2.723 1 97.94 245 ASP B C 1
ATOM 4651 O O . ASP B 1 245 ? 3.832 -20.812 2.057 1 97.94 245 ASP B O 1
ATOM 4655 N N . GLY B 1 246 ? 2.816 -22.219 3.51 1 97.25 246 GLY B N 1
ATOM 4656 C CA . GLY B 1 246 ? 4.027 -22.969 3.816 1 97.25 246 GLY B CA 1
ATOM 4657 C C . GLY B 1 246 ? 4.23 -24.172 2.92 1 97.25 246 GLY B C 1
ATOM 4658 O O . GLY B 1 246 ? 5.207 -24.906 3.07 1 97.25 246 GLY B O 1
ATOM 4659 N N . GLN B 1 247 ? 3.365 -24.453 1.959 1 97.69 247 GLN B N 1
ATOM 4660 C CA . GLN B 1 247 ? 3.439 -25.656 1.145 1 97.69 247 GLN B CA 1
ATOM 4661 C C . GLN B 1 247 ? 4.734 -25.703 0.336 1 97.69 247 GLN B C 1
ATOM 4663 O O . GLN B 1 247 ? 5.367 -26.75 0.219 1 97.69 247 GLN B O 1
ATOM 4668 N N . GLU B 1 248 ? 5.055 -24.547 -0.252 1 96.44 248 GLU B N 1
ATOM 4669 C CA . GLU B 1 248 ? 6.289 -24.516 -1.028 1 96.44 248 GLU B CA 1
ATOM 4670 C C . GLU B 1 248 ? 7.496 -24.875 -0.165 1 96.44 248 GLU B C 1
ATOM 4672 O O . GLU B 1 248 ? 8.344 -25.656 -0.579 1 96.44 248 GLU B O 1
ATOM 4677 N N . ASP B 1 249 ? 7.586 -24.266 1.007 1 96.31 249 ASP B N 1
ATOM 4678 C CA . ASP B 1 249 ? 8.695 -24.562 1.912 1 96.31 249 ASP B CA 1
ATOM 4679 C C . ASP B 1 249 ? 8.719 -26.047 2.279 1 96.31 249 ASP B C 1
ATOM 4681 O O . ASP B 1 249 ? 9.781 -26.641 2.369 1 96.31 249 ASP B O 1
ATOM 4685 N N . ALA B 1 250 ? 7.57 -26.594 2.555 1 96.94 250 ALA B N 1
ATOM 4686 C CA . ALA B 1 250 ? 7.473 -28.016 2.891 1 96.94 250 ALA B CA 1
ATOM 4687 C C . ALA B 1 250 ? 7.969 -28.875 1.739 1 96.94 250 ALA B C 1
ATOM 4689 O O . ALA B 1 250 ? 8.711 -29.844 1.955 1 96.94 250 ALA B O 1
ATOM 4690 N N . LEU B 1 251 ? 7.598 -28.516 0.502 1 96.88 251 LEU B N 1
ATOM 4691 C CA . LEU B 1 251 ? 8.031 -29.266 -0.676 1 96.88 251 LEU B CA 1
ATOM 4692 C C . LEU B 1 251 ? 9.539 -29.156 -0.859 1 96.88 251 LEU B C 1
ATOM 4694 O O . LEU B 1 251 ? 10.203 -30.156 -1.14 1 96.88 251 LEU B O 1
ATOM 4698 N N . ARG B 1 252 ? 10.047 -27.953 -0.677 1 95.56 252 ARG B N 1
ATOM 4699 C CA . ARG B 1 252 ? 11.484 -27.734 -0.801 1 95.56 252 ARG B CA 1
ATOM 4700 C C . ARG B 1 252 ? 12.25 -28.547 0.242 1 95.56 252 ARG B C 1
ATOM 4702 O O . ARG B 1 252 ? 13.383 -28.969 -0.005 1 95.56 252 ARG B O 1
ATOM 4709 N N . ALA B 1 253 ? 11.609 -28.734 1.38 1 95.88 253 ALA B N 1
ATOM 4710 C CA . ALA B 1 253 ? 12.219 -29.5 2.463 1 95.88 253 ALA B CA 1
ATOM 4711 C C . ALA B 1 253 ? 12.078 -31 2.219 1 95.88 253 ALA B C 1
ATOM 4713 O O . ALA B 1 253 ? 12.484 -31.812 3.057 1 95.88 253 ALA B O 1
ATOM 4714 N N . GLY B 1 254 ? 11.469 -31.375 1.142 1 94.19 254 GLY B N 1
ATOM 4715 C CA . GLY B 1 254 ? 11.383 -32.781 0.761 1 94.19 254 GLY B CA 1
ATOM 4716 C C . GLY B 1 254 ? 10.133 -33.469 1.298 1 94.19 254 GLY B C 1
ATOM 4717 O O . GLY B 1 254 ? 10.008 -34.688 1.215 1 94.19 254 GLY B O 1
ATOM 4718 N N . ARG B 1 255 ? 9.211 -32.625 1.847 1 95.06 255 ARG B N 1
ATOM 4719 C CA . ARG B 1 255 ? 7.977 -33.188 2.354 1 95.06 255 ARG B CA 1
ATOM 4720 C C . ARG B 1 255 ? 6.953 -33.375 1.236 1 95.06 255 ARG B C 1
ATOM 4722 O O . ARG B 1 255 ? 7.098 -32.781 0.162 1 95.06 255 ARG B O 1
ATOM 4729 N N . LYS B 1 256 ? 5.961 -34.25 1.474 1 94.44 256 LYS B N 1
ATOM 4730 C CA . LYS B 1 256 ? 4.859 -34.531 0.549 1 94.44 256 LYS B CA 1
ATOM 4731 C C . LYS B 1 256 ? 3.51 -34.375 1.244 1 94.44 256 LYS B C 1
ATOM 4733 O O . LYS B 1 256 ? 3.424 -34.5 2.469 1 94.44 256 LYS B O 1
ATOM 4738 N N . PRO B 1 257 ? 2.516 -34.031 0.471 1 94.25 257 PRO B N 1
ATOM 4739 C CA . PRO B 1 257 ? 1.178 -33.969 1.062 1 94.25 257 PRO B CA 1
ATOM 4740 C C . PRO B 1 257 ? 0.565 -35.312 1.352 1 94.25 257 PRO B C 1
ATOM 4742 O O . PRO B 1 257 ? -0.217 -35.844 0.546 1 94.25 257 PRO B O 1
ATOM 4745 N N . GLU B 1 258 ? 0.773 -35.875 2.523 1 90.31 258 GLU B N 1
ATOM 4746 C CA . GLU B 1 258 ? 0.391 -37.25 2.809 1 90.31 258 GLU B CA 1
ATOM 4747 C C . GLU B 1 258 ? -0.697 -37.312 3.877 1 90.31 258 GLU B C 1
ATOM 4749 O O . GLU B 1 258 ? -1.276 -38.375 4.117 1 90.31 258 GLU B O 1
ATOM 4754 N N . ASP B 1 259 ? -0.904 -36.188 4.488 1 88.81 259 ASP B N 1
ATOM 4755 C CA . ASP B 1 259 ? -1.947 -36.219 5.508 1 88.81 259 ASP B CA 1
ATOM 4756 C C . ASP B 1 259 ? -2.701 -34.906 5.582 1 88.81 259 ASP B C 1
ATOM 4758 O O . ASP B 1 259 ? -2.412 -33.969 4.82 1 88.81 259 ASP B O 1
ATOM 4762 N N . ASP B 1 260 ? -3.629 -34.875 6.496 1 89.56 260 ASP B N 1
ATOM 4763 C CA . ASP B 1 260 ? -4.59 -33.781 6.547 1 89.56 260 ASP B CA 1
ATOM 4764 C C . ASP B 1 260 ? -3.949 -32.531 7.125 1 89.56 260 ASP B C 1
ATOM 4766 O O . ASP B 1 260 ? -4.523 -31.438 7.039 1 89.56 260 ASP B O 1
ATOM 4770 N N . SER B 1 261 ? -2.795 -32.625 7.625 1 92.75 261 SER B N 1
ATOM 4771 C CA . SER B 1 261 ? -2.125 -31.469 8.195 1 92.75 261 SER B CA 1
ATOM 4772 C C . SER B 1 261 ? -1.425 -30.641 7.117 1 92.75 261 SER B C 1
ATOM 4774 O O . SER B 1 261 ? -0.963 -29.531 7.375 1 92.75 261 SER B O 1
ATOM 4776 N N . TRP B 1 262 ? -1.332 -31.234 5.945 1 95.88 262 TRP B N 1
ATOM 4777 C CA . TRP B 1 262 ? -0.656 -30.547 4.852 1 95.88 262 TRP B CA 1
ATOM 4778 C C . TRP B 1 262 ? -1.318 -29.203 4.559 1 95.88 262 TRP B C 1
ATOM 4780 O O . TRP B 1 262 ? -2.547 -29.094 4.531 1 95.88 262 TRP B O 1
ATOM 4790 N N . GLY B 1 263 ? -0.467 -28.234 4.316 1 97.5 263 GLY B N 1
ATOM 4791 C CA . GLY B 1 263 ? -0.948 -26.922 3.924 1 97.5 263 GLY B CA 1
ATOM 4792 C C . GLY B 1 263 ? -1.456 -26.094 5.09 1 97.5 263 GLY B C 1
ATOM 4793 O O . GLY B 1 263 ? -2.004 -25.016 4.898 1 97.5 263 GLY B O 1
ATOM 4794 N N . ALA B 1 264 ? -1.343 -26.672 6.316 1 97.75 264 ALA B N 1
ATOM 4795 C CA . ALA B 1 264 ? -1.762 -25.922 7.496 1 97.75 264 ALA B CA 1
ATOM 4796 C C . ALA B 1 264 ? -0.925 -24.656 7.672 1 97.75 264 ALA B C 1
ATOM 4798 O O . ALA B 1 264 ? 0.285 -24.672 7.43 1 97.75 264 ALA B O 1
ATOM 4799 N N . ASP B 1 265 ? -1.594 -23.656 8.109 1 97.81 265 ASP B N 1
ATOM 4800 C CA . ASP B 1 265 ? -0.929 -22.391 8.367 1 97.81 265 ASP B CA 1
ATOM 4801 C C . ASP B 1 265 ? -0.323 -22.359 9.773 1 97.81 265 ASP B C 1
ATOM 4803 O O . ASP B 1 265 ? -0.742 -23.109 10.648 1 97.81 265 ASP B O 1
ATOM 4807 N N . ASP B 1 266 ? 0.764 -21.609 9.953 1 96.88 266 ASP B N 1
ATOM 4808 C CA . ASP B 1 266 ? 1.209 -21.266 11.305 1 96.88 266 ASP B CA 1
ATOM 4809 C C . ASP B 1 266 ? 0.193 -20.375 12.016 1 96.88 266 ASP B C 1
ATOM 4811 O O . ASP B 1 266 ? -0.153 -19.312 11.523 1 96.88 266 ASP B O 1
ATOM 4815 N N . PRO B 1 267 ? -0.269 -20.828 13.172 1 97.62 267 PRO B N 1
ATOM 4816 C CA . PRO B 1 267 ? -1.307 -20.047 13.867 1 97.62 267 PRO B CA 1
ATOM 4817 C C . PRO B 1 267 ? -0.909 -18.594 14.094 1 97.62 267 PRO B C 1
ATOM 4819 O O . PRO B 1 267 ? -1.774 -17.719 14.156 1 97.62 267 PRO B O 1
ATOM 4822 N N . GLN B 1 268 ? 0.354 -18.281 14.219 1 97 268 GLN B N 1
ATOM 4823 C CA . GLN B 1 268 ? 0.81 -16.906 14.422 1 97 268 GLN B CA 1
ATOM 4824 C C . GLN B 1 268 ? 0.485 -16.031 13.219 1 97 268 GLN B C 1
ATOM 4826 O O . GLN B 1 268 ? 0.497 -14.805 13.312 1 97 268 GLN B O 1
ATOM 4831 N N . PHE B 1 269 ? 0.193 -16.672 12.078 1 97.75 269 PHE B N 1
ATOM 4832 C CA . PHE B 1 269 ? -0.049 -15.922 10.852 1 97.75 269 PHE B CA 1
ATOM 4833 C C . PHE B 1 269 ? -1.527 -15.953 10.484 1 97.75 269 PHE B C 1
ATOM 4835 O O . PHE B 1 269 ? -1.907 -15.523 9.391 1 97.75 269 PHE B O 1
ATOM 4842 N N . TYR B 1 270 ? -2.387 -16.516 11.383 1 98.75 270 TYR B N 1
ATOM 4843 C CA . TYR B 1 270 ? -3.818 -16.422 11.117 1 98.75 270 TYR B CA 1
ATOM 4844 C C . TYR B 1 270 ? -4.242 -14.961 10.93 1 98.75 270 TYR B C 1
ATOM 4846 O O . TYR B 1 270 ? -3.74 -14.07 11.609 1 98.75 270 TYR B O 1
ATOM 4854 N N . GLY B 1 271 ? -5.176 -14.711 10.031 1 98.75 271 GLY B N 1
ATOM 4855 C CA . GLY B 1 271 ? -5.625 -13.359 9.734 1 98.75 271 GLY B CA 1
ATOM 4856 C C . GLY B 1 271 ? -6.594 -12.812 10.766 1 98.75 271 GLY B C 1
ATOM 4857 O O . GLY B 1 271 ? -7.16 -13.57 11.555 1 98.75 271 GLY B O 1
ATOM 4858 N N . GLN B 1 272 ? -6.684 -11.531 10.82 1 98.81 272 GLN B N 1
ATOM 4859 C CA . GLN B 1 272 ? -7.633 -10.836 11.68 1 98.81 272 GLN B CA 1
ATOM 4860 C C . GLN B 1 272 ? -8.797 -10.273 10.867 1 98.81 272 GLN B C 1
ATOM 4862 O O . GLN B 1 272 ? -8.586 -9.5 9.93 1 98.81 272 GLN B O 1
ATOM 4867 N N . LEU B 1 273 ? -9.977 -10.711 11.227 1 98.81 273 LEU B N 1
ATOM 4868 C CA . LEU B 1 273 ? -11.195 -10.156 10.641 1 98.81 273 LEU B CA 1
ATOM 4869 C C . LEU B 1 273 ? -11.844 -9.156 11.594 1 98.81 273 LEU B C 1
ATOM 4871 O O . LEU B 1 273 ? -12.203 -9.508 12.719 1 98.81 273 LEU B O 1
ATOM 4875 N N . THR B 1 274 ? -11.922 -7.922 11.211 1 98.81 274 THR B N 1
ATOM 4876 C CA . THR B 1 274 ? -12.641 -6.898 11.961 1 98.81 274 THR B CA 1
ATOM 4877 C C . THR B 1 274 ? -13.977 -6.582 11.305 1 98.81 274 THR B C 1
ATOM 4879 O O . THR B 1 274 ? -14.039 -6.355 10.094 1 98.81 274 THR B O 1
ATOM 4882 N N . THR B 1 275 ? -15.023 -6.641 12.055 1 98.19 275 THR B N 1
ATOM 4883 C CA . THR B 1 275 ? -16.359 -6.301 11.57 1 98.19 275 THR B CA 1
ATOM 4884 C C . THR B 1 275 ? -16.969 -5.176 12.398 1 98.19 275 THR B C 1
ATOM 4886 O O . THR B 1 275 ? -16.703 -5.066 13.594 1 98.19 275 THR B O 1
ATOM 4889 N N . VAL B 1 276 ? -17.656 -4.309 11.719 1 97.44 276 VAL B N 1
ATOM 4890 C CA . VAL B 1 276 ? -18.328 -3.207 12.391 1 97.44 276 VAL B CA 1
ATOM 4891 C C . VAL B 1 276 ? -19.828 -3.281 12.117 1 97.44 276 VAL B C 1
ATOM 4893 O O . VAL B 1 276 ? -20.25 -3.301 10.953 1 97.44 276 VAL B O 1
ATOM 4896 N N . HIS B 1 277 ? -20.625 -3.328 13.117 1 92.94 277 HIS B N 1
ATOM 4897 C CA . HIS B 1 277 ? -22.078 -3.27 13.062 1 92.94 277 HIS B CA 1
ATOM 4898 C C . HIS B 1 277 ? -22.625 -2.203 14.008 1 92.94 277 HIS B C 1
ATOM 4900 O O . HIS B 1 277 ? -22.703 -2.426 15.219 1 92.94 277 HIS B O 1
ATOM 4906 N N . GLY B 1 278 ? -23.125 -1.113 13.398 1 87.56 278 GLY B N 1
ATOM 4907 C CA . GLY B 1 278 ? -23.5 0.006 14.25 1 87.56 278 GLY B CA 1
ATOM 4908 C C . GLY B 1 278 ? -22.344 0.517 15.094 1 87.56 278 GLY B C 1
ATOM 4909 O O . GLY B 1 278 ? -21.281 0.847 14.562 1 87.56 278 GLY B O 1
ATOM 4910 N N . ALA B 1 279 ? -22.547 0.505 16.375 1 88.31 279 ALA B N 1
ATOM 4911 C CA . ALA B 1 279 ? -21.5 0.988 17.281 1 88.31 279 ALA B CA 1
ATOM 4912 C C . ALA B 1 279 ? -20.578 -0.149 17.719 1 88.31 279 ALA B C 1
ATOM 4914 O O . ALA B 1 279 ? -19.562 0.086 18.344 1 88.31 279 ALA B O 1
ATOM 4915 N N . ASP B 1 280 ? -20.859 -1.326 17.25 1 94 280 ASP B N 1
ATOM 4916 C CA . ASP B 1 280 ? -20.125 -2.496 17.719 1 94 280 ASP B CA 1
ATOM 4917 C C . ASP B 1 280 ? -19 -2.85 16.75 1 94 280 ASP B C 1
ATOM 4919 O O . ASP B 1 280 ? -19.25 -3.107 15.562 1 94 280 ASP B O 1
ATOM 4923 N N . LYS B 1 281 ? -17.812 -2.783 17.203 1 96.56 281 LYS B N 1
ATOM 4924 C CA . LYS B 1 281 ? -16.625 -3.215 16.469 1 96.56 281 LYS B CA 1
ATOM 4925 C C . LYS B 1 281 ? -15.992 -4.438 17.125 1 96.56 281 LYS B C 1
ATOM 4927 O O . LYS B 1 281 ? -15.727 -4.441 18.328 1 96.56 281 LYS B O 1
ATOM 4932 N N . LYS B 1 282 ? -15.797 -5.496 16.344 1 97.69 282 LYS B N 1
ATOM 4933 C CA . LYS B 1 282 ? -15.227 -6.734 16.859 1 97.69 282 LYS B CA 1
ATOM 4934 C C . LYS B 1 282 ? -14.125 -7.258 15.938 1 97.69 282 LYS B C 1
ATOM 4936 O O . LYS B 1 282 ? -14.258 -7.219 14.711 1 97.69 282 LYS B O 1
ATOM 4941 N N . THR B 1 283 ? -13.016 -7.641 16.547 1 98.25 283 THR B N 1
ATOM 4942 C CA . THR B 1 283 ? -11.938 -8.273 15.805 1 98.25 283 THR B CA 1
ATOM 4943 C C . THR B 1 283 ? -11.75 -9.727 16.25 1 98.25 283 THR B C 1
ATOM 4945 O O . THR B 1 283 ? -11.672 -10.008 17.438 1 98.25 283 THR B O 1
ATOM 4948 N N . GLU B 1 284 ? -11.672 -10.609 15.273 1 98.25 284 GLU B N 1
ATOM 4949 C CA . GLU B 1 284 ? -11.492 -12.031 15.562 1 98.25 284 GLU B CA 1
ATOM 4950 C C . GLU B 1 284 ? -10.352 -12.617 14.742 1 98.25 284 GLU B C 1
ATOM 4952 O O . GLU B 1 284 ? -10.109 -12.195 13.609 1 98.25 284 GLU B O 1
ATOM 4957 N N . THR B 1 285 ? -9.656 -13.531 15.383 1 98.69 285 THR B N 1
ATOM 4958 C CA . THR B 1 285 ? -8.648 -14.305 14.664 1 98.69 285 THR B CA 1
ATOM 4959 C C . THR B 1 285 ? -9.289 -15.43 13.859 1 98.69 285 THR B C 1
ATOM 4961 O O . THR B 1 285 ? -10.055 -16.234 14.406 1 98.69 285 THR B O 1
ATOM 4964 N N . ILE B 1 286 ? -8.961 -15.523 12.57 1 98.81 286 ILE B N 1
ATOM 4965 C CA . ILE B 1 286 ? -9.586 -16.5 11.688 1 98.81 286 ILE B CA 1
ATOM 4966 C C . ILE B 1 286 ? -8.602 -17.625 11.367 1 98.81 286 ILE B C 1
ATOM 4968 O O . ILE B 1 286 ? -7.633 -17.406 10.633 1 98.81 286 ILE B O 1
ATOM 4972 N N . PRO B 1 287 ? -8.828 -18.797 11.891 1 98.5 287 PRO B N 1
ATOM 4973 C CA . PRO B 1 287 ? -7.988 -19.906 11.453 1 98.5 287 PRO B CA 1
ATOM 4974 C C . PRO B 1 287 ? -8.008 -20.094 9.938 1 98.5 287 PRO B C 1
ATOM 4976 O O . PRO B 1 287 ? -9.07 -20.047 9.32 1 98.5 287 PRO B O 1
ATOM 4979 N N . SER B 1 288 ? -6.871 -20.312 9.352 1 98.56 288 SER B N 1
ATOM 4980 C CA . SER B 1 288 ? -6.758 -20.438 7.902 1 98.56 288 SER B CA 1
ATOM 4981 C C . SER B 1 288 ? -7.289 -21.781 7.422 1 98.56 288 SER B C 1
ATOM 4983 O O . SER B 1 288 ? -7.148 -22.797 8.109 1 98.56 288 SER B O 1
ATOM 4985 N N . VAL B 1 289 ? -7.898 -21.766 6.238 1 98.19 289 VAL B N 1
ATOM 4986 C CA . VAL B 1 289 ? -8.133 -23 5.5 1 98.19 289 VAL B CA 1
ATOM 4987 C C . VAL B 1 289 ? -6.801 -23.625 5.105 1 98.19 289 VAL B C 1
ATOM 4989 O O . VAL B 1 289 ? -5.863 -22.922 4.73 1 98.19 289 VAL B O 1
ATOM 4992 N N . ASN B 1 290 ? -6.715 -24.938 5.262 1 98.38 290 ASN B N 1
ATOM 4993 C CA . ASN B 1 290 ? -5.477 -25.578 4.82 1 98.38 290 ASN B CA 1
ATOM 4994 C C . ASN B 1 290 ? -5.262 -25.406 3.318 1 98.38 290 ASN B C 1
ATOM 4996 O O . ASN B 1 290 ? -6.188 -25.594 2.527 1 98.38 290 ASN B O 1
ATOM 5000 N N . GLY B 1 291 ? -4.023 -24.984 2.969 1 98.38 291 GLY B N 1
ATOM 5001 C CA . GLY B 1 291 ? -3.674 -24.984 1.558 1 98.38 291 GLY B CA 1
ATOM 5002 C C . GLY B 1 291 ? -3.67 -26.375 0.944 1 98.38 291 GLY B C 1
ATOM 5003 O O . GLY B 1 291 ? -3.557 -27.375 1.656 1 98.38 291 GLY B O 1
ATOM 5004 N N . SER B 1 292 ? -3.816 -26.453 -0.404 1 97.75 292 SER B N 1
ATOM 5005 C CA . SER B 1 292 ? -3.832 -27.75 -1.065 1 97.75 292 SER B CA 1
ATOM 5006 C C . SER B 1 292 ? -3.434 -27.641 -2.533 1 97.75 292 SER B C 1
ATOM 5008 O O . SER B 1 292 ? -4.289 -27.688 -3.42 1 97.75 292 SER B O 1
ATOM 5010 N N . TYR B 1 293 ? -2.164 -27.688 -2.766 1 97.75 293 TYR B N 1
ATOM 5011 C CA . TYR B 1 293 ? -1.704 -27.703 -4.148 1 97.75 293 TYR B CA 1
ATOM 5012 C C . TYR B 1 293 ? -2.191 -28.938 -4.879 1 97.75 293 TYR B C 1
ATOM 5014 O O . TYR B 1 293 ? -2.369 -28.922 -6.102 1 97.75 293 TYR B O 1
ATOM 5022 N N . LEU B 1 294 ? -2.51 -30 -4.137 1 97 294 LEU B N 1
ATOM 5023 C CA . LEU B 1 294 ? -3.01 -31.25 -4.688 1 97 294 LEU B CA 1
ATOM 5024 C C . LEU B 1 294 ? -4.324 -31.031 -5.43 1 97 294 LEU B C 1
ATOM 5026 O O . LEU B 1 294 ? -4.617 -31.719 -6.406 1 97 294 LEU B O 1
ATOM 5030 N N . THR B 1 295 ? -5.023 -30.078 -4.926 1 97.69 295 THR B N 1
ATOM 5031 C CA . THR B 1 295 ? -6.352 -29.812 -5.477 1 97.69 295 THR B CA 1
ATOM 5032 C C . THR B 1 295 ? -6.266 -29.5 -6.965 1 97.69 295 THR B C 1
ATOM 5034 O O . THR B 1 295 ? -7.137 -29.891 -7.742 1 97.69 295 THR B O 1
ATOM 5037 N N . TYR B 1 296 ? -5.23 -28.781 -7.383 1 98.38 296 TYR B N 1
ATOM 5038 C CA . TYR B 1 296 ? -5.043 -28.484 -8.797 1 98.38 296 TYR B CA 1
ATOM 5039 C C . TYR B 1 296 ? -5.078 -29.75 -9.641 1 98.38 296 TYR B C 1
ATOM 5041 O O . TYR B 1 296 ? -5.844 -29.844 -10.602 1 98.38 296 TYR B O 1
ATOM 5049 N N . TYR B 1 297 ? -4.289 -30.734 -9.289 1 98.31 297 TYR B N 1
ATOM 5050 C CA . TYR B 1 297 ? -4.145 -31.938 -10.086 1 98.31 297 TYR B CA 1
ATOM 5051 C C . TYR B 1 297 ? -5.375 -32.812 -9.969 1 98.31 297 TYR B C 1
ATOM 5053 O O . TYR B 1 297 ? -5.758 -33.5 -10.93 1 98.31 297 TYR B O 1
ATOM 5061 N N . ARG B 1 298 ? -5.98 -32.812 -8.773 1 98.19 298 ARG B N 1
ATOM 5062 C CA . ARG B 1 298 ? -7.227 -33.562 -8.641 1 98.19 298 ARG B CA 1
ATOM 5063 C C . ARG B 1 298 ? -8.289 -33.031 -9.594 1 98.19 298 ARG B C 1
ATOM 5065 O O . ARG B 1 298 ? -8.969 -33.812 -10.266 1 98.19 298 ARG B O 1
ATOM 5072 N N . LYS B 1 299 ? -8.375 -31.75 -9.648 1 98.62 299 LYS B N 1
ATOM 5073 C CA . LYS B 1 299 ? -9.336 -31.141 -10.555 1 98.62 299 LYS B CA 1
ATOM 5074 C C . LYS B 1 299 ? -8.953 -31.391 -12.016 1 98.62 299 LYS B C 1
ATOM 5076 O O . LYS B 1 299 ? -9.828 -31.594 -12.859 1 98.62 299 LYS B O 1
ATOM 5081 N N . LEU B 1 300 ? -7.695 -31.359 -12.312 1 98.69 300 LEU B N 1
ATOM 5082 C CA . LEU B 1 300 ? -7.234 -31.641 -13.672 1 98.69 300 LEU B CA 1
ATOM 5083 C C . LEU B 1 300 ? -7.617 -33.062 -14.086 1 98.69 300 LEU B C 1
ATOM 5085 O O . LEU B 1 300 ? -8.078 -33.281 -15.211 1 98.69 300 LEU B O 1
ATOM 5089 N N . ALA B 1 301 ? -7.445 -34 -13.188 1 98.5 301 ALA B N 1
ATOM 5090 C CA . ALA B 1 301 ? -7.836 -35.406 -13.461 1 98.5 301 ALA B CA 1
ATOM 5091 C C . ALA B 1 301 ? -9.328 -35.5 -13.766 1 98.5 301 ALA B C 1
ATOM 5093 O O . ALA B 1 301 ? -9.734 -36.188 -14.688 1 98.5 301 ALA B O 1
ATOM 5094 N N . GLU B 1 302 ? -10.094 -34.75 -12.969 1 98.5 302 GLU B N 1
ATOM 5095 C CA . GLU B 1 302 ? -11.539 -34.75 -13.195 1 98.5 302 GLU B CA 1
ATOM 5096 C C . GLU B 1 302 ? -11.875 -34.125 -14.555 1 98.5 302 GLU B C 1
ATOM 5098 O O . GLU B 1 302 ? -12.805 -34.562 -15.227 1 98.5 302 GLU B O 1
ATOM 5103 N N . SER B 1 303 ? -11.141 -33.125 -14.922 1 98.56 303 SER B N 1
ATOM 5104 C CA . SER B 1 303 ? -11.344 -32.5 -16.234 1 98.56 303 SER B CA 1
ATOM 5105 C C . SER B 1 303 ? -11.062 -33.5 -17.359 1 98.56 303 SER B C 1
ATOM 5107 O O . SER B 1 303 ? -11.828 -33.594 -18.328 1 98.56 303 SER B O 1
ATOM 5109 N N . ILE B 1 304 ? -10.008 -34.281 -17.25 1 97.94 304 ILE B N 1
ATOM 5110 C CA . ILE B 1 304 ? -9.57 -35.188 -18.297 1 97.94 304 ILE B CA 1
ATOM 5111 C C . ILE B 1 304 ? -10.5 -36.406 -18.344 1 97.94 304 ILE B C 1
ATOM 5113 O O . ILE B 1 304 ? -10.891 -36.844 -19.438 1 97.94 304 ILE B O 1
ATOM 5117 N N . ARG B 1 305 ? -10.969 -36.906 -17.203 1 97.94 305 ARG B N 1
ATOM 5118 C CA . ARG B 1 305 ? -11.688 -38.188 -17.125 1 97.94 305 ARG B CA 1
ATOM 5119 C C . ARG B 1 305 ? -13.188 -37.969 -17.25 1 97.94 305 ARG B C 1
ATOM 5121 O O . ARG B 1 305 ? -13.898 -38.812 -17.797 1 97.94 305 ARG B O 1
ATOM 5128 N N . LYS B 1 306 ? -13.648 -36.812 -16.734 1 98 306 LYS B N 1
ATOM 5129 C CA . LYS B 1 306 ? -15.094 -36.656 -16.594 1 98 306 LYS B CA 1
ATOM 5130 C C . LYS B 1 306 ? -15.586 -35.438 -17.328 1 98 306 LYS B C 1
ATOM 5132 O O . LYS B 1 306 ? -16.781 -35.125 -17.344 1 98 306 LYS B O 1
ATOM 5137 N N . GLY B 1 307 ? -14.711 -34.719 -17.828 1 97.56 307 GLY B N 1
ATOM 5138 C CA . GLY B 1 307 ? -15.117 -33.531 -18.562 1 97.56 307 GLY B CA 1
ATOM 5139 C C . GLY B 1 307 ? -15.461 -32.375 -17.656 1 97.56 307 GLY B C 1
ATOM 5140 O O . GLY B 1 307 ? -16.156 -31.438 -18.078 1 97.56 307 GLY B O 1
ATOM 5141 N N . ALA B 1 308 ? -14.992 -32.375 -16.422 1 98.12 308 ALA B N 1
ATOM 5142 C CA . ALA B 1 308 ? -15.195 -31.266 -15.492 1 98.12 308 ALA B CA 1
ATOM 5143 C C . ALA B 1 308 ? -14.414 -30.031 -15.93 1 98.12 308 ALA B C 1
ATOM 5145 O O . ALA B 1 308 ? -13.578 -30.109 -16.828 1 98.12 308 ALA B O 1
ATOM 5146 N N . ALA B 1 309 ? -14.766 -28.938 -15.375 1 97.94 309 ALA B N 1
ATOM 5147 C CA . ALA B 1 309 ? -14.078 -27.688 -15.688 1 97.94 309 ALA B CA 1
ATOM 5148 C C . ALA B 1 309 ? -12.602 -27.75 -15.305 1 97.94 309 ALA B C 1
ATOM 5150 O O . ALA B 1 309 ? -12.25 -28.344 -14.281 1 97.94 309 ALA B O 1
ATOM 5151 N N . LEU B 1 310 ? -11.734 -27.125 -16.078 1 98.62 310 LEU B N 1
ATOM 5152 C CA . LEU B 1 310 ? -10.32 -27.031 -15.758 1 98.62 310 LEU B CA 1
ATOM 5153 C C . LEU B 1 310 ? -10.102 -26.219 -14.477 1 98.62 310 LEU B C 1
ATOM 5155 O O . LEU B 1 310 ? -10.797 -25.234 -14.234 1 98.62 310 LEU B O 1
ATOM 5159 N N . PRO B 1 311 ? -9.094 -26.609 -13.656 1 98.5 311 PRO B N 1
ATOM 5160 C CA . PRO B 1 311 ? -8.773 -25.797 -12.484 1 98.5 311 PRO B CA 1
ATOM 5161 C C . PRO B 1 311 ? -8.305 -24.391 -12.844 1 98.5 311 PRO B C 1
ATOM 5163 O O . PRO B 1 311 ? -8.609 -23.422 -12.133 1 98.5 311 PRO B O 1
ATOM 5166 N N . VAL B 1 312 ? -7.527 -24.234 -13.898 1 98.81 312 VAL B N 1
ATOM 5167 C CA . VAL B 1 312 ? -7.082 -22.969 -14.477 1 98.81 312 VAL B CA 1
ATOM 5168 C C . VAL B 1 312 ? -7.148 -23.047 -16 1 98.81 312 VAL B C 1
ATOM 5170 O O . VAL B 1 312 ? -6.484 -23.891 -16.625 1 98.81 312 VAL B O 1
ATOM 5173 N N . THR B 1 313 ? -7.914 -22.219 -16.641 1 98.69 313 THR B N 1
ATOM 5174 C CA . THR B 1 313 ? -8.055 -22.25 -18.094 1 98.69 313 THR B CA 1
ATOM 5175 C C . THR B 1 313 ? -6.906 -21.516 -18.766 1 98.69 313 THR B C 1
ATOM 5177 O O . THR B 1 313 ? -6.223 -20.703 -18.125 1 98.69 313 THR B O 1
ATOM 5180 N N . ALA B 1 314 ? -6.699 -21.828 -20 1 98.5 314 ALA B N 1
ATOM 5181 C CA . ALA B 1 314 ? -5.715 -21.094 -20.797 1 98.5 314 ALA B CA 1
ATOM 5182 C C . ALA B 1 314 ? -6.039 -19.609 -20.828 1 98.5 314 ALA B C 1
ATOM 5184 O O . ALA B 1 314 ? -5.145 -18.766 -20.734 1 98.5 314 ALA B O 1
ATOM 5185 N N . GLU B 1 315 ? -7.32 -19.297 -20.906 1 98.31 315 GLU B N 1
ATOM 5186 C CA . GLU B 1 315 ? -7.758 -17.891 -20.938 1 98.31 315 GLU B CA 1
ATOM 5187 C C . GLU B 1 315 ? -7.336 -17.156 -19.672 1 98.31 315 GLU B C 1
ATOM 5189 O O . GLU B 1 315 ? -6.879 -16.016 -19.75 1 98.31 315 GLU B O 1
ATOM 5194 N N . GLU B 1 316 ? -7.512 -17.781 -18.594 1 98.56 316 GLU B N 1
ATOM 5195 C CA . GLU B 1 316 ? -7.121 -17.172 -17.312 1 98.56 316 GLU B CA 1
ATOM 5196 C C . GLU B 1 316 ? -5.617 -16.938 -17.266 1 98.56 316 GLU B C 1
ATOM 5198 O O . GLU B 1 316 ? -5.16 -15.938 -16.719 1 98.56 316 GLU B O 1
ATOM 5203 N N . GLY B 1 317 ? -4.809 -17.906 -17.766 1 98.5 317 GLY B N 1
ATOM 5204 C CA . GLY B 1 317 ? -3.371 -17.719 -17.859 1 98.5 317 GLY B CA 1
ATOM 5205 C C . GLY B 1 317 ? -2.982 -16.562 -18.766 1 98.5 317 GLY B C 1
ATOM 5206 O O . GLY B 1 317 ? -2.068 -15.797 -18.453 1 98.5 317 GLY B O 1
ATOM 5207 N N . ILE B 1 318 ? -3.672 -16.422 -19.922 1 98.5 318 ILE B N 1
ATOM 5208 C CA . ILE B 1 318 ? -3.422 -15.367 -20.891 1 98.5 318 ILE B CA 1
ATOM 5209 C C . ILE B 1 318 ? -3.74 -14.008 -20.25 1 98.5 318 ILE B C 1
ATOM 5211 O O . ILE B 1 318 ? -2.998 -13.047 -20.438 1 98.5 318 ILE B O 1
ATOM 5215 N N . ASP B 1 319 ? -4.84 -13.945 -19.484 1 98.56 319 ASP B N 1
ATOM 5216 C CA . ASP B 1 319 ? -5.254 -12.703 -18.844 1 98.56 319 ASP B CA 1
ATOM 5217 C C . ASP B 1 319 ? -4.176 -12.195 -17.891 1 98.56 319 ASP B C 1
ATOM 5219 O O . ASP B 1 319 ? -3.965 -10.984 -17.781 1 98.56 319 ASP B O 1
ATOM 5223 N N . VAL B 1 320 ? -3.516 -13.094 -17.188 1 98.69 320 VAL B N 1
ATOM 5224 C CA . VAL B 1 320 ? -2.422 -12.711 -16.297 1 98.69 320 VAL B CA 1
ATOM 5225 C C . VAL B 1 320 ? -1.317 -12.031 -17.109 1 98.69 320 VAL B C 1
ATOM 5227 O O . VAL B 1 320 ? -0.8 -10.992 -16.703 1 98.69 320 VAL B O 1
ATOM 5230 N N . ILE B 1 321 ? -0.969 -12.594 -18.25 1 98 321 ILE B N 1
ATOM 5231 C CA . ILE B 1 321 ? 0.083 -12.039 -19.109 1 98 321 ILE B CA 1
ATOM 5232 C C . ILE B 1 321 ? -0.356 -10.688 -19.656 1 98 321 ILE B C 1
ATOM 5234 O O . ILE B 1 321 ? 0.447 -9.758 -19.734 1 98 321 ILE B O 1
ATOM 5238 N N . ARG B 1 322 ? -1.636 -10.57 -20 1 98.44 322 ARG B N 1
ATOM 5239 C CA . ARG B 1 322 ? -2.162 -9.297 -20.484 1 98.44 322 ARG B CA 1
ATOM 5240 C C . ARG B 1 322 ? -1.974 -8.203 -19.438 1 98.44 322 ARG B C 1
ATOM 5242 O O . ARG B 1 322 ? -1.608 -7.07 -19.766 1 98.44 322 ARG B O 1
ATOM 5249 N N . ILE B 1 323 ? -2.26 -8.484 -18.188 1 98.75 323 ILE B N 1
ATOM 5250 C CA . ILE B 1 323 ? -2.088 -7.516 -17.109 1 98.75 323 ILE B CA 1
ATOM 5251 C C . ILE B 1 323 ? -0.61 -7.16 -16.969 1 98.75 323 ILE B C 1
ATOM 5253 O O . ILE B 1 323 ? -0.262 -5.992 -16.781 1 98.75 323 ILE B O 1
ATOM 5257 N N . ILE B 1 324 ? 0.283 -8.18 -17.016 1 98.38 324 ILE B N 1
ATOM 5258 C CA . ILE B 1 324 ? 1.719 -7.934 -16.938 1 98.38 324 ILE B CA 1
ATOM 5259 C C . ILE B 1 324 ? 2.152 -6.988 -18.047 1 98.38 324 ILE B C 1
ATOM 5261 O O . ILE B 1 324 ? 2.857 -6.008 -17.812 1 98.38 324 ILE B O 1
ATOM 5265 N N . GLU B 1 325 ? 1.72 -7.297 -19.281 1 97.94 325 GLU B N 1
ATOM 5266 C CA . GLU B 1 325 ? 2.057 -6.453 -20.422 1 97.94 325 GLU B CA 1
ATOM 5267 C C . GLU B 1 325 ? 1.524 -5.035 -20.25 1 97.94 325 GLU B C 1
ATOM 5269 O O . GLU B 1 325 ? 2.225 -4.062 -20.531 1 97.94 325 GLU B O 1
ATOM 5274 N N . ALA B 1 326 ? 0.299 -4.922 -19.781 1 98.69 326 ALA B N 1
ATOM 5275 C CA . ALA B 1 326 ? -0.304 -3.611 -19.547 1 98.69 326 ALA B CA 1
ATOM 5276 C C . ALA B 1 326 ? 0.458 -2.842 -18.469 1 98.69 326 ALA B C 1
ATOM 5278 O O . ALA B 1 326 ? 0.65 -1.628 -18.594 1 98.69 326 ALA B O 1
ATOM 5279 N N . ALA B 1 327 ? 0.883 -3.504 -17.453 1 98.69 327 ALA B N 1
ATOM 5280 C CA . ALA B 1 327 ? 1.642 -2.873 -16.375 1 98.69 327 ALA B CA 1
ATOM 5281 C C . ALA B 1 327 ? 2.977 -2.338 -16.875 1 98.69 327 ALA B C 1
ATOM 5283 O O . ALA B 1 327 ? 3.357 -1.207 -16.562 1 98.69 327 ALA B O 1
ATOM 5284 N N . MET B 1 328 ? 3.688 -3.162 -17.625 1 97.81 328 MET B N 1
ATOM 5285 C CA . MET B 1 328 ? 4.961 -2.738 -18.203 1 97.81 328 MET B CA 1
ATOM 5286 C C . MET B 1 328 ? 4.773 -1.533 -19.125 1 97.81 328 MET B C 1
ATOM 5288 O O . MET B 1 328 ? 5.547 -0.577 -19.062 1 97.81 328 MET B O 1
ATOM 5292 N N . LYS B 1 329 ? 3.721 -1.639 -19.938 1 98.44 329 LYS B N 1
ATOM 5293 C CA . LYS B 1 329 ? 3.42 -0.535 -20.844 1 98.44 329 LYS B CA 1
ATOM 5294 C C . LYS B 1 329 ? 3.068 0.733 -20.078 1 98.44 329 LYS B C 1
ATOM 5296 O O . LYS B 1 329 ? 3.525 1.824 -20.422 1 98.44 329 LYS B O 1
ATOM 5301 N N . SER B 1 330 ? 2.225 0.594 -19.062 1 98.81 330 SER B N 1
ATOM 5302 C CA . SER B 1 330 ? 1.855 1.724 -18.219 1 98.81 330 SER B CA 1
ATOM 5303 C C . SER B 1 330 ? 3.088 2.389 -17.609 1 98.81 330 SER B C 1
ATOM 5305 O O . SER B 1 330 ? 3.219 3.613 -17.656 1 98.81 330 SER B O 1
ATOM 5307 N N . SER B 1 331 ? 3.938 1.607 -17.062 1 98.5 331 SER B N 1
ATOM 5308 C CA . SER B 1 331 ? 5.164 2.105 -16.438 1 98.5 331 SER B CA 1
ATOM 5309 C C . SER B 1 331 ? 6.043 2.816 -17.469 1 98.5 331 SER B C 1
ATOM 5311 O O . SER B 1 331 ? 6.621 3.865 -17.172 1 98.5 331 SER B O 1
ATOM 5313 N N . GLU B 1 332 ? 6.195 2.271 -18.609 1 98.06 332 GLU B N 1
ATOM 5314 C CA . GLU B 1 332 ? 7.039 2.82 -19.672 1 98.06 332 GLU B CA 1
ATOM 5315 C C . GLU B 1 332 ? 6.469 4.129 -20.203 1 98.06 332 GLU B C 1
ATOM 5317 O O . GLU B 1 332 ? 7.195 5.109 -20.375 1 98.06 332 GLU B O 1
ATOM 5322 N N . GLU B 1 333 ? 5.184 4.086 -20.453 1 98.62 333 GLU B N 1
ATOM 5323 C CA . GLU B 1 333 ? 4.559 5.227 -21.109 1 98.62 333 GLU B CA 1
ATOM 5324 C C . GLU B 1 333 ? 4.074 6.258 -20.094 1 98.62 333 GLU B C 1
ATOM 5326 O O . GLU B 1 333 ? 3.611 7.336 -20.469 1 98.62 333 GLU B O 1
ATOM 5331 N N . LYS B 1 334 ? 4.176 5.977 -18.875 1 98.56 334 LYS B N 1
ATOM 5332 C CA . LYS B 1 334 ? 3.797 6.875 -17.797 1 98.56 334 LYS B CA 1
ATOM 5333 C C . LYS B 1 334 ? 2.346 7.324 -17.922 1 98.56 334 LYS B C 1
ATOM 5335 O O . LYS B 1 334 ? 2.049 8.516 -17.844 1 98.56 334 LYS B O 1
ATOM 5340 N N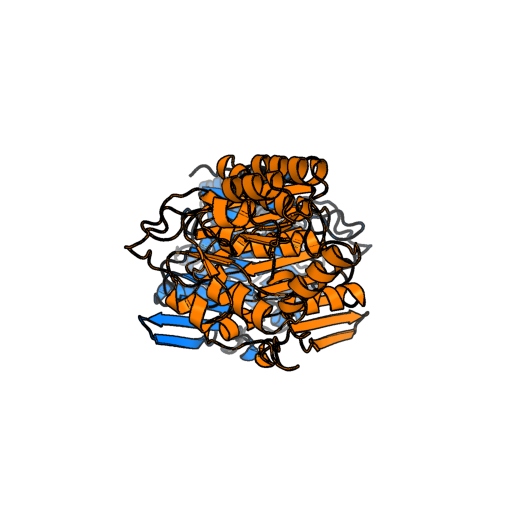 . ARG B 1 335 ? 1.511 6.316 -18.078 1 98.69 335 ARG B N 1
ATOM 5341 C CA . ARG B 1 335 ? 0.078 6.574 -18.172 1 98.69 335 ARG B CA 1
ATOM 5342 C C . ARG B 1 335 ? -0.728 5.32 -17.859 1 98.69 335 ARG B C 1
ATOM 5344 O O . ARG B 1 335 ? -0.201 4.207 -17.906 1 98.69 335 ARG B O 1
ATOM 5351 N N . THR B 1 336 ? -1.975 5.512 -17.578 1 98.81 336 THR B N 1
ATOM 5352 C CA . THR B 1 336 ? -2.904 4.41 -17.359 1 98.81 336 THR B CA 1
ATOM 5353 C C . THR B 1 336 ? -3.246 3.709 -18.672 1 98.81 336 THR B C 1
ATOM 5355 O O . THR B 1 336 ? -3.475 4.363 -19.688 1 98.81 336 THR B O 1
ATOM 5358 N N . ILE B 1 337 ? -3.238 2.369 -18.656 1 98.81 337 ILE B N 1
ATOM 5359 C CA . ILE B 1 337 ? -3.604 1.579 -19.812 1 98.81 337 ILE B CA 1
ATOM 5360 C C . ILE B 1 337 ? -5.012 1.013 -19.641 1 98.81 337 ILE B C 1
ATOM 5362 O O . ILE B 1 337 ? -5.262 0.236 -18.719 1 98.81 337 ILE B O 1
ATOM 5366 N N . THR B 1 338 ? -5.902 1.415 -20.484 1 98.31 338 THR B N 1
ATOM 5367 C CA . THR B 1 338 ? -7.262 0.888 -20.469 1 98.31 338 THR B CA 1
ATOM 5368 C C . THR B 1 338 ? -7.316 -0.491 -21.125 1 98.31 338 THR B C 1
ATOM 5370 O O . THR B 1 338 ? -6.707 -0.713 -22.172 1 98.31 338 THR B O 1
ATOM 5373 N N . LEU B 1 339 ? -8.008 -1.372 -20.422 1 96.88 339 LEU B N 1
ATOM 5374 C CA . LEU B 1 339 ? -8.125 -2.723 -20.953 1 96.88 339 LEU B CA 1
ATOM 5375 C C . LEU B 1 339 ? -9.461 -2.906 -21.672 1 96.88 339 LEU B C 1
ATOM 5377 O O . LEU B 1 339 ? -10.492 -2.391 -21.219 1 96.88 339 LEU B O 1
ATOM 5381 N N . GLU B 1 340 ? -9.445 -3.307 -22.953 1 81.5 340 GLU B N 1
ATOM 5382 C CA . GLU B 1 340 ? -10.664 -3.551 -23.719 1 81.5 340 GLU B CA 1
ATOM 5383 C C . GLU B 1 340 ? -11.469 -4.699 -23.125 1 81.5 340 GLU B C 1
ATOM 5385 O O . GLU B 1 340 ? -10.906 -5.73 -22.75 1 81.5 340 GLU B O 1
ATOM 5390 N N . GLN B 1 341 ? -12.695 -4.434 -22.609 1 66.25 341 GLN B N 1
ATOM 5391 C CA . GLN B 1 341 ? -13.562 -5.496 -22.109 1 66.25 341 GLN B CA 1
ATOM 5392 C C . GLN B 1 341 ? -14.086 -6.367 -23.25 1 66.25 341 GLN B C 1
ATOM 5394 O O . GLN B 1 341 ? -14.188 -5.914 -24.391 1 66.25 341 GLN B O 1
#

Solvent-accessible surface area (backbone atoms only — not comparable to full-atom values): 35229 Å² total; per-residue (Å²): 55,37,31,59,49,68,55,24,56,40,71,42,43,45,54,47,72,73,35,86,91,52,78,73,54,48,36,32,44,89,57,53,67,64,46,40,69,77,37,68,82,30,44,73,38,84,47,70,63,70,52,48,68,35,85,84,53,56,66,39,43,39,38,53,62,55,83,44,34,55,64,54,48,50,54,31,35,75,53,66,21,27,37,35,30,37,68,52,51,35,73,41,38,67,58,34,49,51,45,46,51,53,19,58,75,60,73,34,58,50,30,36,56,66,54,65,63,30,24,10,64,49,42,31,51,51,49,35,41,73,71,56,64,45,43,72,58,37,37,40,38,38,46,56,68,36,67,53,64,64,69,55,73,86,71,40,64,49,80,54,76,67,49,32,40,57,44,60,54,39,42,53,57,46,40,48,47,35,72,76,70,44,83,49,50,28,26,38,26,49,60,39,59,62,49,71,93,50,67,29,39,34,31,37,40,36,38,35,36,60,72,61,28,38,34,37,43,36,30,39,30,47,34,65,54,82,70,59,26,34,44,34,20,9,69,41,13,14,42,43,25,39,72,74,61,47,50,64,60,40,25,72,71,70,47,61,80,80,55,88,67,41,28,48,63,60,77,91,37,38,25,37,39,28,40,51,59,89,91,45,71,48,75,42,79,42,82,54,38,58,17,41,62,57,51,50,56,55,33,41,48,39,22,74,76,70,66,43,71,62,71,36,42,43,66,59,39,27,50,37,37,44,50,52,53,35,26,52,48,8,32,73,67,42,26,52,33,76,48,85,128,55,38,33,59,49,67,56,22,55,39,73,41,44,46,55,47,72,72,35,87,90,50,79,72,55,48,35,34,43,88,55,52,68,63,47,40,69,77,36,66,84,30,45,71,37,84,48,71,63,71,52,49,68,35,85,86,53,58,66,39,42,39,38,53,61,57,83,45,34,56,64,54,48,49,55,31,36,75,52,66,22,26,37,37,31,38,69,52,51,36,74,41,38,68,58,34,50,52,46,46,50,54,19,58,76,59,74,32,59,50,31,34,57,66,54,67,64,29,24,10,65,50,42,32,50,51,48,35,40,72,72,58,64,45,42,72,58,37,37,40,37,38,46,56,69,36,69,53,64,65,70,60,73,82,84,38,66,47,78,55,75,66,51,33,40,56,43,60,53,39,42,53,57,46,40,49,47,36,71,75,70,44,84,50,50,28,27,38,28,49,62,40,59,62,50,74,92,50,69,30,38,34,30,37,42,36,39,36,35,59,72,60,28,38,36,37,42,37,32,38,30,48,34,66,53,80,70,60,25,34,44,35,22,8,70,42,13,15,41,41,27,40,72,72,61,48,49,62,60,39,26,72,72,70,48,62,78,80,53,90,67,42,28,48,65,60,76,91,34,39,26,39,41,28,40,51,58,90,91,46,72,49,76,42,79,41,80,55,39,58,17,42,60,56,52,50,55,54,34,40,48,38,21,75,75,70,65,43,70,60,72,36,43,44,66,60,39,26,50,38,36,45,50,51,53,36,26,53,48,8,32,72,68,41,26,52,35,74,47,87,128

Secondary structure (DSSP, 8-state):
-B--SHIIIIIIHHHHTT-TT----EEESS-HHHHHHH-TTPEEES-THHHHT-TT--EEEE-S-GGGHHHHHHHHHHTT-EEEEESS--SSHHHHHHHHHHHHHTT--EEEE-GGGG-HHHHHHHHHHHTTSS-S--EEEEE---B--S--SSS-----TT-SHIIIIIHHHHHHHHHHH-S-SEEEEEEE--STT--S--EEEEEEEETTEEEEEEEESB-SS---SEEEE-SSEEEEE-S--SHHHHHHTT----STTTTPPPGGG-EEEEEEETTEEEEEEEPPPPP-THHHHHHHHHHHHH-PPPSSBHHHHHHHHHHHHHHHHHHHHTBPEEP--/-B--SHIIIIIIHHHHTT-TT----EEESS-HHHHHHH-TTPEEESSTHHHHT-TT--EEEE-S-GGGHHHHHHHHHHTT-EEEEESS--SSHHHHHHHHHHHHHTT--EEEE-GGGG-HHHHHHHHHHHTTSS-S--EEEEE---B--S--TTTTS---TT-SHIIIIIHHHHHHHHHHH-S-SEEEEEEE--STT--S--EEEEEEEETTEEEEEEEESB-SS---SEEEE-SSEEEEE-S--SHHHHHHTT----STTTTPPPGGG-EEEEEEETTEEEEEEEPPPPP-THHHHHHHHHHHHH-PPPSSBHHHHHHHHHHHHHHHHHHHHTBPEEP--

Nearest PDB structures (foldseek):
  3gfg-assembly1_B  TM=9.941E-01  e=5.263E-64  Bacillus subtilis subsp. subtilis str. 168
  3gfg-assembly2_C  TM=9.972E-01  e=5.084E-62  Bacillus subtilis subsp. subtilis str. 168
  3gfg-assembly5_J  TM=9.967E-01  e=4.515E-62  Bacillus subtilis subsp. subtilis str. 168
  3gfg-assembly2_D  TM=9.982E-01  e=1.314E-61  Bacillus subtilis subsp. subtilis str. 168
  3gfg-assembly3_E  TM=9.933E-01  e=7.798E-61  Bacillus subtilis subsp. subtilis str. 168

Organism: NCBI:txid227866

Radius of gyration: 29.34 Å; Cα contacts (8 Å, |Δi|>4): 1511; chains: 2; bounding box: 53×95×64 Å

pLDDT: mean 95.53, std 7.68, range [45.22, 98.94]

Foldseek 3Di:
DEDCPCCNLQVPLLLQLQDPLDAAAEYADPPVVSCCVSHVNHHYDNDLCVALVPPVAAEDEHPDPQACLLVSLLSNLVSLHAYEYEPLNHLALVSLVVSQVSNVVSVHAYFYQLLCCQALVLVQVVVCVVVVVAPQWQEKEAEDEAADQDQDPPVQLDDDRQGECCRPVVLNVLLSVCVVQNAAQWKAKAWDDDHPPHDGTFWMWMWGHNDSHIYIYTYHHRDPDDDWRIWIDHDFKIKTWHDTFCQSVCSVVVHHDDDDCAQFDDQVGFIWMWGDDPPDIDIDGDGTDRGDSSVQVVQVSCCVPPVHDHPGGSVSSSSSNVNSVRRVVNNVVVHMGGDDD/DEDCPCCNLQVPLLLQLQDPLDAAAEYADPPVVSCCVSHVNHHYDNDLCVALVPPVAAEDEHPDPQACLLVSLLSNLVSLHAYEYEPLNHLALVSLVVSQVSNVVSVHAYFYQLLCCQALVLVQVVVCVVVVVAPQWQEKEAEDEAADQDQDPDPALDDDRQGECCRPVVLNVLLSVCVVQNAAQWKAKAWDDDHPPHDGTFWMWMWGHNDSHIYIYTYHHRDPDDDWRIWIDHPFKIKTWHDTFCQSVCSVVVHHDDDPCAQFDDQVGFIWMWGDDPPDIDIDGDGTDRGDSSVQVVQVSCCVPPVHDHPGGSVSSSSSNVNSVRRVVNNVVVHMGGDDD